Protein AF-A0A2N2KDV3-F1 (afdb_monomer)

Solvent-accessible surface area (backbone atoms only — not comparable to full-atom values): 35088 Å² total; per-residue (Å²): 108,71,67,59,52,52,51,52,51,55,51,49,52,52,39,48,74,70,43,47,48,28,40,72,51,53,37,23,43,84,71,48,58,35,50,59,62,59,51,52,52,46,48,52,50,49,52,52,52,52,50,48,51,46,33,42,61,70,69,76,46,61,75,90,79,57,88,76,72,59,41,28,51,36,35,51,53,54,49,48,51,52,48,49,54,48,28,64,75,64,20,47,52,78,72,37,20,54,44,11,37,76,71,69,35,64,71,25,46,53,48,53,52,49,51,51,51,48,52,53,51,47,60,74,45,35,83,74,45,44,72,50,47,59,28,65,60,64,46,73,66,57,75,30,64,79,66,78,39,54,67,47,57,40,49,37,52,52,48,53,50,44,42,52,48,47,55,48,40,26,50,42,18,25,72,67,68,72,56,29,96,50,55,91,32,70,62,52,52,53,52,45,52,48,53,52,52,52,34,54,48,46,39,51,44,58,72,69,46,79,66,80,74,71,84,58,54,70,66,58,54,50,54,50,50,50,32,57,74,70,46,68,45,48,40,53,47,66,57,54,51,52,41,58,74,71,62,44,86,51,58,46,42,34,34,36,43,55,69,69,58,45,72,75,60,67,68,78,84,50,43,84,44,34,66,91,45,41,71,71,75,45,66,85,51,65,65,59,52,43,35,35,29,27,30,74,38,46,67,66,26,48,54,49,43,55,55,41,38,78,75,64,38,82,34,59,30,25,34,42,54,9,49,54,33,30,42,63,71,40,57,42,56,64,88,77,48,96,61,92,70,54,70,69,56,39,53,51,34,52,52,48,28,66,66,59,71,58,79,79,65,83,82,67,71,76,77,58,87,77,77,76,80,60,58,66,53,86,61,57,68,43,28,60,30,34,56,38,31,52,67,73,46,58,85,38,94,51,55,43,37,37,34,35,51,62,64,72,58,49,62,76,44,30,53,68,61,37,44,79,44,58,59,65,78,52,35,36,73,53,99,87,38,68,58,20,72,54,58,31,58,62,49,20,53,56,41,8,63,63,34,46,53,81,84,31,36,38,40,29,28,9,44,71,51,60,30,51,27,28,39,48,46,49,53,39,51,35,36,66,45,57,44,34,29,37,38,59,20,19,51,50,38,38,54,75,70,69,51,79,64,35,68,70,76,57,88,66,60,68,29,93,40,72,66,38,66,87,56,90,37,67,49,51,74,66,59,52,58,56,42,69,75,39,92,71,50,44,36,38,33,27,42,56,66,52,38,44,54,31,78,43,65,93,53,85,45,54,22,36,59,64,88,44,43,80,54,38,45,72,76,54,45,44,72,58,91,78,26,42,29,74,48,60,66,68,60,50,51,57,58,45,49,76,75,43,90,46,53,68,44,42,32,38,32,20,20,54,44,19,43,57,18,28,34,51,48,46,47,41,42,49,73,65,57,34,70,37,56,31,37,26,37,52,26,43,52,52,51,36,64,39,82,89,54,77,70,37,98

Foldseek 3Di:
DVVVVVVLVVVLVVCVVLVLLDLVLLLCVVVLQHCSVLLVVLVVVLCVLLVVLVCVLVVVDDPVVDDFDWDQPLCCVVVVVVVVVLCNVLSDDLSSLVSNVVVVHPSSVVSNVVVVVVVVVCVVCVVVCVVSNRHRTPTGDDPCVVVVHDSLVVSLVSLVVSLVVLQVSLVSNCVPVVGRPCNVNPVSVVVSVVSNVSSVVSVVSVVPPPDPPLVPDVVNVVVVVVCVVVQVQADELLRVLVCVVVVPPLEAEEEQDPPLVVLQDDFPRHDYDHLVRVCVVCVPVAPGGAYEYAYCAFPSLVVSCVVVVSVRRPRYHYYHRGPPNNCVQQQDQCVPDPDRDDPVSNVSSVVSNVVRVDDDDPPSVPPFDDDPQWDLDDDDWAEEGELNVCLVCPPPPQEEEEEADPPVVVLVKADPRYHYDHLCVQFAQDPNFGRFGDAQVVLQQVVQQQQHELRGAYEYAYFLDPLRSLSVVVSCVQQVRTRYYYYFQGPVSNVVSVGDIDNDHHDHDGDRGDRDDGDPFEDDPVVVLVCVVPPQEEEEEQEPVCQQQQVDDPALGGHFAPRYDYHHLPVQWDDRSSGIGGPDLVVVLVVVCVRHVDLAGQYEYAYQQQRSSSSVQCSSVPVVPRDNHHYHRSHPRVQSVDPPHDGDD

Radius of gyration: 34.82 Å; Cα contacts (8 Å, |Δi|>4): 955; chains: 1; bounding box: 92×70×76 Å

Nearest PDB structures (foldseek):
  1h4m-assembly1_X  TM=8.967E-01  e=1.106E-20  Azotobacter vinelandii
  3aax-assembly1_A  TM=8.917E-01  e=1.456E-19  Mycobacterium tuberculosis
  3hwi-assembly2_B  TM=8.842E-01  e=2.410E-19  Mycobacterium tuberculosis
  8k55-assembly1_B  TM=8.926E-01  e=8.269E-19  Frondihabitans sp.
  1urh-assembly1_A  TM=8.624E-01  e=6.814E-14  Escherichia coli

Secondary structure (DSSP, 8-state):
-HHHHHHHHHHHHHHHHTTTT-HHHHHTTTTTS--HHHHHHHHHHHHHHHHHHHHHHTTSS-GGGPPPPP-BHHHHHHHHHHHHHHHHHH---HHHHHHHHHTT-HHHHHHHHHHHHHHHHHHHHHHHHHHHHTTTB--S--HHHHTT--HHHHHHHHHHHHHHHHHHHHHHHHHHHS--TTTT-HHHHHHHHHHHHHHHHHHHHHHHS--------HHHHHHHHHHHHTTTTEE-HHHHHHHHHTT-TTEEEEE-S-HHHHHH---TT-EE--TTTHHHHHTT-TTSSEEEEE-SSSHHHHHHHHHHHHTT--SEEEETTHHHHHIIIIIS-GGGSSSPPPHHHHHHHHHHHHHHTSPSPTTTTTSS--PPPPP-PPPPSSEEE-HHHHHHHTT-TTEEEEEES-HHHHHHSB-TTEEE--GGGGEEEETTEEEEEPPHHHHHHHHHHTT--TTSEEEEEESS-HHHHHHHHHHHHHTT--SEEEETTHHHHHHHTT---B-----PPP--PPPPPPPSSB--HHHHHHHTT-TT-EEEE-S-HHHHTTSS--SSS-SB-TTPEE--GGGGEEEETTEEEEPPHHHHHHHHHTT-SSTTS-EEEE-SSSHHHHHHHHIIIIIS--SSEEE-TTHHHHHHH-TTS--B-

Mean predicted aligned error: 19.0 Å

Structure (mmCIF, N/CA/C/O backbone):
data_AF-A0A2N2KDV3-F1
#
_entry.id   AF-A0A2N2KDV3-F1
#
loop_
_atom_site.group_PDB
_atom_site.id
_atom_site.type_symbol
_atom_site.label_atom_id
_atom_site.label_alt_id
_atom_site.label_comp_id
_atom_site.label_asym_id
_atom_site.label_entity_id
_atom_site.label_seq_id
_atom_site.pdbx_PDB_ins_code
_atom_site.Cartn_x
_atom_site.Cartn_y
_atom_site.Cartn_z
_atom_site.occupancy
_atom_site.B_iso_or_equiv
_atom_site.auth_seq_id
_atom_site.auth_comp_id
_atom_site.auth_asym_id
_atom_site.auth_atom_id
_atom_site.pdbx_PDB_model_num
ATOM 1 N N . MET A 1 1 ? 14.249 6.773 -27.027 1.00 71.81 1 MET A N 1
ATOM 2 C CA . MET A 1 1 ? 15.087 5.592 -27.346 1.00 71.81 1 MET A CA 1
ATOM 3 C C . MET A 1 1 ? 15.864 5.718 -28.656 1.00 71.81 1 MET A C 1
ATOM 5 O O . MET A 1 1 ? 17.066 5.510 -28.617 1.00 71.81 1 MET A O 1
ATOM 9 N N . LEU A 1 2 ? 15.251 6.111 -29.781 1.00 86.69 2 LEU A N 1
ATOM 10 C CA . LEU A 1 2 ? 15.958 6.253 -31.072 1.00 86.69 2 LEU A CA 1
ATOM 11 C C . LEU A 1 2 ? 17.161 7.214 -31.031 1.00 86.69 2 LEU A C 1
ATOM 13 O O . LEU A 1 2 ? 18.227 6.885 -31.540 1.00 86.69 2 LEU A O 1
ATOM 17 N N . VAL A 1 3 ? 17.019 8.364 -30.364 1.00 85.56 3 VAL A N 1
ATOM 18 C CA . VAL A 1 3 ? 18.116 9.335 -30.190 1.00 85.56 3 VAL A CA 1
ATOM 19 C C . VAL A 1 3 ? 19.280 8.733 -29.396 1.00 85.56 3 VAL A C 1
ATOM 21 O O . VAL A 1 3 ? 20.426 8.833 -29.815 1.00 85.56 3 VAL A O 1
ATOM 24 N N . ALA A 1 4 ? 18.992 8.041 -28.290 1.00 78.94 4 ALA A N 1
ATOM 25 C CA . ALA A 1 4 ? 20.014 7.377 -27.480 1.00 78.94 4 ALA A CA 1
ATOM 26 C C . ALA A 1 4 ? 20.734 6.263 -28.259 1.00 78.94 4 ALA A C 1
ATOM 28 O O . ALA A 1 4 ? 21.950 6.132 -28.161 1.00 78.94 4 ALA A O 1
ATOM 29 N N . PHE A 1 5 ? 20.000 5.504 -29.078 1.00 85.44 5 PHE A N 1
ATOM 30 C CA . PHE A 1 5 ? 20.574 4.484 -29.955 1.00 85.44 5 PHE A CA 1
ATOM 31 C C . PHE A 1 5 ? 21.503 5.093 -31.016 1.00 85.44 5 PHE A C 1
ATOM 33 O O . PHE A 1 5 ? 22.625 4.621 -31.194 1.00 85.44 5 PHE A O 1
ATOM 40 N N . ALA A 1 6 ? 21.081 6.181 -31.669 1.00 91.50 6 ALA A N 1
ATOM 41 C CA . ALA A 1 6 ? 21.900 6.891 -32.650 1.00 91.50 6 ALA A CA 1
ATOM 42 C C . ALA A 1 6 ? 23.175 7.486 -32.023 1.00 91.50 6 ALA A C 1
ATOM 44 O O . ALA A 1 6 ? 24.262 7.336 -32.580 1.00 91.50 6 ALA A O 1
ATOM 45 N N . ILE A 1 7 ? 23.061 8.100 -30.838 1.00 87.69 7 ILE A N 1
ATOM 46 C CA . ILE A 1 7 ? 24.208 8.624 -30.080 1.00 87.69 7 ILE A CA 1
ATOM 47 C C . ILE A 1 7 ? 25.160 7.487 -29.692 1.00 87.69 7 ILE A C 1
ATOM 49 O O . ILE A 1 7 ? 26.366 7.609 -29.892 1.00 87.69 7 ILE A O 1
ATOM 53 N N . GLY A 1 8 ? 24.634 6.365 -29.190 1.00 82.81 8 GLY A N 1
ATOM 54 C CA . GLY A 1 8 ? 25.433 5.192 -28.832 1.00 82.81 8 GLY A CA 1
ATOM 55 C C . GLY A 1 8 ? 26.191 4.604 -30.024 1.00 82.81 8 GLY A C 1
ATOM 56 O O . GLY A 1 8 ? 27.374 4.288 -29.905 1.00 82.81 8 GLY A O 1
ATOM 57 N N . MET A 1 9 ? 25.552 4.531 -31.195 1.00 86.00 9 MET A N 1
ATOM 58 C CA . MET A 1 9 ? 26.194 4.084 -32.433 1.00 86.00 9 MET A CA 1
ATOM 59 C C . MET A 1 9 ? 27.302 5.046 -32.880 1.00 86.00 9 MET A C 1
ATOM 61 O O . MET A 1 9 ? 28.412 4.607 -33.173 1.00 86.00 9 MET A O 1
ATOM 65 N N . ALA A 1 10 ? 27.039 6.356 -32.877 1.00 86.81 10 ALA A N 1
ATOM 66 C CA . ALA A 1 10 ? 28.038 7.368 -33.220 1.00 86.81 10 ALA A CA 1
ATOM 67 C C . ALA A 1 10 ? 29.240 7.342 -32.257 1.00 86.81 10 ALA A C 1
ATOM 69 O O . ALA A 1 10 ? 30.393 7.444 -32.686 1.00 86.81 10 ALA A O 1
ATOM 70 N N . PHE A 1 11 ? 28.982 7.145 -30.963 1.00 84.19 11 PHE A N 1
ATOM 71 C CA . PHE A 1 11 ? 30.014 7.010 -29.942 1.00 84.19 11 PHE A CA 1
ATOM 72 C C . PHE A 1 11 ? 30.874 5.758 -30.161 1.00 84.19 11 PHE A C 1
ATOM 74 O O . PHE A 1 11 ? 32.100 5.861 -30.211 1.00 84.19 11 PHE A O 1
ATOM 81 N N . GLY A 1 12 ? 30.250 4.595 -30.375 1.00 83.38 12 GLY A N 1
ATOM 82 C CA . GLY A 1 12 ? 30.954 3.341 -30.664 1.00 83.38 12 GLY A CA 1
ATOM 83 C C . GLY A 1 12 ? 31.823 3.420 -31.924 1.00 83.38 12 GLY A C 1
ATOM 84 O O . GLY A 1 12 ? 32.988 3.028 -31.889 1.00 83.38 12 GLY A O 1
ATOM 85 N N . LEU A 1 13 ? 31.303 4.015 -33.005 1.00 86.00 13 LEU A N 1
ATOM 86 C CA . LEU A 1 13 ? 32.060 4.259 -34.240 1.00 86.00 13 LEU A CA 1
ATOM 87 C C . LEU A 1 13 ? 33.274 5.166 -34.006 1.00 86.00 13 LEU A C 1
ATOM 89 O O . LEU A 1 13 ? 34.360 4.889 -34.513 1.00 86.00 13 LEU A O 1
ATOM 93 N N . SER A 1 14 ? 33.107 6.226 -33.214 1.00 84.88 14 SER A N 1
ATOM 94 C CA . SER A 1 14 ? 34.190 7.161 -32.891 1.00 84.88 14 SER A CA 1
ATOM 95 C C . SER A 1 14 ? 35.298 6.486 -32.074 1.00 84.88 14 SER A C 1
ATOM 97 O O . SER A 1 14 ? 36.481 6.700 -32.342 1.00 84.88 14 SER A O 1
ATOM 99 N N . LEU A 1 15 ? 34.936 5.627 -31.112 1.00 83.94 15 LEU A N 1
ATOM 100 C CA . LEU A 1 15 ? 35.897 4.853 -30.322 1.00 83.94 15 LEU A CA 1
ATOM 101 C C . LEU A 1 15 ? 36.653 3.825 -31.172 1.00 83.94 15 LEU A C 1
ATOM 103 O O . LEU A 1 15 ? 37.877 3.716 -31.062 1.00 83.94 15 LEU A O 1
ATOM 107 N N . GLU A 1 16 ? 35.960 3.099 -32.049 1.00 84.75 16 GLU A N 1
ATOM 108 C CA . GLU A 1 16 ? 36.602 2.130 -32.943 1.00 84.75 16 GLU A CA 1
ATOM 109 C C . GLU A 1 16 ? 37.574 2.827 -33.911 1.00 84.75 16 GLU A C 1
ATOM 111 O O . GLU A 1 16 ? 38.721 2.400 -34.048 1.00 84.75 16 GLU A O 1
ATOM 116 N N . GLN A 1 17 ? 37.182 3.966 -34.497 1.00 85.50 17 GLN A N 1
ATOM 117 C CA . GLN A 1 17 ? 38.063 4.779 -35.348 1.00 85.50 17 GLN A CA 1
ATOM 118 C C . GLN A 1 17 ? 39.288 5.317 -34.596 1.00 85.50 17 GLN A C 1
ATOM 120 O O . GLN A 1 17 ? 40.387 5.366 -35.155 1.00 85.50 17 GLN A O 1
ATOM 125 N N . ALA A 1 18 ? 39.131 5.671 -33.318 1.00 82.56 18 ALA A N 1
ATOM 126 C CA . ALA A 1 18 ? 40.239 6.055 -32.447 1.00 82.56 18 ALA A CA 1
ATOM 127 C C . ALA A 1 18 ? 41.138 4.863 -32.051 1.00 82.56 18 ALA A C 1
ATOM 129 O O . ALA A 1 18 ? 42.182 5.048 -31.427 1.00 82.56 18 ALA A O 1
ATOM 130 N N . GLY A 1 19 ? 40.778 3.629 -32.419 1.00 83.12 19 GLY A N 1
ATOM 131 C CA . GLY A 1 19 ? 41.525 2.416 -32.091 1.00 83.12 19 GLY A CA 1
ATOM 132 C C . GLY A 1 19 ? 41.339 1.942 -30.651 1.00 83.12 19 GLY A C 1
ATOM 133 O O . GLY A 1 19 ? 42.165 1.166 -30.163 1.00 83.12 19 GLY A O 1
ATOM 134 N N . PHE A 1 20 ? 40.276 2.394 -29.978 1.00 84.81 20 PHE A N 1
ATOM 135 C CA . PHE A 1 20 ? 39.944 2.015 -28.601 1.00 84.81 20 PHE A CA 1
ATOM 136 C C . PHE A 1 20 ? 39.338 0.611 -28.497 1.00 84.81 20 PHE A C 1
ATOM 138 O O . PHE A 1 20 ? 39.287 0.060 -27.403 1.00 84.81 20 PHE A O 1
ATOM 145 N N . GLY A 1 21 ? 38.985 -0.023 -29.617 1.00 82.81 21 GLY A N 1
ATOM 146 C CA . GLY A 1 21 ? 38.687 -1.454 -29.680 1.00 82.81 21 GLY A CA 1
ATOM 147 C C . GLY A 1 21 ? 39.922 -2.348 -29.520 1.00 82.81 21 GLY A C 1
ATOM 148 O O . GLY A 1 21 ? 39.867 -3.517 -29.885 1.00 82.81 21 GLY A O 1
ATOM 149 N N . SER A 1 22 ? 41.063 -1.833 -29.034 1.00 87.12 22 SER A N 1
ATOM 150 C CA . SER A 1 22 ? 42.310 -2.590 -28.904 1.00 87.12 22 SER A CA 1
ATOM 151 C C . SER A 1 22 ? 43.008 -2.423 -27.559 1.00 87.12 22 SER A C 1
ATOM 153 O O . SER A 1 22 ? 43.663 -1.408 -27.324 1.00 87.12 22 SER A O 1
ATOM 155 N N . SER A 1 23 ? 43.010 -3.486 -26.749 1.00 86.81 23 SER A N 1
ATOM 156 C CA . SER A 1 23 ? 43.732 -3.558 -25.468 1.00 86.81 23 SER A CA 1
ATOM 157 C C . SER A 1 23 ? 45.200 -3.151 -25.565 1.00 86.81 23 SER A C 1
ATOM 159 O O . SER A 1 23 ? 45.702 -2.388 -24.745 1.00 86.81 23 SER A O 1
ATOM 161 N N . ARG A 1 24 ? 45.892 -3.579 -26.628 1.00 86.25 24 ARG A N 1
ATOM 162 C CA . ARG A 1 24 ? 47.300 -3.220 -26.869 1.00 86.25 24 ARG A CA 1
ATOM 163 C C . ARG A 1 24 ? 47.514 -1.719 -27.074 1.00 86.25 24 ARG A C 1
ATOM 165 O O . ARG A 1 24 ? 48.535 -1.208 -26.628 1.00 86.25 24 ARG A O 1
ATOM 172 N N . ARG A 1 25 ? 46.576 -1.032 -27.744 1.00 84.00 25 ARG A N 1
ATOM 173 C CA . ARG A 1 25 ? 46.642 0.429 -27.943 1.00 84.00 25 ARG A CA 1
ATOM 174 C C . ARG A 1 25 ? 46.269 1.188 -26.673 1.00 84.00 25 ARG A C 1
ATOM 176 O O . ARG A 1 25 ? 46.857 2.222 -26.371 1.00 84.00 25 ARG A O 1
ATOM 183 N N . LEU A 1 26 ? 45.320 0.656 -25.909 1.00 86.56 26 LEU A N 1
ATOM 184 C CA . LEU A 1 26 ? 44.930 1.237 -24.630 1.00 86.56 26 LEU A CA 1
ATOM 185 C C . LEU A 1 26 ? 46.066 1.144 -23.602 1.00 86.56 26 LEU A C 1
ATOM 187 O O . LEU A 1 26 ? 46.386 2.138 -22.962 1.00 86.56 26 LEU A O 1
ATOM 191 N N . ALA A 1 27 ? 46.741 -0.004 -23.507 1.00 85.81 27 ALA A N 1
ATOM 192 C CA . ALA A 1 27 ? 47.860 -0.206 -22.587 1.00 85.81 27 ALA A CA 1
ATOM 193 C C . ALA A 1 27 ? 49.149 0.529 -23.010 1.00 85.81 27 ALA A C 1
ATOM 195 O O . ALA A 1 27 ? 49.996 0.829 -22.168 1.00 85.81 27 ALA A O 1
ATOM 196 N N . SER A 1 28 ? 49.324 0.861 -24.297 1.00 86.06 28 SER A N 1
ATOM 197 C CA . SER A 1 28 ? 50.545 1.523 -24.786 1.00 86.06 28 SER A CA 1
ATOM 198 C C . SER A 1 28 ? 50.774 2.942 -24.264 1.00 86.06 28 SER A C 1
ATOM 200 O O . SER A 1 28 ? 51.906 3.428 -24.371 1.00 86.06 28 SER A O 1
ATOM 202 N N . ILE A 1 29 ? 49.766 3.567 -23.646 1.00 87.62 29 ILE A N 1
ATOM 203 C CA . ILE A 1 29 ? 49.926 4.838 -22.930 1.00 87.62 29 ILE A CA 1
ATOM 204 C C . ILE A 1 29 ? 50.948 4.719 -21.791 1.00 87.62 29 ILE A C 1
ATOM 206 O O . ILE A 1 29 ? 51.802 5.589 -21.643 1.00 87.62 29 ILE A O 1
ATOM 210 N N . PHE A 1 30 ? 50.948 3.603 -21.052 1.00 86.44 30 PHE A N 1
ATOM 211 C CA . PHE A 1 30 ? 51.865 3.373 -19.927 1.00 86.44 30 PHE A CA 1
ATOM 212 C C . PHE A 1 30 ? 53.314 3.149 -20.359 1.00 86.44 30 PHE A C 1
ATOM 214 O O . PHE A 1 30 ? 54.240 3.339 -19.576 1.00 86.44 30 PHE A O 1
ATOM 221 N N . TYR A 1 31 ? 53.518 2.775 -21.622 1.00 87.25 31 TYR A N 1
ATOM 222 C CA . TYR A 1 31 ? 54.841 2.594 -22.224 1.00 87.25 31 TYR A CA 1
ATOM 223 C C . TYR A 1 31 ? 55.290 3.810 -23.034 1.00 87.25 31 TYR A C 1
ATOM 225 O O . TYR A 1 31 ? 56.296 3.747 -23.741 1.00 87.25 31 TYR A O 1
ATOM 233 N N . PHE A 1 32 ? 54.520 4.895 -22.976 1.00 86.69 32 PHE A N 1
ATOM 234 C CA . PHE A 1 32 ? 54.709 6.114 -23.746 1.00 86.69 32 PHE A CA 1
ATOM 235 C C . PHE A 1 32 ? 54.842 5.910 -25.262 1.00 86.69 32 PHE A C 1
ATOM 237 O O . PHE A 1 32 ? 55.474 6.704 -25.957 1.00 86.69 32 PHE A O 1
ATOM 244 N N . ARG A 1 33 ? 54.253 4.826 -25.779 1.00 85.12 33 ARG A N 1
ATOM 245 C CA . ARG A 1 33 ? 54.310 4.475 -27.200 1.00 85.12 33 ARG A CA 1
ATOM 246 C C . ARG A 1 33 ? 53.173 5.138 -27.966 1.00 85.12 33 ARG A C 1
ATOM 248 O O . ARG A 1 33 ? 53.428 5.727 -29.003 1.00 85.12 33 ARG A O 1
ATOM 255 N N . ASP A 1 34 ? 51.953 5.056 -27.454 1.00 87.62 34 ASP A N 1
ATOM 256 C CA . ASP A 1 34 ? 50.763 5.619 -28.096 1.00 87.62 34 ASP A CA 1
ATOM 257 C C . ASP A 1 34 ? 49.983 6.432 -27.058 1.00 87.62 34 ASP A C 1
ATOM 259 O O . ASP A 1 34 ? 49.538 5.893 -26.043 1.00 87.62 34 ASP A O 1
ATOM 263 N N . MET A 1 35 ? 49.844 7.734 -27.300 1.00 89.75 35 MET A N 1
ATOM 264 C CA . MET A 1 35 ? 49.167 8.684 -26.416 1.00 89.75 35 MET A CA 1
ATOM 265 C C . MET A 1 35 ? 47.734 8.968 -26.849 1.00 89.75 35 MET A C 1
ATOM 267 O O . MET A 1 35 ? 47.126 9.936 -26.383 1.00 89.75 35 MET A O 1
ATOM 271 N N . THR A 1 36 ? 47.162 8.151 -27.734 1.00 87.56 36 THR A N 1
ATOM 272 C CA . THR A 1 36 ? 45.786 8.338 -28.206 1.00 87.56 36 THR A CA 1
ATOM 273 C C . THR A 1 36 ? 44.790 8.328 -27.044 1.00 87.56 36 THR A C 1
ATOM 275 O O . THR A 1 36 ? 43.868 9.141 -27.045 1.00 87.56 36 THR A O 1
ATOM 278 N N . VAL A 1 37 ? 45.015 7.515 -25.999 1.00 87.75 37 VAL A N 1
ATOM 279 C CA . VAL A 1 37 ? 44.157 7.501 -24.799 1.00 87.75 37 VAL A CA 1
ATOM 280 C C . VAL A 1 37 ? 44.106 8.864 -24.114 1.00 87.75 37 VAL A C 1
ATOM 282 O O . VAL A 1 37 ? 43.025 9.398 -23.872 1.00 87.75 37 VAL A O 1
ATOM 285 N N . LEU A 1 38 ? 45.273 9.460 -23.866 1.00 89.44 38 LEU A N 1
ATOM 286 C CA . LEU A 1 38 ? 45.393 10.778 -23.250 1.00 89.44 38 LEU A CA 1
ATOM 287 C C . LEU A 1 38 ? 44.734 11.847 -24.129 1.00 89.44 38 LEU A C 1
ATOM 289 O O . LEU A 1 38 ? 43.931 12.637 -23.637 1.00 89.44 38 LEU A O 1
ATOM 293 N N . LYS A 1 39 ? 45.018 11.832 -25.437 1.00 89.06 39 LYS A N 1
ATOM 294 C CA . LYS A 1 39 ? 44.454 12.792 -26.396 1.00 89.06 39 LYS A CA 1
ATOM 295 C C . LYS A 1 39 ? 42.919 12.746 -26.409 1.00 89.06 39 LYS A C 1
ATOM 297 O O . LYS A 1 39 ? 42.273 13.775 -26.236 1.00 89.06 39 LYS A O 1
ATOM 302 N N . VAL A 1 40 ? 42.329 11.561 -26.537 1.00 87.38 40 VAL A N 1
ATOM 303 C CA . VAL A 1 40 ? 40.866 11.397 -26.578 1.00 87.38 40 VAL A CA 1
ATOM 304 C C . VAL A 1 40 ? 40.212 11.773 -25.246 1.00 87.38 40 VAL A C 1
ATOM 306 O O . VAL A 1 40 ? 39.201 12.471 -25.259 1.00 87.38 40 VAL A O 1
ATOM 309 N N . MET A 1 41 ? 40.789 11.383 -24.102 1.00 88.19 41 MET A N 1
ATOM 310 C CA . MET A 1 41 ? 40.229 11.709 -22.781 1.00 88.19 41 MET A CA 1
ATOM 311 C C . MET A 1 41 ? 40.212 13.216 -22.520 1.00 88.19 41 MET A C 1
ATOM 313 O O . MET A 1 41 ? 39.178 13.756 -22.130 1.00 88.19 41 MET A O 1
ATOM 317 N N . PHE A 1 42 ? 41.318 13.915 -22.796 1.00 90.75 42 PHE A N 1
ATOM 318 C CA . PHE A 1 42 ? 41.361 15.370 -22.659 1.00 90.75 42 PHE A CA 1
ATOM 319 C C . PHE A 1 42 ? 40.446 16.065 -23.669 1.00 90.75 42 PHE A C 1
ATOM 321 O O . PHE A 1 42 ? 39.786 17.030 -23.306 1.00 90.75 42 PHE A O 1
ATOM 328 N N . THR A 1 43 ? 40.335 15.582 -24.913 1.00 89.44 43 THR A N 1
ATOM 329 C CA . THR A 1 43 ? 39.371 16.156 -25.869 1.00 89.44 43 THR A CA 1
ATOM 330 C C . THR A 1 43 ? 37.930 15.994 -25.382 1.00 89.44 43 THR A C 1
ATOM 332 O O . THR A 1 43 ? 37.188 16.972 -25.383 1.00 89.44 43 THR A O 1
ATOM 335 N N . ALA A 1 44 ? 37.538 14.805 -24.913 1.00 87.69 44 ALA A N 1
ATOM 336 C CA . ALA A 1 44 ? 36.203 14.570 -24.365 1.00 87.69 44 ALA A CA 1
ATOM 337 C C . ALA A 1 44 ? 35.921 15.471 -23.154 1.00 87.69 44 ALA A C 1
ATOM 339 O O . ALA A 1 44 ? 34.860 16.089 -23.081 1.00 87.69 44 ALA A O 1
ATOM 340 N N . LEU A 1 45 ? 36.896 15.600 -22.250 1.00 89.50 45 LEU A N 1
ATOM 341 C CA . LEU A 1 45 ? 36.808 16.469 -21.081 1.00 89.50 45 LEU A CA 1
ATOM 342 C C . LEU A 1 45 ? 36.622 17.937 -21.477 1.00 89.50 45 LEU A C 1
ATOM 344 O O . LEU A 1 45 ? 35.727 18.593 -20.952 1.00 89.50 45 LEU A O 1
ATOM 348 N N . LEU A 1 46 ? 37.423 18.453 -22.415 1.00 91.06 46 LEU A N 1
ATOM 349 C CA . LEU A 1 46 ? 37.318 19.845 -22.857 1.00 91.06 46 LEU A CA 1
ATOM 350 C C . LEU A 1 46 ? 35.986 20.128 -23.548 1.00 91.06 46 LEU A C 1
ATOM 352 O O . LEU A 1 46 ? 35.356 21.139 -23.253 1.00 91.06 46 LEU A O 1
ATOM 356 N N . VAL A 1 47 ? 35.548 19.240 -24.444 1.00 90.69 47 VAL A N 1
ATOM 357 C CA . VAL A 1 47 ? 34.282 19.404 -25.169 1.00 90.69 47 VAL A CA 1
ATOM 358 C C . VAL A 1 47 ? 33.101 19.361 -24.204 1.00 90.69 47 VAL A C 1
ATOM 360 O O . VAL A 1 47 ? 32.230 20.221 -24.291 1.00 90.69 47 VAL A O 1
ATOM 363 N N . ALA A 1 48 ? 33.081 18.413 -23.263 1.00 89.31 48 ALA A N 1
ATOM 364 C CA . ALA A 1 48 ? 32.017 18.316 -22.269 1.00 89.31 48 ALA A CA 1
ATOM 365 C C . ALA A 1 48 ? 32.009 19.527 -21.326 1.00 89.31 48 ALA A C 1
ATOM 367 O O . ALA A 1 48 ? 30.960 20.127 -21.113 1.00 89.31 48 ALA A O 1
ATOM 368 N N . MET A 1 49 ? 33.175 19.921 -20.805 1.00 89.88 49 MET A N 1
ATOM 369 C CA . MET A 1 49 ? 33.296 21.051 -19.884 1.00 89.88 49 MET A CA 1
ATOM 370 C C . MET A 1 49 ? 32.903 22.371 -20.553 1.00 89.88 49 MET A C 1
ATOM 372 O O . MET A 1 49 ? 32.053 23.086 -20.030 1.00 89.88 49 MET A O 1
ATOM 376 N N . LEU A 1 50 ? 33.493 22.698 -21.709 1.00 90.31 50 LEU A N 1
ATOM 377 C CA . LEU A 1 50 ? 33.171 23.931 -22.429 1.00 90.31 50 LEU A CA 1
ATOM 378 C C . LEU A 1 50 ? 31.726 23.898 -22.930 1.00 90.31 50 LEU A C 1
ATOM 380 O O . LEU A 1 50 ? 31.004 24.873 -22.755 1.00 90.31 50 LEU A O 1
ATOM 384 N N . GLY A 1 51 ? 31.277 22.775 -23.493 1.00 90.00 51 GLY A N 1
ATOM 385 C CA . GLY A 1 51 ? 29.902 22.607 -23.960 1.00 90.00 51 GLY A CA 1
ATOM 386 C C . GLY A 1 51 ? 28.880 22.850 -22.853 1.00 90.00 51 GLY A C 1
ATOM 387 O O . GLY A 1 51 ? 27.928 23.597 -23.063 1.00 90.00 51 GLY A O 1
ATOM 388 N N . LEU A 1 52 ? 29.113 22.301 -21.657 1.00 87.06 52 LEU A N 1
ATOM 389 C CA . LEU A 1 52 ? 28.253 22.528 -20.499 1.00 87.06 52 LEU A CA 1
ATOM 390 C C . LEU A 1 52 ? 28.297 23.988 -20.030 1.00 87.06 52 LEU A C 1
ATOM 392 O O . LEU A 1 52 ? 27.246 24.565 -19.777 1.00 87.06 52 LEU A O 1
ATOM 396 N N . GLN A 1 53 ? 29.479 24.613 -19.981 1.00 85.25 53 GLN A N 1
ATOM 397 C CA . GLN A 1 53 ? 29.615 26.032 -19.621 1.00 85.25 53 GLN A CA 1
ATOM 398 C C . GLN A 1 53 ? 28.865 26.959 -20.586 1.00 85.25 53 GLN A C 1
ATOM 400 O O . GLN A 1 53 ? 28.219 27.908 -20.147 1.00 85.25 53 GLN A O 1
ATOM 405 N N . TYR A 1 54 ? 28.932 26.696 -21.893 1.00 88.44 54 TYR A N 1
ATOM 406 C CA . TYR A 1 54 ? 28.176 27.453 -22.891 1.00 88.44 54 TYR A CA 1
ATOM 407 C C . TYR A 1 54 ? 26.675 27.170 -22.798 1.00 88.44 54 TYR A C 1
ATOM 409 O O . TYR A 1 54 ? 25.886 28.105 -22.860 1.00 88.44 54 TYR A O 1
ATOM 417 N N . ALA A 1 55 ? 26.265 25.913 -22.609 1.00 87.06 55 ALA A N 1
ATOM 418 C CA . ALA A 1 55 ? 24.855 25.561 -22.452 1.00 87.06 55 ALA A CA 1
ATOM 419 C C . ALA A 1 55 ? 24.229 26.228 -21.216 1.00 87.06 55 ALA A C 1
ATOM 421 O O . ALA A 1 55 ? 23.114 26.736 -21.300 1.00 87.06 55 ALA A O 1
ATOM 422 N N . GLN A 1 56 ? 24.966 26.294 -20.105 1.00 81.25 56 GLN A N 1
ATOM 423 C CA . GLN A 1 56 ? 24.564 27.026 -18.902 1.00 81.25 56 GLN A CA 1
ATOM 424 C C . GLN A 1 56 ? 24.534 28.540 -19.142 1.00 81.25 56 GLN A C 1
ATOM 426 O O . GLN A 1 56 ? 23.546 29.189 -18.818 1.00 81.25 56 GLN A O 1
ATOM 431 N N . GLY A 1 57 ? 25.573 29.107 -19.768 1.00 78.88 57 GLY A N 1
ATOM 432 C CA . GLY A 1 57 ? 25.627 30.540 -20.084 1.00 78.88 57 GLY A CA 1
ATOM 433 C C . GLY A 1 57 ? 24.547 31.005 -21.071 1.00 78.88 57 GLY A C 1
ATOM 434 O O . GLY A 1 57 ? 24.151 32.164 -21.048 1.00 78.88 57 GLY A O 1
ATOM 435 N N . LEU A 1 58 ? 24.045 30.104 -21.920 1.00 83.25 58 LEU A N 1
ATOM 436 C CA . LEU A 1 58 ? 22.935 30.354 -22.846 1.00 83.25 58 LEU A CA 1
ATOM 437 C C . LEU A 1 58 ? 21.556 30.006 -22.254 1.00 83.25 58 LEU A C 1
ATOM 439 O O . LEU A 1 58 ? 20.555 30.132 -22.956 1.00 83.25 58 LEU A O 1
ATOM 443 N N . GLY A 1 59 ? 21.489 29.549 -20.998 1.00 79.81 59 GLY A N 1
ATOM 444 C CA . GLY A 1 59 ? 20.237 29.172 -20.333 1.00 79.81 59 GLY A CA 1
ATOM 445 C C . GLY A 1 59 ? 19.571 27.904 -20.883 1.00 79.81 59 GLY A C 1
ATOM 446 O O . GLY A 1 59 ? 18.385 27.689 -20.657 1.00 79.81 59 GLY A O 1
ATOM 447 N N . LEU A 1 60 ? 20.305 27.062 -21.619 1.00 81.69 60 LEU A N 1
ATOM 448 C CA . LEU A 1 60 ? 19.797 25.799 -22.174 1.00 81.69 60 LEU A CA 1
ATOM 449 C C . LEU A 1 60 ? 19.748 24.673 -21.132 1.00 81.69 60 LEU A C 1
ATOM 451 O O . LEU A 1 60 ? 19.005 23.710 -21.309 1.00 81.69 60 LEU A O 1
ATOM 455 N N . ILE A 1 61 ? 20.574 24.767 -20.085 1.00 79.31 61 ILE A N 1
ATOM 456 C CA . ILE A 1 61 ? 20.672 23.789 -18.997 1.00 79.31 61 ILE A CA 1
ATOM 457 C C . ILE A 1 61 ? 20.748 24.544 -17.673 1.00 79.31 61 ILE A C 1
ATOM 459 O O . ILE A 1 61 ? 21.627 25.388 -17.495 1.00 79.31 61 ILE A O 1
ATOM 463 N N . ASP A 1 62 ? 19.864 24.193 -16.743 1.00 76.00 62 ASP A N 1
ATOM 464 C CA . ASP A 1 62 ? 19.877 24.712 -15.376 1.00 76.00 62 ASP A CA 1
ATOM 465 C C . ASP A 1 62 ? 20.749 23.828 -14.462 1.00 76.00 62 ASP A C 1
ATOM 467 O O . ASP A 1 62 ? 20.813 22.606 -14.621 1.00 76.00 62 ASP A O 1
ATOM 471 N N . GLN A 1 63 ? 21.423 24.434 -13.484 1.00 65.25 63 GLN A N 1
ATOM 472 C CA . GLN A 1 63 ? 22.258 23.719 -12.517 1.00 65.25 63 GLN A CA 1
ATOM 473 C C . GLN A 1 63 ? 21.444 22.731 -11.672 1.00 65.25 63 GLN A C 1
ATOM 475 O O . GLN A 1 63 ? 21.963 21.673 -11.323 1.00 65.25 63 GLN A O 1
ATOM 480 N N . GLY A 1 64 ? 20.163 23.022 -11.411 1.00 64.00 64 GLY A N 1
ATOM 481 C CA . GLY A 1 64 ? 19.262 22.131 -10.670 1.00 64.00 64 GLY A CA 1
ATOM 482 C C . GLY A 1 64 ? 18.900 20.830 -11.399 1.00 64.00 64 GLY A C 1
ATOM 483 O O . GLY A 1 64 ? 18.393 19.899 -10.781 1.00 64.00 64 GLY A O 1
ATOM 484 N N . GLN A 1 65 ? 19.176 20.737 -12.703 1.00 71.25 65 GLN A N 1
ATOM 485 C CA . GLN A 1 65 ? 18.932 19.536 -13.510 1.00 71.25 65 GLN A CA 1
ATOM 486 C C . GLN A 1 65 ? 20.148 18.599 -13.560 1.00 71.25 65 GLN A C 1
ATOM 488 O O . GLN A 1 65 ? 20.082 17.523 -14.158 1.00 71.25 65 GLN A O 1
ATOM 493 N N . LEU A 1 66 ? 21.269 19.003 -12.954 1.00 75.56 66 LEU A N 1
ATOM 494 C CA . LEU A 1 66 ? 22.509 18.241 -12.949 1.00 75.56 66 LEU A CA 1
ATOM 495 C C . LEU A 1 66 ? 22.657 17.483 -11.634 1.00 75.56 66 LEU A C 1
ATOM 497 O O . LEU A 1 66 ? 22.665 18.058 -10.549 1.00 75.56 66 LEU A O 1
ATOM 501 N N . PHE A 1 67 ? 22.825 16.169 -11.744 1.00 79.94 67 PHE A N 1
ATOM 502 C CA . PHE A 1 67 ? 23.182 15.340 -10.604 1.00 79.94 67 PHE A CA 1
ATOM 503 C C . PHE A 1 67 ? 24.700 15.359 -10.409 1.00 79.94 67 PHE A C 1
ATOM 505 O O . PHE A 1 67 ? 25.451 14.897 -11.273 1.00 79.94 67 PHE A O 1
ATOM 512 N N . PHE A 1 68 ? 25.155 15.877 -9.270 1.00 82.44 68 PHE A N 1
ATOM 513 C CA . PHE A 1 68 ? 26.567 15.879 -8.903 1.00 82.44 68 PHE A CA 1
ATOM 514 C C . PHE A 1 68 ? 26.873 14.706 -7.978 1.00 82.44 68 PHE A C 1
ATOM 516 O O . PHE A 1 68 ? 26.194 14.493 -6.975 1.00 82.44 68 PHE A O 1
ATOM 523 N N . MET A 1 69 ? 27.916 13.944 -8.308 1.00 80.81 69 MET A N 1
ATOM 524 C CA . MET A 1 69 ? 28.376 12.874 -7.429 1.00 80.81 69 MET A CA 1
ATOM 525 C C . MET A 1 69 ? 29.137 13.457 -6.229 1.00 80.81 69 MET A C 1
ATOM 527 O O . MET A 1 69 ? 29.941 14.374 -6.419 1.00 80.81 69 MET A O 1
ATOM 531 N N . PRO A 1 70 ? 28.920 12.928 -5.012 1.00 82.38 70 PRO A N 1
ATOM 532 C CA . PRO A 1 70 ? 29.663 13.354 -3.838 1.00 82.38 70 PRO A CA 1
ATOM 533 C C . PRO A 1 70 ? 31.146 12.973 -3.948 1.00 82.38 70 PRO A C 1
ATOM 535 O O . PRO A 1 70 ? 31.527 11.952 -4.531 1.00 82.38 70 PRO A O 1
ATOM 538 N N . SER A 1 71 ? 31.989 13.809 -3.357 1.00 85.44 71 SER A N 1
ATOM 539 C CA . SER A 1 71 ? 33.429 13.630 -3.251 1.00 85.44 71 SER A CA 1
ATOM 540 C C . SER A 1 71 ? 33.753 12.798 -2.018 1.00 85.44 71 SER A C 1
ATOM 542 O O . SER A 1 71 ? 33.902 13.322 -0.916 1.00 85.44 71 SER A O 1
ATOM 544 N N . ILE A 1 72 ? 33.860 11.485 -2.226 1.00 88.62 72 ILE A N 1
ATOM 545 C CA . ILE A 1 72 ? 34.218 10.521 -1.185 1.00 88.62 72 ILE A CA 1
ATOM 546 C C . ILE A 1 72 ? 35.656 10.060 -1.415 1.00 88.62 72 ILE A C 1
ATOM 548 O O . ILE A 1 72 ? 35.921 9.183 -2.244 1.00 88.62 72 ILE A O 1
ATOM 552 N N . TYR A 1 73 ? 36.606 10.669 -0.702 1.00 85.56 73 TYR A N 1
ATOM 553 C CA . TYR A 1 73 ? 38.034 10.480 -0.980 1.00 85.56 73 TYR A CA 1
ATOM 554 C C . TYR A 1 73 ? 38.501 9.030 -0.816 1.00 85.56 73 TYR A C 1
ATOM 556 O O . TYR A 1 73 ? 39.335 8.571 -1.595 1.00 85.56 73 TYR A O 1
ATOM 564 N N . GLY A 1 74 ? 37.951 8.283 0.145 1.00 85.75 74 GLY A N 1
ATOM 565 C CA . GLY A 1 74 ? 38.303 6.882 0.358 1.00 85.75 74 GLY A CA 1
ATOM 566 C C . GLY A 1 74 ? 37.963 5.996 -0.831 1.00 85.75 74 GLY A C 1
ATOM 567 O O . GLY A 1 74 ? 38.841 5.317 -1.369 1.00 85.75 74 GLY A O 1
ATOM 568 N N . ALA A 1 75 ? 36.717 6.067 -1.301 1.00 86.56 75 ALA A N 1
ATOM 569 C CA . ALA A 1 75 ? 36.283 5.353 -2.495 1.00 86.56 75 ALA A CA 1
ATOM 570 C C . ALA A 1 75 ? 37.053 5.805 -3.745 1.00 86.56 75 ALA A C 1
ATOM 572 O O . ALA A 1 75 ? 37.459 4.970 -4.551 1.00 86.56 75 ALA A O 1
ATOM 573 N N . GLN A 1 76 ? 37.302 7.108 -3.899 1.00 88.44 76 GLN A N 1
ATOM 574 C CA . GLN A 1 76 ? 37.984 7.655 -5.074 1.00 88.44 76 GLN A CA 1
ATOM 575 C C . GLN A 1 76 ? 39.465 7.259 -5.147 1.00 88.44 76 GLN A C 1
ATOM 577 O O . GLN A 1 76 ? 39.930 6.857 -6.212 1.00 88.44 76 GLN A O 1
ATOM 582 N N . ILE A 1 77 ? 40.209 7.332 -4.039 1.00 88.50 77 ILE A N 1
ATOM 583 C CA . ILE A 1 77 ? 41.640 6.989 -4.006 1.00 88.50 77 ILE A CA 1
ATOM 584 C C . ILE A 1 77 ? 41.827 5.480 -4.175 1.00 88.50 77 ILE A C 1
ATOM 586 O O . ILE A 1 77 ? 42.575 5.041 -5.049 1.00 88.50 77 ILE A O 1
ATOM 590 N N . VAL A 1 78 ? 41.135 4.679 -3.359 1.00 87.44 78 VAL A N 1
ATOM 591 C CA . VAL A 1 78 ? 41.287 3.216 -3.372 1.00 87.44 78 VAL A CA 1
ATOM 592 C C . VAL A 1 78 ? 40.703 2.630 -4.654 1.00 87.44 78 VAL A C 1
ATOM 594 O O . VAL A 1 78 ? 41.358 1.830 -5.322 1.00 87.44 78 VAL A O 1
ATOM 597 N N . GLY A 1 79 ? 39.502 3.066 -5.038 1.00 87.94 79 GLY A N 1
ATOM 598 C CA . GLY A 1 79 ? 38.855 2.651 -6.278 1.00 87.94 79 GLY A CA 1
ATOM 599 C C . GLY A 1 79 ? 39.637 3.095 -7.512 1.00 87.94 79 GLY A C 1
ATOM 600 O O . GLY A 1 79 ? 39.813 2.301 -8.430 1.00 87.94 79 GLY A O 1
ATOM 601 N N . GLY A 1 80 ? 40.182 4.316 -7.514 1.00 88.62 80 GLY A N 1
ATOM 602 C CA . GLY A 1 80 ? 41.033 4.823 -8.591 1.00 88.62 80 GLY A CA 1
ATOM 603 C C . GLY A 1 80 ? 42.330 4.028 -8.748 1.00 88.62 80 GLY A C 1
ATOM 604 O O . GLY A 1 80 ? 42.705 3.689 -9.871 1.00 88.62 80 GLY A O 1
ATOM 605 N N . LEU A 1 81 ? 42.985 3.662 -7.641 1.00 89.69 81 LEU A N 1
ATOM 606 C CA . LEU A 1 81 ? 44.177 2.810 -7.666 1.00 89.69 81 LEU A CA 1
ATOM 607 C C . LEU A 1 81 ? 43.850 1.406 -8.190 1.00 89.69 81 LEU A C 1
ATOM 609 O O . LEU A 1 81 ? 44.538 0.909 -9.082 1.00 89.69 81 LEU A O 1
ATOM 613 N N . LEU A 1 82 ? 42.786 0.784 -7.672 1.00 88.31 82 LEU A N 1
ATOM 614 C CA . LEU A 1 82 ? 42.342 -0.545 -8.093 1.00 88.31 82 LEU A CA 1
ATOM 615 C C . LEU A 1 82 ? 41.966 -0.559 -9.579 1.00 88.31 82 LEU A C 1
ATOM 617 O O . LEU A 1 82 ? 42.377 -1.454 -10.317 1.00 88.31 82 LEU A O 1
ATOM 621 N N . PHE A 1 83 ? 41.241 0.467 -10.030 1.00 87.19 83 PHE A N 1
ATOM 622 C CA . PHE A 1 83 ? 40.905 0.670 -11.433 1.00 87.19 83 PHE A CA 1
ATOM 623 C C . PHE A 1 83 ? 42.160 0.851 -12.290 1.00 87.19 83 PHE A C 1
ATOM 625 O O . PHE A 1 83 ? 42.268 0.222 -13.336 1.00 87.19 83 PHE A O 1
ATOM 632 N N . GLY A 1 84 ? 43.132 1.654 -11.846 1.00 86.94 84 GLY A N 1
ATOM 633 C CA . GLY A 1 84 ? 44.397 1.861 -12.552 1.00 86.94 84 GLY A CA 1
ATOM 634 C C . GLY A 1 84 ? 45.193 0.566 -12.720 1.00 86.94 84 GLY A C 1
ATOM 635 O O . GLY A 1 84 ? 45.603 0.237 -13.831 1.00 86.94 84 GLY A O 1
ATOM 636 N N . VAL A 1 85 ? 45.349 -0.214 -11.646 1.00 88.75 85 VAL A N 1
ATOM 637 C CA . VAL A 1 85 ? 46.004 -1.534 -11.685 1.00 88.75 85 VAL A CA 1
ATOM 638 C C . VAL A 1 85 ? 45.243 -2.485 -12.613 1.00 88.75 85 VAL A C 1
ATOM 640 O O . VAL A 1 85 ? 45.847 -3.117 -13.481 1.00 88.75 85 VAL A O 1
ATOM 643 N N . GLY A 1 86 ? 43.914 -2.539 -12.496 1.00 86.81 86 GLY A N 1
ATOM 644 C CA . GLY A 1 86 ? 43.054 -3.338 -13.368 1.00 86.81 86 GLY A CA 1
ATOM 645 C C . GLY A 1 86 ? 43.164 -2.947 -14.843 1.00 86.81 86 GLY A C 1
ATOM 646 O O . GLY A 1 86 ? 43.253 -3.818 -15.705 1.00 86.81 86 GLY A O 1
ATOM 647 N N . PHE A 1 87 ? 43.232 -1.651 -15.143 1.00 85.69 87 PHE A N 1
ATOM 648 C CA . PHE A 1 87 ? 43.377 -1.131 -16.499 1.00 85.69 87 PHE A CA 1
ATOM 649 C C . PHE A 1 87 ? 44.761 -1.439 -17.090 1.00 85.69 87 PHE A C 1
ATOM 651 O O . PHE A 1 87 ? 44.850 -1.799 -18.260 1.00 85.69 87 PHE A O 1
ATOM 658 N N . VAL A 1 88 ? 45.835 -1.379 -16.293 1.00 85.69 88 VAL A N 1
ATOM 659 C CA . VAL A 1 88 ? 47.186 -1.787 -16.728 1.00 85.69 88 VAL A CA 1
ATOM 660 C C . VAL A 1 88 ? 47.242 -3.288 -17.033 1.00 85.69 88 VAL A C 1
ATOM 662 O O . VAL A 1 88 ? 47.826 -3.680 -18.041 1.00 85.69 88 VAL A O 1
ATOM 665 N N . MET A 1 89 ? 46.629 -4.128 -16.191 1.00 85.75 89 MET A N 1
ATOM 666 C CA . MET A 1 89 ? 46.634 -5.587 -16.371 1.00 85.75 89 MET A CA 1
ATOM 667 C C . MET A 1 89 ? 45.717 -6.049 -17.508 1.00 85.75 89 MET A C 1
ATOM 669 O O . MET A 1 89 ? 46.099 -6.900 -18.307 1.00 85.75 89 MET A O 1
ATOM 673 N N . GLY A 1 90 ? 44.497 -5.513 -17.563 1.00 84.31 90 GLY A N 1
ATOM 674 C CA . GLY A 1 90 ? 43.462 -5.933 -18.506 1.00 84.31 90 GLY A CA 1
ATOM 675 C C . GLY A 1 90 ? 43.507 -5.199 -19.842 1.00 84.31 90 GLY A C 1
ATOM 676 O O . GLY A 1 90 ? 43.018 -5.723 -20.837 1.00 84.31 90 GLY A O 1
ATOM 677 N N . GLY A 1 91 ? 44.079 -3.993 -19.891 1.00 85.62 91 GLY A N 1
ATOM 678 C CA . GLY A 1 91 ? 44.099 -3.155 -21.090 1.00 85.62 91 GLY A CA 1
ATOM 679 C C . GLY A 1 91 ? 42.715 -2.665 -21.529 1.00 85.62 91 GLY A C 1
ATOM 680 O O . GLY A 1 91 ? 42.568 -2.226 -22.663 1.00 85.62 91 GLY A O 1
ATOM 681 N N . TRP A 1 92 ? 41.702 -2.740 -20.664 1.00 86.31 92 TRP A N 1
ATOM 682 C CA . TRP A 1 92 ? 40.313 -2.405 -20.976 1.00 86.31 92 TRP A CA 1
ATOM 683 C C . TRP A 1 92 ? 39.686 -1.556 -19.872 1.00 86.31 92 TRP A C 1
ATOM 685 O O . TRP A 1 92 ? 39.981 -1.735 -18.692 1.00 86.31 92 TRP A O 1
ATOM 695 N N . CYS A 1 93 ? 38.773 -0.662 -20.250 1.00 84.31 93 CYS A N 1
ATOM 696 C CA . CYS A 1 93 ? 37.778 -0.095 -19.343 1.00 84.31 93 CYS A CA 1
ATOM 697 C C . CYS A 1 93 ? 36.382 -0.583 -19.778 1.00 84.31 93 CYS A C 1
ATOM 699 O O . CYS A 1 93 ? 36.238 -1.041 -20.913 1.00 84.31 93 CYS A O 1
ATOM 701 N N . PRO A 1 94 ? 35.338 -0.505 -18.931 1.00 83.69 94 PRO A N 1
ATOM 702 C CA . PRO A 1 94 ? 34.037 -1.110 -19.241 1.00 83.69 94 PRO A CA 1
ATOM 703 C C . PRO A 1 94 ? 33.454 -0.695 -20.604 1.00 83.69 94 PRO A C 1
ATOM 705 O O . PRO A 1 94 ? 32.991 -1.542 -21.365 1.00 83.69 94 PRO A O 1
ATOM 708 N N . GLY A 1 95 ? 33.551 0.592 -20.956 1.00 83.06 95 GLY A N 1
ATOM 709 C CA . GLY A 1 95 ? 33.066 1.105 -22.241 1.00 83.06 95 GLY A CA 1
ATOM 710 C C . GLY A 1 95 ? 33.878 0.623 -23.447 1.00 83.06 95 GLY A C 1
ATOM 711 O O . GLY A 1 95 ? 33.301 0.240 -24.462 1.00 83.06 95 GLY A O 1
ATOM 712 N N . THR A 1 96 ? 35.212 0.587 -23.351 1.00 86.75 96 THR A N 1
ATOM 713 C CA . THR A 1 96 ? 36.054 0.100 -24.458 1.00 86.75 96 THR A CA 1
ATOM 714 C C . THR A 1 96 ? 36.009 -1.411 -24.603 1.00 86.75 96 THR A C 1
ATOM 716 O O . THR A 1 96 ? 36.120 -1.906 -25.719 1.00 86.75 96 THR A O 1
ATOM 719 N N . ALA A 1 97 ? 35.781 -2.144 -23.513 1.00 88.38 97 ALA A N 1
ATOM 720 C CA . ALA A 1 97 ? 35.559 -3.582 -23.549 1.00 88.38 97 ALA A CA 1
ATOM 721 C C . ALA A 1 97 ? 34.258 -3.933 -24.284 1.00 88.38 97 ALA A C 1
ATOM 723 O O . ALA A 1 97 ? 34.234 -4.886 -25.055 1.00 88.38 97 ALA A O 1
ATOM 724 N N . ALA A 1 98 ? 33.193 -3.141 -24.117 1.00 87.19 98 ALA A N 1
ATOM 725 C CA . ALA A 1 98 ? 31.961 -3.323 -24.884 1.00 87.19 98 ALA A CA 1
ATOM 726 C C . ALA A 1 98 ? 32.190 -3.133 -26.396 1.00 87.19 98 ALA A C 1
ATOM 728 O O . ALA A 1 98 ? 31.727 -3.948 -27.194 1.00 87.19 98 ALA A O 1
ATOM 729 N N . VAL A 1 99 ? 32.966 -2.113 -26.789 1.00 86.25 99 VAL A N 1
ATOM 730 C CA . VAL A 1 99 ? 33.382 -1.914 -28.192 1.00 86.25 99 VAL A CA 1
ATOM 731 C C . VAL A 1 99 ? 34.265 -3.072 -28.667 1.00 86.25 99 VAL A C 1
ATOM 733 O O . VAL A 1 99 ? 34.010 -3.639 -29.720 1.00 86.25 99 VAL A O 1
ATOM 736 N N . GLY A 1 100 ? 35.253 -3.487 -27.870 1.00 87.06 100 GLY A N 1
ATOM 737 C CA . GLY A 1 100 ? 36.136 -4.611 -28.188 1.00 87.06 100 GLY A CA 1
ATOM 738 C C . GLY A 1 100 ? 35.379 -5.927 -28.387 1.00 87.06 100 GLY A C 1
ATOM 739 O O . GLY A 1 100 ? 35.664 -6.655 -29.335 1.00 87.06 100 GLY A O 1
ATOM 740 N N . LEU A 1 101 ? 34.380 -6.204 -27.546 1.00 90.19 101 LEU A N 1
ATOM 741 C CA . LEU A 1 101 ? 33.498 -7.360 -27.682 1.00 90.19 101 LEU A CA 1
ATOM 742 C C . LEU A 1 101 ? 32.687 -7.291 -28.982 1.00 90.19 101 LEU A C 1
ATOM 744 O O . LEU A 1 101 ? 32.629 -8.280 -29.711 1.00 90.19 101 LEU A O 1
ATOM 748 N N . ALA A 1 102 ? 32.107 -6.127 -29.297 1.00 86.25 102 ALA A N 1
ATOM 749 C CA . ALA A 1 102 ? 31.378 -5.907 -30.547 1.00 86.25 102 ALA A CA 1
ATOM 750 C C . ALA A 1 102 ? 32.281 -6.067 -31.786 1.00 86.25 102 ALA A C 1
ATOM 752 O O . ALA A 1 102 ? 31.842 -6.591 -32.806 1.00 86.25 102 ALA A O 1
ATOM 753 N N . SER A 1 103 ? 33.561 -5.704 -31.667 1.00 85.81 103 SER A N 1
ATOM 754 C CA . SER A 1 103 ? 34.607 -5.921 -32.675 1.00 85.81 103 SER A CA 1
ATOM 755 C C . SER A 1 103 ? 35.176 -7.357 -32.673 1.00 85.81 103 SER A C 1
ATOM 757 O O . SER A 1 103 ? 36.175 -7.625 -33.342 1.00 85.81 103 SER A O 1
ATOM 759 N N . GLY A 1 104 ? 34.568 -8.293 -31.930 1.00 87.44 104 GLY A N 1
ATOM 760 C CA . GLY A 1 104 ? 34.902 -9.722 -31.938 1.00 87.44 104 GLY A CA 1
ATOM 761 C C . GLY A 1 104 ? 36.101 -10.124 -31.074 1.00 87.44 104 GLY A C 1
ATOM 762 O O . GLY A 1 104 ? 36.677 -11.194 -31.280 1.00 87.44 104 GLY A O 1
ATOM 763 N N . ARG A 1 105 ? 36.519 -9.288 -30.116 1.00 88.31 105 ARG A N 1
ATOM 764 C CA . ARG A 1 105 ? 37.694 -9.560 -29.279 1.00 88.31 105 ARG A CA 1
ATOM 765 C C . ARG A 1 105 ? 37.362 -10.368 -28.028 1.00 88.31 105 ARG A C 1
ATOM 767 O O . ARG A 1 105 ? 36.623 -9.925 -27.151 1.00 88.31 105 ARG A O 1
ATOM 774 N N . LEU A 1 106 ? 37.975 -11.546 -27.919 1.00 89.25 106 LEU A N 1
ATOM 775 C CA . LEU A 1 106 ? 37.755 -12.471 -26.802 1.00 89.25 106 LEU A CA 1
ATOM 776 C C . LEU A 1 106 ? 38.360 -11.983 -25.478 1.00 89.25 106 LEU A C 1
ATOM 778 O O . LEU A 1 106 ? 37.791 -12.244 -24.423 1.00 89.25 106 LEU A O 1
ATOM 782 N N . ASP A 1 107 ? 39.469 -11.242 -25.504 1.00 89.94 107 ASP A N 1
ATOM 783 C CA . ASP A 1 107 ? 40.053 -10.649 -24.294 1.00 89.94 107 ASP A CA 1
ATOM 784 C C . ASP A 1 107 ? 39.123 -9.595 -23.665 1.00 89.94 107 ASP A C 1
ATOM 786 O O . ASP A 1 107 ? 39.050 -9.492 -22.441 1.00 89.94 107 ASP A O 1
ATOM 790 N N . ALA A 1 108 ? 38.341 -8.882 -24.481 1.00 90.44 108 ALA A N 1
ATOM 791 C CA . ALA A 1 108 ? 37.306 -7.966 -24.005 1.00 90.44 108 ALA A CA 1
ATOM 792 C C . ALA A 1 108 ? 36.121 -8.702 -23.346 1.00 90.44 108 ALA A C 1
ATOM 794 O O . ALA A 1 108 ? 35.603 -8.243 -22.327 1.00 90.44 108 ALA A O 1
ATOM 795 N N . LEU A 1 109 ? 35.727 -9.869 -23.876 1.00 92.31 109 LEU A N 1
ATOM 796 C CA . LEU A 1 109 ? 34.705 -10.727 -23.259 1.00 92.31 109 LEU A CA 1
ATOM 797 C C . LEU A 1 109 ? 35.140 -11.201 -21.869 1.00 92.31 109 LEU A C 1
ATOM 799 O O . LEU A 1 109 ? 34.371 -11.112 -20.915 1.00 92.31 109 LEU A O 1
ATOM 803 N N . VAL A 1 110 ? 36.383 -11.681 -21.755 1.00 92.69 110 VAL A N 1
ATOM 804 C CA . VAL A 1 110 ? 36.956 -12.141 -20.481 1.00 92.69 110 VAL A CA 1
ATOM 805 C C . VAL A 1 110 ? 36.994 -10.999 -19.467 1.00 92.69 110 VAL A C 1
ATOM 807 O O . VAL A 1 110 ? 36.617 -11.196 -18.313 1.00 92.69 110 VAL A O 1
ATOM 810 N N . PHE A 1 111 ? 37.373 -9.792 -19.898 1.00 92.00 111 PHE A N 1
ATOM 811 C CA . PHE A 1 111 ? 37.344 -8.608 -19.044 1.00 92.00 111 PHE A CA 1
ATOM 812 C C . PHE A 1 111 ? 35.928 -8.276 -18.550 1.00 92.00 111 PHE A C 1
ATOM 814 O O . PHE A 1 111 ? 35.744 -8.057 -17.356 1.00 92.00 111 PHE A O 1
ATOM 821 N N . LEU A 1 112 ? 34.919 -8.271 -19.430 1.00 92.25 112 LEU A N 1
ATOM 822 C CA . LEU A 1 112 ? 33.529 -7.976 -19.052 1.00 92.25 112 LEU A CA 1
ATOM 823 C C . LEU A 1 112 ? 32.939 -9.035 -18.115 1.00 92.25 112 LEU A C 1
ATOM 825 O O . LEU A 1 112 ? 32.263 -8.685 -17.150 1.00 92.25 112 LEU A O 1
ATOM 829 N N . ALA A 1 113 ? 33.230 -10.316 -18.355 1.00 93.38 113 ALA A N 1
ATOM 830 C CA . ALA A 1 113 ? 32.839 -11.395 -17.452 1.00 93.38 113 ALA A CA 1
ATOM 831 C C . ALA A 1 113 ? 33.499 -11.230 -16.072 1.00 93.38 113 ALA A C 1
ATOM 833 O O . ALA A 1 113 ? 32.824 -11.319 -15.048 1.00 93.38 113 ALA A O 1
ATOM 834 N N . GLY A 1 114 ? 34.797 -10.911 -16.042 1.00 92.62 114 GLY A N 1
ATOM 835 C CA . GLY A 1 114 ? 35.527 -10.603 -14.812 1.00 92.62 114 GLY A CA 1
ATOM 836 C C . GLY A 1 114 ? 34.970 -9.382 -14.076 1.00 92.62 114 GLY A C 1
ATOM 837 O O . GLY A 1 114 ? 34.817 -9.427 -12.859 1.00 92.62 114 GLY A O 1
ATOM 838 N N . ALA A 1 115 ? 34.594 -8.321 -14.797 1.00 89.94 115 ALA A N 1
ATOM 839 C CA . ALA A 1 115 ? 33.945 -7.143 -14.225 1.00 89.94 115 ALA A CA 1
ATOM 840 C C . ALA A 1 115 ? 32.566 -7.480 -13.628 1.00 89.94 115 ALA A C 1
ATOM 842 O O . ALA A 1 115 ? 32.238 -7.000 -12.545 1.00 89.94 115 ALA A O 1
ATOM 843 N N . GLY A 1 116 ? 31.789 -8.350 -14.285 1.00 93.12 116 GLY A N 1
ATOM 844 C CA . GLY A 1 116 ? 30.517 -8.853 -13.762 1.00 93.12 116 GLY A CA 1
ATOM 845 C C . GLY A 1 116 ? 30.690 -9.648 -12.467 1.00 93.12 116 GLY A C 1
ATOM 846 O O . GLY A 1 116 ? 30.033 -9.353 -11.470 1.00 93.12 116 GLY A O 1
ATOM 847 N N . ILE A 1 117 ? 31.633 -10.596 -12.443 1.00 94.62 117 ILE A N 1
ATOM 848 C CA . ILE A 1 117 ? 31.969 -11.369 -11.235 1.00 94.62 117 ILE A CA 1
ATOM 849 C C . ILE A 1 117 ? 32.462 -10.438 -10.122 1.00 94.62 117 ILE A C 1
ATOM 851 O O . ILE A 1 117 ? 32.024 -10.555 -8.980 1.00 94.62 117 ILE A O 1
ATOM 855 N N . GLY A 1 118 ? 33.331 -9.480 -10.453 1.00 90.94 118 GLY A N 1
ATOM 856 C CA . GLY A 1 118 ? 33.834 -8.481 -9.514 1.00 90.94 118 GLY A CA 1
ATOM 857 C C . GLY A 1 118 ? 32.726 -7.611 -8.920 1.00 90.94 118 GLY A C 1
ATOM 858 O O . GLY A 1 118 ? 32.754 -7.337 -7.726 1.00 90.94 118 GLY A O 1
ATOM 859 N N . SER A 1 119 ? 31.719 -7.235 -9.713 1.00 88.94 119 SER A N 1
ATOM 860 C CA . SER A 1 119 ? 30.551 -6.489 -9.232 1.00 88.94 119 SER A CA 1
ATOM 861 C C . SER A 1 119 ? 29.714 -7.302 -8.244 1.00 88.94 119 SER A C 1
ATOM 863 O O . SER A 1 119 ? 29.273 -6.760 -7.232 1.00 88.94 119 SER A O 1
ATOM 865 N N . VAL A 1 120 ? 29.499 -8.594 -8.514 1.00 93.12 120 VAL A N 1
ATOM 866 C CA . VAL A 1 120 ? 28.773 -9.492 -7.600 1.00 93.12 120 VAL A CA 1
ATOM 867 C C . VAL A 1 120 ? 29.562 -9.684 -6.306 1.00 93.12 120 VAL A C 1
ATOM 869 O O . VAL A 1 120 ? 29.012 -9.528 -5.220 1.00 93.12 120 VAL A O 1
ATOM 872 N N . LEU A 1 121 ? 30.869 -9.940 -6.411 1.00 93.31 121 LEU A N 1
ATOM 873 C CA . LEU A 1 121 ? 31.746 -10.093 -5.252 1.00 93.31 121 LEU A CA 1
ATOM 874 C C . LEU A 1 121 ? 31.793 -8.817 -4.401 1.00 93.31 121 LEU A C 1
ATOM 876 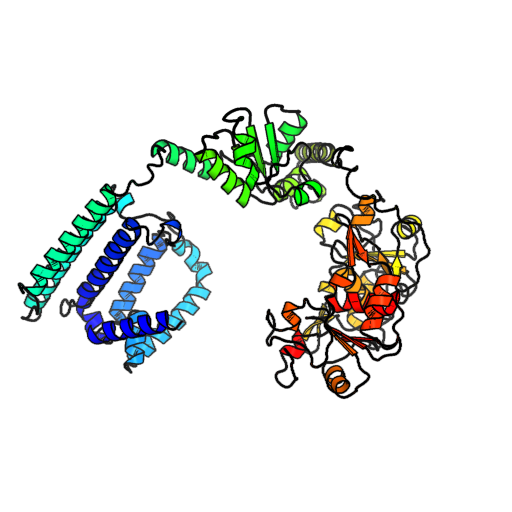O O . LEU A 1 121 ? 31.733 -8.892 -3.178 1.00 93.31 121 LEU A O 1
ATOM 880 N N . PHE A 1 122 ? 31.859 -7.646 -5.038 1.00 89.06 122 PHE A N 1
ATOM 881 C CA . PHE A 1 122 ? 31.804 -6.364 -4.342 1.00 89.06 122 PHE A CA 1
ATOM 882 C C . PHE A 1 122 ? 30.492 -6.197 -3.569 1.00 89.06 122 PHE A C 1
ATOM 884 O O . PHE A 1 122 ? 30.530 -5.736 -2.433 1.00 89.06 122 PHE A O 1
ATOM 891 N N . ASN A 1 123 ? 29.356 -6.600 -4.147 1.00 91.75 123 ASN A N 1
ATOM 892 C CA . ASN A 1 123 ? 28.054 -6.526 -3.484 1.00 91.75 123 ASN A CA 1
ATOM 893 C C . ASN A 1 123 ? 27.995 -7.412 -2.226 1.00 91.75 123 ASN A C 1
ATOM 895 O O . ASN A 1 123 ? 27.597 -6.938 -1.166 1.00 91.75 123 ASN A O 1
ATOM 899 N N . GLU A 1 124 ? 28.469 -8.658 -2.312 1.00 93.44 124 GLU A N 1
ATOM 900 C CA . GLU A 1 124 ? 28.539 -9.575 -1.160 1.00 93.44 124 GLU A CA 1
ATOM 901 C C . GLU A 1 124 ? 29.509 -9.078 -0.077 1.00 93.44 124 GLU A C 1
ATOM 903 O O . GLU A 1 124 ? 29.253 -9.186 1.122 1.00 93.44 124 GLU A O 1
ATOM 908 N N . MET A 1 125 ? 30.628 -8.480 -0.490 1.00 90.62 125 MET A N 1
ATOM 909 C CA . MET A 1 125 ? 31.639 -7.943 0.421 1.00 90.62 125 MET A CA 1
ATOM 910 C C . MET A 1 125 ? 31.343 -6.513 0.892 1.00 90.62 125 MET A C 1
ATOM 912 O O . MET A 1 125 ? 32.092 -5.981 1.718 1.00 90.62 125 MET A O 1
ATOM 916 N N . PHE A 1 126 ? 30.265 -5.879 0.418 1.00 88.81 126 PHE A N 1
ATOM 917 C CA . PHE A 1 126 ? 29.999 -4.465 0.683 1.00 88.81 126 PHE A CA 1
ATOM 918 C C . PHE A 1 126 ? 29.884 -4.176 2.181 1.00 88.81 126 PHE A C 1
ATOM 920 O O . PHE A 1 126 ? 30.407 -3.168 2.647 1.00 88.81 126 PHE A O 1
ATOM 927 N N . GLY A 1 127 ? 29.300 -5.091 2.963 1.00 87.81 127 GLY A N 1
ATOM 928 C CA . GLY A 1 127 ? 29.209 -4.958 4.421 1.00 87.81 127 GLY A CA 1
ATOM 929 C C . GLY A 1 127 ? 30.568 -4.784 5.116 1.00 87.81 127 GLY A C 1
ATOM 930 O O . GLY A 1 127 ? 30.659 -4.055 6.100 1.00 87.81 127 GLY A O 1
ATOM 931 N N . ILE A 1 128 ? 31.630 -5.384 4.569 1.00 87.69 128 ILE A N 1
ATOM 932 C CA . ILE A 1 128 ? 33.006 -5.290 5.083 1.00 87.69 128 ILE A CA 1
ATOM 933 C C . ILE A 1 128 ? 33.700 -4.030 4.543 1.00 87.69 128 ILE A C 1
ATOM 935 O O . ILE A 1 128 ? 34.432 -3.354 5.262 1.00 87.69 128 ILE A O 1
ATOM 939 N N . VAL A 1 129 ? 33.460 -3.692 3.273 1.00 84.62 129 VAL A N 1
ATOM 940 C CA . VAL A 1 129 ? 34.123 -2.572 2.580 1.00 84.62 129 VAL A CA 1
ATOM 941 C C . VAL A 1 129 ? 33.483 -1.216 2.915 1.00 84.62 129 VAL A C 1
ATOM 943 O O . VAL A 1 129 ? 34.132 -0.181 2.758 1.00 84.62 129 VAL A O 1
ATOM 946 N N . LYS A 1 130 ? 32.249 -1.199 3.441 1.00 85.31 130 LYS A N 1
ATOM 947 C CA . LYS A 1 130 ? 31.459 0.011 3.726 1.00 85.31 130 LYS A CA 1
ATOM 948 C C . LYS A 1 130 ? 32.239 1.076 4.499 1.00 85.31 130 LYS A C 1
ATOM 950 O O . LYS A 1 130 ? 32.191 2.239 4.117 1.00 85.31 130 LYS A O 1
ATOM 955 N N . GLY A 1 131 ? 32.994 0.683 5.529 1.00 82.50 131 GLY A N 1
ATOM 956 C CA . GLY A 1 131 ? 33.770 1.619 6.354 1.00 82.50 131 GLY A CA 1
ATOM 957 C C . GLY A 1 131 ? 34.849 2.386 5.578 1.00 82.50 131 GLY A C 1
ATOM 958 O O . GLY A 1 131 ? 35.070 3.563 5.839 1.00 82.50 131 GLY A O 1
ATOM 959 N N . PHE A 1 132 ? 35.476 1.752 4.583 1.00 80.25 132 PHE A N 1
ATOM 960 C CA . PHE A 1 132 ? 36.423 2.414 3.679 1.00 80.25 132 PHE A CA 1
ATOM 961 C C . PHE A 1 132 ? 35.714 3.154 2.545 1.00 80.25 132 PHE A C 1
ATOM 963 O O . PHE A 1 132 ? 36.179 4.202 2.101 1.00 80.25 132 PHE A O 1
ATOM 970 N N . TYR A 1 133 ? 34.584 2.617 2.080 1.00 80.75 133 TYR A N 1
ATOM 971 C CA . TYR A 1 133 ? 33.806 3.197 0.992 1.00 80.75 133 TYR A CA 1
ATOM 972 C C . TYR A 1 133 ? 33.247 4.576 1.350 1.00 80.75 133 TYR A C 1
ATOM 974 O O . TYR A 1 133 ? 33.244 5.449 0.496 1.00 80.75 133 TYR A O 1
ATOM 982 N N . THR A 1 134 ? 32.823 4.797 2.596 1.00 84.50 134 THR A N 1
ATOM 983 C CA . THR A 1 134 ? 32.299 6.093 3.067 1.00 84.50 134 THR A CA 1
ATOM 984 C C . THR A 1 134 ? 33.363 6.980 3.719 1.00 84.50 134 THR A C 1
ATOM 986 O O . THR A 1 134 ? 33.045 8.026 4.280 1.00 84.50 134 THR A O 1
ATOM 989 N N . TRP A 1 135 ? 34.632 6.566 3.710 1.00 87.19 135 TRP A N 1
ATOM 990 C CA . TRP A 1 135 ? 35.693 7.324 4.364 1.00 87.19 135 TRP A CA 1
ATOM 991 C C . TRP A 1 135 ? 35.989 8.627 3.610 1.00 87.19 135 TRP A C 1
ATOM 993 O O . TRP A 1 135 ? 36.225 8.627 2.400 1.00 87.19 135 TRP A O 1
ATOM 1003 N N . GLY A 1 136 ? 36.015 9.742 4.345 1.00 81.81 136 GLY A N 1
ATOM 1004 C CA . GLY A 1 136 ? 36.304 11.058 3.779 1.00 81.81 136 GLY A CA 1
ATOM 1005 C C . GLY A 1 136 ? 35.204 11.579 2.853 1.00 81.81 136 GLY A C 1
ATOM 1006 O O . GLY A 1 136 ? 35.524 12.247 1.873 1.00 81.81 136 GLY A O 1
ATOM 1007 N N . ASP A 1 137 ? 33.941 11.249 3.134 1.00 86.44 137 ASP A N 1
ATOM 1008 C CA . ASP A 1 137 ? 32.789 11.865 2.475 1.00 86.44 137 ASP A CA 1
ATOM 1009 C C . ASP A 1 137 ? 32.729 13.362 2.815 1.00 86.44 137 ASP A C 1
ATOM 1011 O O . ASP A 1 137 ? 32.676 13.742 3.986 1.00 86.44 137 ASP A O 1
ATOM 1015 N N . ARG A 1 138 ? 32.806 14.216 1.790 1.00 78.38 138 ARG A N 1
ATOM 1016 C CA . ARG A 1 138 ? 32.674 15.677 1.911 1.00 78.38 138 ARG A CA 1
ATOM 1017 C C . ARG A 1 138 ? 31.493 16.235 1.120 1.00 78.38 138 ARG A C 1
ATOM 1019 O O . ARG A 1 138 ? 31.453 17.437 0.855 1.00 78.38 138 ARG A O 1
ATOM 1026 N N . GLY A 1 139 ? 30.554 15.377 0.717 1.00 82.94 139 GLY A N 1
ATOM 1027 C CA . GLY A 1 139 ? 29.458 15.771 -0.158 1.00 82.94 139 GLY A CA 1
ATOM 1028 C C . GLY A 1 139 ? 29.966 16.298 -1.502 1.00 82.94 139 GLY A C 1
ATOM 1029 O O . GLY A 1 139 ? 31.072 15.985 -1.942 1.00 82.94 139 GLY A O 1
ATOM 1030 N N . VAL A 1 140 ? 29.156 17.091 -2.198 1.00 81.88 140 VAL A N 1
ATOM 1031 C CA . VAL A 1 140 ? 29.536 17.645 -3.504 1.00 81.88 140 VAL A CA 1
ATOM 1032 C C . VAL A 1 140 ? 30.579 18.746 -3.307 1.00 81.88 140 VAL A C 1
ATOM 1034 O O . VAL A 1 140 ? 30.281 19.806 -2.768 1.00 81.88 140 VAL A O 1
ATOM 1037 N N . GLN A 1 141 ? 31.805 18.494 -3.763 1.00 81.25 141 GLN A N 1
ATOM 1038 C CA . GLN A 1 141 ? 32.906 19.458 -3.717 1.00 81.25 141 GLN A CA 1
ATOM 1039 C C . GLN A 1 141 ? 33.486 19.635 -5.110 1.00 81.25 141 GLN A C 1
ATOM 1041 O O . GLN A 1 141 ? 33.933 18.665 -5.731 1.00 81.25 141 GLN A O 1
ATOM 1046 N N . PHE A 1 142 ? 33.510 20.874 -5.592 1.00 83.56 142 PHE A N 1
ATOM 1047 C CA . PHE A 1 142 ? 34.070 21.184 -6.897 1.00 83.56 142 PHE A CA 1
ATOM 1048 C C . PHE A 1 142 ? 35.561 21.522 -6.812 1.00 83.56 142 PHE A C 1
ATOM 1050 O O . PHE A 1 142 ? 36.014 22.234 -5.917 1.00 83.56 142 PHE A O 1
ATOM 1057 N N . ALA A 1 143 ? 36.338 21.066 -7.797 1.00 83.50 143 ALA A N 1
ATOM 1058 C CA . ALA A 1 143 ? 37.788 21.274 -7.820 1.00 83.50 143 ALA A CA 1
ATOM 1059 C C . ALA A 1 143 ? 38.194 22.760 -7.837 1.00 83.50 143 ALA A C 1
ATOM 1061 O O . ALA A 1 143 ? 39.204 23.123 -7.242 1.00 83.50 143 ALA A O 1
ATOM 1062 N N . TRP A 1 144 ? 37.409 23.631 -8.479 1.00 82.19 144 TRP A N 1
ATOM 1063 C CA . TRP A 1 144 ? 37.687 25.071 -8.492 1.00 82.19 144 TRP A CA 1
ATOM 1064 C C . TRP A 1 144 ? 37.410 25.738 -7.142 1.00 82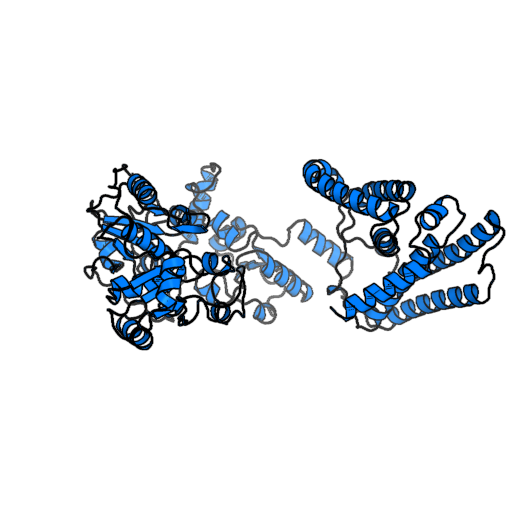.19 144 TRP A C 1
ATOM 1066 O O . TRP A 1 144 ? 38.144 26.645 -6.773 1.00 82.19 144 TRP A O 1
ATOM 1076 N N . GLN A 1 145 ? 36.421 25.258 -6.379 1.00 81.00 145 GLN A N 1
ATOM 1077 C CA . GLN A 1 145 ? 36.150 25.747 -5.022 1.00 81.00 145 GLN A CA 1
ATOM 1078 C C . GLN A 1 145 ? 37.286 25.369 -4.070 1.00 81.00 145 GLN A C 1
ATOM 1080 O O . GLN A 1 145 ? 37.740 26.201 -3.295 1.00 81.00 145 GLN A O 1
ATOM 1085 N N . ALA A 1 146 ? 37.808 24.144 -4.183 1.00 82.25 146 ALA A N 1
ATOM 1086 C CA . ALA A 1 146 ? 38.942 23.690 -3.376 1.00 82.25 146 ALA A CA 1
ATOM 1087 C C . ALA A 1 146 ? 40.247 24.462 -3.658 1.00 82.25 146 ALA A C 1
ATOM 1089 O O . ALA A 1 146 ? 41.137 24.489 -2.812 1.00 82.25 146 ALA A O 1
ATOM 1090 N N . LEU A 1 147 ? 40.371 25.067 -4.844 1.00 84.50 147 LEU A N 1
ATOM 1091 C CA . LEU A 1 147 ? 41.525 25.873 -5.257 1.00 84.50 147 LEU A CA 1
ATOM 1092 C C . LEU A 1 147 ? 41.293 27.385 -5.118 1.00 84.50 147 LEU A C 1
ATOM 1094 O O . LEU A 1 147 ? 42.178 28.152 -5.486 1.00 84.50 147 LEU A O 1
ATOM 1098 N N . ASP A 1 148 ? 40.126 27.799 -4.616 1.00 82.50 148 ASP A N 1
ATOM 1099 C CA . ASP A 1 148 ? 39.703 29.201 -4.518 1.00 82.50 148 ASP A CA 1
ATOM 1100 C C . ASP A 1 148 ? 39.766 29.954 -5.866 1.00 82.50 148 ASP A C 1
ATOM 1102 O O . ASP A 1 148 ? 40.228 31.088 -5.988 1.00 82.50 148 ASP A O 1
ATOM 1106 N N . LEU A 1 149 ? 39.324 29.280 -6.934 1.00 83.81 149 LEU A N 1
ATOM 1107 C CA . LEU A 1 149 ? 39.277 29.809 -8.296 1.00 83.81 149 LEU A CA 1
ATOM 1108 C C . LEU A 1 149 ? 37.830 29.941 -8.775 1.00 83.81 149 LEU A C 1
ATOM 1110 O O . LEU A 1 149 ? 36.963 29.124 -8.457 1.00 83.81 149 LEU A O 1
ATOM 1114 N N . SER A 1 150 ? 37.567 30.925 -9.639 1.00 83.06 150 SER A N 1
ATOM 1115 C CA . SER A 1 150 ? 36.293 30.964 -10.361 1.00 83.06 150 SER A CA 1
ATOM 1116 C C . SER A 1 150 ? 36.190 29.774 -11.323 1.00 83.06 150 SER A C 1
ATOM 1118 O O . SER A 1 150 ? 37.189 29.349 -11.909 1.00 83.06 150 SER A O 1
ATOM 1120 N N . ALA A 1 151 ? 34.980 29.243 -11.530 1.00 80.50 151 ALA A N 1
ATOM 1121 C CA . ALA A 1 151 ? 34.750 28.111 -12.439 1.00 80.50 151 ALA A CA 1
ATOM 1122 C C . ALA A 1 151 ? 35.268 28.391 -13.864 1.00 80.50 151 ALA A C 1
ATOM 1124 O O . ALA A 1 151 ? 35.802 27.506 -14.535 1.00 80.50 151 ALA A O 1
ATOM 1125 N N . ALA A 1 152 ? 35.163 29.646 -14.302 1.00 83.44 152 ALA A N 1
ATOM 1126 C CA . ALA A 1 152 ? 35.647 30.109 -15.592 1.00 83.44 152 ALA A CA 1
ATOM 1127 C C . ALA A 1 152 ? 37.186 30.132 -15.670 1.00 83.44 152 ALA A C 1
ATOM 1129 O O . ALA A 1 152 ? 37.766 29.635 -16.636 1.00 83.44 152 ALA A O 1
ATOM 1130 N N . LEU A 1 153 ? 37.856 30.641 -14.627 1.00 86.12 153 LEU A N 1
ATOM 1131 C CA . LEU A 1 153 ? 39.319 30.659 -14.544 1.00 86.12 153 LEU A CA 1
ATOM 1132 C C . LEU A 1 153 ? 39.887 29.242 -14.438 1.00 86.12 153 LEU A C 1
ATOM 1134 O O . LEU A 1 153 ? 40.852 28.909 -15.123 1.00 86.12 153 LEU A O 1
ATOM 1138 N N . PHE A 1 154 ? 39.264 28.385 -13.632 1.00 89.38 154 PHE A N 1
ATOM 1139 C CA . PHE A 1 154 ? 39.628 26.976 -13.547 1.00 89.38 154 PHE A CA 1
ATOM 1140 C C . PHE A 1 154 ? 39.458 26.269 -14.897 1.00 89.38 154 PHE A C 1
ATOM 1142 O O . PHE A 1 154 ? 40.363 25.560 -15.332 1.00 89.38 154 PHE A O 1
ATOM 1149 N N . GLY A 1 155 ? 38.347 26.515 -15.600 1.00 88.88 155 GLY A N 1
ATOM 1150 C CA . GLY A 1 155 ? 38.125 25.998 -16.951 1.00 88.88 155 GLY A CA 1
ATOM 1151 C C . GLY A 1 155 ? 39.210 26.439 -17.938 1.00 88.88 155 GLY A C 1
ATOM 1152 O O . GLY A 1 155 ? 39.737 25.609 -18.678 1.00 88.88 155 GLY A O 1
ATOM 1153 N N . LEU A 1 156 ? 39.614 27.714 -17.906 1.00 91.00 156 LEU A N 1
ATOM 1154 C CA . LEU A 1 156 ? 40.711 28.234 -18.726 1.00 91.00 156 LEU A CA 1
ATOM 1155 C C . LEU A 1 156 ? 42.050 27.559 -18.396 1.00 91.00 156 LEU A C 1
ATOM 1157 O O . LEU A 1 156 ? 42.757 27.122 -19.304 1.00 91.00 156 LEU A O 1
ATOM 1161 N N . LEU A 1 157 ? 42.396 27.434 -17.113 1.00 93.00 157 LEU A N 1
ATOM 1162 C CA . LEU A 1 157 ? 43.623 26.756 -16.687 1.00 93.00 157 LEU A CA 1
ATOM 1163 C C . LEU A 1 157 ? 43.630 25.286 -17.119 1.00 93.00 157 LEU A C 1
ATOM 1165 O O . LEU A 1 157 ? 44.642 24.799 -17.622 1.00 93.00 157 LEU A O 1
ATOM 1169 N N . LEU A 1 158 ? 42.497 24.593 -16.999 1.00 92.44 158 LEU A N 1
ATOM 1170 C CA . LEU A 1 158 ? 42.373 23.198 -17.413 1.00 92.44 158 LEU A CA 1
ATOM 1171 C C . LEU A 1 158 ? 42.505 23.037 -18.935 1.00 92.44 158 LEU A C 1
ATOM 1173 O O . LEU A 1 158 ? 43.140 22.090 -19.397 1.00 92.44 158 LEU A O 1
ATOM 1177 N N . VAL A 1 159 ? 41.990 23.993 -19.716 1.00 94.75 159 VAL A N 1
ATOM 1178 C CA . VAL A 1 159 ? 42.204 24.068 -21.172 1.00 94.75 159 VAL A CA 1
ATOM 1179 C C . VAL A 1 159 ? 43.683 24.246 -21.505 1.00 94.75 159 VAL A C 1
ATOM 1181 O O . VAL A 1 159 ? 44.198 23.544 -22.375 1.00 94.75 159 VAL A O 1
ATOM 1184 N N . LEU A 1 160 ? 44.394 25.129 -20.802 1.00 95.19 160 LEU A N 1
ATOM 1185 C CA . LEU A 1 160 ? 45.832 25.329 -21.006 1.00 95.19 160 LEU A CA 1
ATOM 1186 C C . LEU A 1 160 ? 46.640 24.070 -20.670 1.00 95.19 160 LEU A C 1
ATOM 1188 O O . LEU A 1 160 ? 47.534 23.697 -21.432 1.00 95.19 160 LEU A O 1
ATOM 1192 N N . VAL A 1 161 ? 46.294 23.384 -19.577 1.00 94.81 161 VAL A N 1
ATOM 1193 C CA . VAL A 1 161 ? 46.901 22.097 -19.203 1.00 94.81 161 VAL A CA 1
ATOM 1194 C C . VAL A 1 161 ? 46.640 21.048 -20.281 1.00 94.81 161 VAL A C 1
ATOM 1196 O O . VAL A 1 161 ? 47.576 20.400 -20.736 1.00 94.81 161 VAL A O 1
ATOM 1199 N N . ALA A 1 162 ? 45.401 20.915 -20.752 1.00 93.94 162 ALA A N 1
ATOM 1200 C CA . ALA A 1 162 ? 45.045 19.963 -21.798 1.00 93.94 162 ALA A CA 1
ATOM 1201 C C . ALA A 1 162 ? 45.785 20.242 -23.118 1.00 93.94 162 ALA A C 1
ATOM 1203 O O . ALA A 1 162 ? 46.302 19.316 -23.744 1.00 93.94 162 ALA A O 1
ATOM 1204 N N . VAL A 1 163 ? 45.911 21.515 -23.512 1.00 94.75 163 VAL A N 1
ATOM 1205 C CA . VAL A 1 163 ? 46.737 21.923 -24.656 1.00 94.75 163 VAL A CA 1
ATOM 1206 C C . VAL A 1 163 ? 48.185 21.494 -24.431 1.00 94.75 163 VAL A C 1
ATOM 1208 O O . VAL A 1 163 ? 48.740 20.791 -25.274 1.00 94.75 163 VAL A O 1
ATOM 1211 N N . ALA A 1 164 ? 48.790 21.821 -23.288 1.00 94.56 164 ALA A N 1
ATOM 1212 C CA . ALA A 1 164 ? 50.150 21.386 -22.970 1.00 94.56 164 ALA A CA 1
ATOM 1213 C C . ALA A 1 164 ? 50.297 19.853 -23.037 1.00 94.5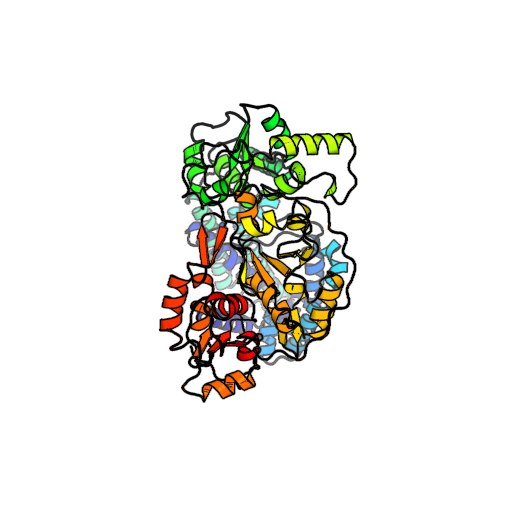6 164 ALA A C 1
ATOM 1215 O O . ALA A 1 164 ? 51.275 19.355 -23.595 1.00 94.56 164 ALA A O 1
ATOM 1216 N N . CYS A 1 165 ? 49.299 19.105 -22.563 1.00 93.69 165 CYS A N 1
ATOM 1217 C CA . CYS A 1 165 ? 49.235 17.650 -22.653 1.00 93.69 165 CYS A CA 1
ATOM 1218 C C . CYS A 1 165 ? 49.166 17.140 -24.102 1.00 93.69 165 CYS A C 1
ATOM 1220 O O . CYS A 1 165 ? 49.858 16.175 -24.416 1.00 93.69 165 CYS A O 1
ATOM 1222 N N . PHE A 1 166 ? 48.419 17.779 -25.012 1.00 94.31 166 PHE A N 1
ATOM 1223 C CA . PHE A 1 166 ? 48.401 17.394 -26.433 1.00 94.31 166 PHE A CA 1
ATOM 1224 C C . PHE A 1 166 ? 49.761 17.598 -27.105 1.00 94.31 166 PHE A C 1
ATOM 1226 O O . PHE A 1 166 ? 50.247 16.722 -27.821 1.00 94.31 166 PHE A O 1
ATOM 1233 N N . TRP A 1 167 ? 50.407 18.737 -26.847 1.00 93.94 167 TRP A N 1
ATOM 1234 C CA . TRP A 1 167 ? 51.746 19.013 -27.370 1.00 93.94 167 TRP A CA 1
ATOM 1235 C C . TRP A 1 167 ? 52.796 18.080 -26.758 1.00 93.94 167 TRP A C 1
ATOM 1237 O O . TRP A 1 167 ? 53.660 17.573 -27.474 1.00 93.94 167 TRP A O 1
ATOM 1247 N N . GLY A 1 168 ? 52.697 17.809 -25.455 1.00 93.00 168 GLY A N 1
ATOM 1248 C CA . GLY A 1 168 ? 53.543 16.854 -24.744 1.00 93.00 168 GLY A CA 1
ATOM 1249 C C . GLY A 1 168 ? 53.384 15.431 -25.277 1.00 93.00 168 GLY A C 1
ATOM 1250 O O . GLY A 1 168 ? 54.381 14.770 -25.547 1.00 93.00 168 GLY A O 1
ATOM 1251 N N . ALA A 1 169 ? 52.151 14.986 -25.520 1.00 91.50 169 ALA A N 1
ATOM 1252 C CA . ALA A 1 169 ? 51.854 13.680 -26.097 1.00 91.50 169 ALA A CA 1
ATOM 1253 C C . ALA A 1 169 ? 52.530 13.487 -27.464 1.00 91.50 169 ALA A C 1
ATOM 1255 O O . ALA A 1 169 ? 53.254 12.513 -27.660 1.00 91.50 169 ALA A O 1
ATOM 1256 N N . GLU A 1 170 ? 52.376 14.448 -28.378 1.00 91.62 170 GLU A N 1
ATOM 1257 C CA . GLU A 1 170 ? 53.005 14.401 -29.708 1.00 91.62 170 GLU A CA 1
ATOM 1258 C C . GLU A 1 170 ? 54.539 14.478 -29.640 1.00 91.62 170 GLU A C 1
ATOM 1260 O O . GLU A 1 170 ? 55.240 13.860 -30.445 1.00 91.62 170 GLU A O 1
ATOM 1265 N N . TYR A 1 171 ? 55.084 15.219 -28.669 1.00 90.56 171 TYR A N 1
ATOM 1266 C CA . TYR A 1 171 ? 56.524 15.250 -28.411 1.00 90.56 171 TYR A CA 1
ATOM 1267 C C . TYR A 1 171 ? 57.048 13.885 -27.951 1.00 90.56 171 TYR A C 1
ATOM 1269 O O . TYR A 1 171 ? 58.079 13.420 -28.442 1.00 90.56 171 TYR A O 1
ATOM 1277 N N . MET A 1 172 ? 56.342 13.238 -27.022 1.00 88.19 172 MET A N 1
ATOM 1278 C CA . MET A 1 172 ? 56.721 11.928 -26.496 1.00 88.19 172 MET A CA 1
ATOM 1279 C C . MET A 1 172 ? 56.625 10.841 -27.565 1.00 88.19 172 MET A C 1
ATOM 1281 O O . MET A 1 172 ? 57.584 10.092 -27.736 1.00 88.19 172 MET A O 1
ATOM 1285 N N . GLU A 1 173 ? 55.543 10.807 -28.344 1.00 89.44 173 GLU A N 1
ATOM 1286 C CA . GLU A 1 173 ? 55.391 9.878 -29.473 1.00 89.44 173 GLU A CA 1
ATOM 1287 C C . GLU A 1 173 ? 56.518 10.058 -30.497 1.00 89.44 173 GLU A C 1
ATOM 1289 O O . GLU A 1 173 ? 57.161 9.087 -30.897 1.00 89.44 173 GLU A O 1
ATOM 1294 N N . LYS A 1 174 ? 56.863 11.308 -30.837 1.00 88.19 174 LYS A N 1
ATOM 1295 C CA . LYS A 1 174 ? 58.011 11.595 -31.703 1.00 88.19 174 LYS A CA 1
ATOM 1296 C C . LYS A 1 174 ? 59.328 11.088 -31.113 1.00 88.19 174 LYS A C 1
ATOM 1298 O O . LYS A 1 174 ? 60.165 10.578 -31.853 1.00 88.19 174 LYS A O 1
ATOM 1303 N N . ARG A 1 175 ? 59.541 11.245 -29.806 1.00 88.12 175 ARG A N 1
ATOM 1304 C CA . ARG A 1 175 ? 60.785 10.836 -29.141 1.00 88.12 175 ARG A CA 1
ATOM 1305 C C . ARG A 1 175 ? 60.918 9.314 -29.030 1.00 88.12 175 ARG A C 1
ATOM 1307 O O . ARG A 1 175 ? 62.030 8.811 -29.132 1.00 88.12 175 ARG A O 1
ATOM 1314 N N . VAL A 1 176 ? 59.814 8.603 -28.810 1.00 85.88 176 VAL A N 1
ATOM 1315 C CA . VAL A 1 176 ? 59.802 7.151 -28.564 1.00 85.88 176 VAL A CA 1
ATOM 1316 C C . VAL A 1 176 ? 59.647 6.346 -29.857 1.00 85.88 176 VAL A C 1
ATOM 1318 O O . VAL A 1 176 ? 60.303 5.321 -30.011 1.00 85.88 176 VAL A O 1
ATOM 1321 N N . GLN A 1 177 ? 58.808 6.798 -30.793 1.00 80.06 177 GLN A N 1
ATOM 1322 C CA . GLN A 1 177 ? 58.510 6.091 -32.047 1.00 80.06 177 GLN A CA 1
ATOM 1323 C C . GLN A 1 177 ? 59.122 6.747 -33.294 1.00 80.06 177 GLN A C 1
ATOM 1325 O O . GLN A 1 177 ? 58.996 6.217 -34.393 1.00 80.06 177 GLN A O 1
ATOM 1330 N N . GLY A 1 178 ? 59.763 7.912 -33.160 1.00 74.56 178 GLY A N 1
ATOM 1331 C CA . GLY A 1 178 ? 60.332 8.662 -34.286 1.00 74.56 178 GLY A CA 1
ATOM 1332 C C . GLY A 1 178 ? 59.310 9.491 -35.075 1.00 74.56 178 GLY A C 1
ATOM 1333 O O . GLY A 1 178 ? 59.700 10.358 -35.857 1.00 74.56 178 GLY A O 1
ATOM 1334 N N . THR A 1 179 ? 58.009 9.296 -34.844 1.00 68.81 179 THR A N 1
ATOM 1335 C CA . THR A 1 179 ? 56.923 10.007 -35.533 1.00 68.81 179 THR A CA 1
ATOM 1336 C C . THR A 1 179 ? 55.904 10.558 -34.538 1.00 68.81 179 THR A C 1
ATOM 1338 O O . THR A 1 179 ? 55.330 9.799 -33.768 1.00 68.81 179 THR A O 1
ATOM 1341 N N . GLY A 1 180 ? 55.650 11.868 -34.582 1.00 76.38 180 GLY A N 1
ATOM 1342 C CA . GLY A 1 180 ? 54.485 12.501 -33.953 1.00 76.38 180 GLY A CA 1
ATOM 1343 C C . GLY A 1 180 ? 53.606 13.056 -35.064 1.00 76.38 180 GLY A C 1
ATOM 1344 O O . GLY A 1 180 ? 54.009 14.010 -35.735 1.00 76.38 180 GLY A O 1
ATOM 1345 N N . ARG A 1 181 ? 52.464 12.413 -35.326 1.00 79.81 181 ARG A N 1
ATOM 1346 C CA . ARG A 1 181 ? 51.627 12.660 -36.516 1.00 79.81 181 ARG A CA 1
ATOM 1347 C C . ARG A 1 181 ? 51.213 14.126 -36.650 1.00 79.81 181 ARG A C 1
ATOM 1349 O O . ARG A 1 181 ? 51.094 14.630 -37.765 1.00 79.81 181 ARG A O 1
ATOM 1356 N N . TYR A 1 182 ? 51.016 14.802 -35.523 1.00 84.12 182 TYR A N 1
ATOM 1357 C CA . TYR A 1 182 ? 50.576 16.188 -35.454 1.00 84.12 182 TYR A CA 1
ATOM 1358 C C . TYR A 1 182 ? 51.627 17.121 -34.843 1.00 84.12 182 TYR A C 1
ATOM 1360 O O . TYR A 1 182 ? 51.351 18.317 -34.693 1.00 84.12 182 TYR A O 1
ATOM 1368 N N . TRP A 1 183 ? 52.835 16.630 -34.538 1.00 87.06 183 TRP A N 1
ATOM 1369 C CA . TRP A 1 183 ? 53.912 17.441 -33.969 1.00 87.06 183 TRP A CA 1
ATOM 1370 C C . TRP A 1 183 ? 54.223 18.654 -34.855 1.00 87.06 183 TRP A C 1
ATOM 1372 O O . TRP A 1 183 ? 54.686 18.521 -35.987 1.00 87.06 183 TRP A O 1
ATOM 1382 N N . ARG A 1 184 ? 53.984 19.860 -34.319 1.00 84.25 184 ARG A N 1
ATOM 1383 C CA . ARG A 1 184 ? 54.110 21.151 -35.029 1.00 84.25 184 ARG A CA 1
ATOM 1384 C C . ARG A 1 184 ? 53.263 21.275 -36.308 1.00 84.25 184 ARG A C 1
ATOM 1386 O O . ARG A 1 184 ? 53.516 22.177 -37.104 1.00 84.25 184 ARG A O 1
ATOM 1393 N N . SER A 1 185 ? 52.252 20.429 -36.485 1.00 91.06 185 SER A N 1
ATOM 1394 C CA . SER A 1 185 ? 51.314 20.518 -37.607 1.00 91.06 185 SER A CA 1
ATOM 1395 C C . SER A 1 185 ? 50.441 21.783 -37.525 1.00 91.06 185 SER A C 1
ATOM 1397 O O . SER A 1 185 ? 50.196 22.293 -36.424 1.00 91.06 185 SER A O 1
ATOM 1399 N N . PRO A 1 186 ? 49.932 22.292 -38.665 1.00 89.62 186 PRO A N 1
ATOM 1400 C CA . PRO A 1 186 ? 48.973 23.398 -38.666 1.00 89.62 186 PRO A CA 1
ATOM 1401 C C . PRO A 1 186 ? 47.687 23.035 -37.912 1.00 89.62 186 PRO A C 1
ATOM 1403 O O . PRO A 1 186 ? 47.164 23.865 -37.178 1.00 89.62 186 PRO A O 1
ATOM 1406 N N . PHE A 1 187 ? 47.242 21.777 -38.002 1.00 92.31 187 PHE A N 1
ATOM 1407 C CA . PHE A 1 187 ? 46.065 21.285 -37.288 1.00 92.31 187 PHE A CA 1
ATOM 1408 C C . PHE A 1 187 ? 46.180 21.466 -35.770 1.00 92.31 187 PHE A C 1
ATOM 1410 O O . PHE A 1 187 ? 45.308 22.085 -35.166 1.00 92.31 187 PHE A O 1
ATOM 1417 N N . LEU A 1 188 ? 47.269 20.986 -35.152 1.00 91.00 188 LEU A N 1
ATOM 1418 C CA . LEU A 1 188 ? 47.433 21.068 -33.696 1.00 91.00 188 LEU A CA 1
ATOM 1419 C C . LEU A 1 188 ? 47.497 22.521 -33.210 1.00 91.00 188 LEU A C 1
ATOM 1421 O O . LEU A 1 188 ? 46.962 22.836 -32.148 1.00 91.00 188 LEU A O 1
ATOM 1425 N N . ARG A 1 189 ? 48.110 23.415 -33.997 1.00 92.00 189 ARG A N 1
ATOM 1426 C CA . ARG A 1 189 ? 48.139 24.856 -33.709 1.00 92.00 189 ARG A CA 1
ATOM 1427 C C . ARG A 1 189 ? 46.735 25.448 -33.743 1.00 92.00 189 ARG A C 1
ATOM 1429 O O . ARG A 1 189 ? 46.310 26.008 -32.741 1.00 92.00 189 ARG A O 1
ATOM 1436 N N . SER A 1 190 ? 46.006 25.265 -34.844 1.00 91.69 190 SER A N 1
ATOM 1437 C CA . SER A 1 190 ? 44.643 25.783 -34.999 1.00 91.69 190 SER A CA 1
ATOM 1438 C C . SER A 1 190 ? 43.693 25.232 -33.939 1.00 91.69 190 SER A C 1
ATOM 1440 O O . SER A 1 190 ? 42.938 25.998 -33.349 1.00 91.69 190 SER A O 1
ATOM 1442 N N . PHE A 1 191 ? 43.769 23.933 -33.641 1.00 91.75 191 PHE A N 1
ATOM 1443 C CA . PHE A 1 191 ? 42.968 23.297 -32.597 1.00 91.75 191 PHE A CA 1
ATOM 1444 C C . PHE A 1 191 ? 43.278 23.867 -31.206 1.00 91.75 191 PHE A C 1
ATOM 1446 O O . PHE A 1 191 ? 42.364 24.239 -30.475 1.00 91.75 191 PHE A O 1
ATOM 1453 N N . SER A 1 192 ? 44.564 24.006 -30.861 1.00 93.38 192 SER A N 1
ATOM 1454 C CA . SER A 1 192 ? 44.984 24.581 -29.574 1.00 93.38 192 SER A CA 1
ATOM 1455 C C . SER A 1 192 ? 44.505 26.024 -29.422 1.00 93.38 192 SER A C 1
ATOM 1457 O O . SER A 1 192 ? 43.958 26.390 -28.385 1.00 93.38 192 SER A O 1
ATOM 1459 N N . THR A 1 193 ? 44.662 26.837 -30.471 1.00 93.50 193 THR A N 1
ATOM 1460 C CA . THR A 1 193 ? 44.181 28.221 -30.482 1.00 93.50 193 THR A CA 1
ATOM 1461 C C . THR A 1 193 ? 42.660 28.281 -30.359 1.00 93.50 193 THR A C 1
ATOM 1463 O O . THR A 1 193 ? 42.157 29.061 -29.559 1.00 93.50 193 THR A O 1
ATOM 1466 N N . ALA A 1 194 ? 41.923 27.434 -31.083 1.00 93.75 194 ALA A N 1
ATOM 1467 C CA . ALA A 1 194 ? 40.466 27.383 -31.006 1.00 93.75 194 ALA A CA 1
ATOM 1468 C C . ALA A 1 194 ? 39.968 27.023 -29.597 1.00 93.75 194 ALA A C 1
ATOM 1470 O O . ALA A 1 194 ? 39.061 27.678 -29.097 1.00 93.75 194 ALA A O 1
ATOM 1471 N N . MET A 1 195 ? 40.582 26.038 -28.929 1.00 93.56 195 MET A N 1
ATOM 1472 C CA . MET A 1 195 ? 40.207 25.663 -27.558 1.00 93.56 195 MET A CA 1
ATOM 1473 C C . MET A 1 195 ? 40.441 26.803 -26.564 1.00 93.56 195 MET A C 1
ATOM 1475 O O . MET A 1 195 ? 39.574 27.085 -25.740 1.00 93.56 195 MET A O 1
ATOM 1479 N N . VAL A 1 196 ? 41.577 27.499 -26.667 1.00 94.19 196 VAL A N 1
ATOM 1480 C CA . VAL A 1 196 ? 41.873 28.655 -25.807 1.00 94.19 196 VAL A CA 1
ATOM 1481 C C . VAL A 1 196 ? 40.895 29.803 -26.070 1.00 94.19 196 VAL A C 1
ATOM 1483 O O . VAL A 1 196 ? 40.389 30.394 -25.121 1.00 94.19 196 VAL A O 1
ATOM 1486 N N . LEU A 1 197 ? 40.571 30.092 -27.334 1.00 94.06 197 LEU A N 1
ATOM 1487 C CA . LEU A 1 197 ? 39.583 31.117 -27.684 1.00 94.06 197 LEU A CA 1
ATOM 1488 C C . LEU A 1 197 ? 38.182 30.767 -27.173 1.00 94.06 197 LEU A C 1
ATOM 1490 O O . LEU A 1 197 ? 37.497 31.641 -26.651 1.00 94.06 197 LEU A O 1
ATOM 1494 N N . LEU A 1 198 ? 37.767 29.502 -27.269 1.00 92.38 198 LEU A N 1
ATOM 1495 C CA . LEU A 1 198 ? 36.487 29.045 -26.725 1.00 92.38 198 LEU A CA 1
ATOM 1496 C C . LEU A 1 198 ? 36.439 29.157 -25.199 1.00 92.38 198 LEU A C 1
ATOM 1498 O O . LEU A 1 198 ? 35.404 29.549 -24.669 1.00 92.38 198 LEU A O 1
ATOM 1502 N N . ALA A 1 199 ? 37.538 28.868 -24.501 1.00 92.19 199 ALA A N 1
ATOM 1503 C CA . ALA A 1 199 ? 37.629 29.032 -23.051 1.00 92.19 199 ALA A CA 1
ATOM 1504 C C . ALA A 1 199 ? 37.592 30.509 -22.624 1.00 92.19 199 ALA A C 1
ATOM 1506 O O . ALA A 1 199 ? 36.904 30.872 -21.676 1.00 92.19 199 ALA A O 1
ATOM 1507 N N . LEU A 1 200 ? 38.282 31.389 -23.355 1.00 91.81 200 LEU A N 1
ATOM 1508 C CA . LEU A 1 200 ? 38.196 32.836 -23.134 1.00 91.81 200 LEU A CA 1
ATOM 1509 C C . LEU A 1 200 ? 36.785 33.367 -23.432 1.00 91.81 200 LEU A C 1
ATOM 1511 O O . LEU A 1 200 ? 36.277 34.217 -22.702 1.00 91.81 200 LEU A O 1
ATOM 1515 N N . GLY A 1 201 ? 36.133 32.836 -24.469 1.00 89.00 201 GLY A N 1
ATOM 1516 C CA . GLY A 1 201 ? 34.753 33.161 -24.819 1.00 89.00 201 GLY A CA 1
ATOM 1517 C C . GLY A 1 201 ? 33.744 32.730 -23.752 1.00 89.00 201 GLY A C 1
ATOM 1518 O O . GLY A 1 201 ? 32.845 33.507 -23.437 1.00 89.00 201 GLY A O 1
ATOM 1519 N N . SER A 1 202 ? 33.911 31.554 -23.132 1.00 85.19 202 SER A N 1
ATOM 1520 C CA . SER A 1 202 ? 33.026 31.117 -22.042 1.00 85.19 202 SER A CA 1
ATOM 1521 C C . SER A 1 202 ? 33.219 31.979 -20.794 1.00 85.19 202 SER A C 1
ATOM 1523 O O . SER A 1 202 ? 32.244 32.329 -20.130 1.00 85.19 202 SER A O 1
ATOM 1525 N N . MET A 1 203 ? 34.458 32.404 -20.526 1.00 85.06 203 MET A N 1
ATOM 1526 C CA . MET A 1 203 ? 34.791 33.347 -19.457 1.00 85.06 203 MET A CA 1
ATOM 1527 C C . MET A 1 203 ? 34.105 34.707 -19.657 1.00 85.06 203 MET A C 1
ATOM 1529 O O . MET A 1 203 ? 33.543 35.264 -18.716 1.00 85.06 203 MET A O 1
ATOM 1533 N N . ALA A 1 204 ? 34.092 35.216 -20.893 1.00 83.00 204 ALA A N 1
ATOM 1534 C CA . ALA A 1 204 ? 33.390 36.449 -21.241 1.00 83.00 204 ALA A CA 1
ATOM 1535 C C . ALA A 1 204 ? 31.860 36.295 -21.151 1.00 83.00 204 ALA A C 1
ATOM 1537 O O . ALA A 1 204 ? 31.191 37.163 -20.595 1.00 83.00 204 ALA A O 1
ATOM 1538 N N . LEU A 1 205 ? 31.299 35.178 -21.625 1.00 79.81 205 LEU A N 1
ATOM 1539 C CA . LEU A 1 205 ? 29.858 34.906 -21.572 1.00 79.81 205 LEU A CA 1
ATOM 1540 C C . LEU A 1 205 ? 29.321 34.908 -20.128 1.00 79.81 205 LEU A C 1
ATOM 1542 O O . LEU A 1 205 ? 28.294 35.523 -19.838 1.00 79.81 205 LEU A O 1
ATOM 1546 N N . GLN A 1 206 ? 30.064 34.305 -19.197 1.00 67.62 206 GLN A N 1
ATOM 1547 C CA . GLN A 1 206 ? 29.707 34.275 -17.773 1.00 67.62 206 GLN A CA 1
ATOM 1548 C C . GLN A 1 206 ? 29.793 35.652 -17.092 1.00 67.62 206 GLN A C 1
ATOM 1550 O O . GLN A 1 206 ? 29.148 35.863 -16.072 1.00 67.62 206 GLN A O 1
ATOM 1555 N N . SER A 1 207 ? 30.547 36.602 -17.659 1.00 63.22 207 SER A N 1
ATOM 1556 C CA . SER A 1 207 ? 30.615 37.985 -17.161 1.00 63.22 207 SER A CA 1
ATOM 1557 C C . SER A 1 207 ? 29.465 38.883 -17.647 1.00 63.22 207 SER A C 1
ATOM 1559 O O . SER A 1 207 ? 29.201 39.915 -17.034 1.00 63.22 207 SER A O 1
ATOM 1561 N N . ILE A 1 208 ? 28.782 38.493 -18.733 1.00 57.31 208 ILE A N 1
ATOM 1562 C CA . ILE A 1 208 ? 27.697 39.257 -19.384 1.00 57.31 208 ILE A CA 1
ATOM 1563 C C . ILE A 1 208 ? 26.318 38.774 -18.927 1.00 57.31 208 ILE A C 1
ATOM 1565 O O . ILE A 1 208 ? 25.364 39.549 -18.895 1.00 57.31 208 ILE A O 1
ATOM 1569 N N . THR A 1 209 ? 26.207 37.502 -18.554 1.00 46.62 209 THR A N 1
ATOM 1570 C CA . THR A 1 209 ? 24.980 36.973 -17.962 1.00 46.62 209 THR A CA 1
ATOM 1571 C C . THR A 1 209 ? 24.859 37.597 -16.572 1.00 46.62 209 THR A C 1
ATOM 1573 O O . THR A 1 209 ? 25.781 37.409 -15.773 1.00 46.62 209 THR A O 1
ATOM 1576 N N . PRO A 1 210 ? 23.797 38.361 -16.248 1.00 41.53 210 PRO A N 1
ATOM 1577 C CA . PRO A 1 210 ? 23.560 38.751 -14.874 1.00 41.53 210 PRO A CA 1
ATOM 1578 C C . PRO A 1 210 ? 23.236 37.458 -14.139 1.00 41.53 210 PRO A C 1
ATOM 1580 O O . PRO A 1 210 ? 22.094 37.010 -14.112 1.00 41.53 210 PRO A O 1
ATOM 1583 N N . GLY A 1 211 ? 24.273 36.819 -13.594 1.00 42.25 211 GLY A N 1
ATOM 1584 C CA . GLY A 1 211 ? 24.090 35.855 -12.534 1.00 42.25 211 GLY A CA 1
ATOM 1585 C C . GLY A 1 211 ? 23.204 36.557 -11.529 1.00 42.25 211 GLY A C 1
ATOM 1586 O O . GLY A 1 211 ? 23.491 37.699 -11.151 1.00 42.25 211 GLY A O 1
ATOM 1587 N N . GLU A 1 212 ? 22.088 35.921 -11.200 1.00 35.03 212 GLU A N 1
ATOM 1588 C CA . GLU A 1 212 ? 21.283 36.292 -10.060 1.00 35.03 212 GLU A CA 1
ATOM 1589 C C . GLU A 1 212 ? 22.282 36.477 -8.918 1.00 35.03 212 GLU A C 1
ATOM 1591 O O . GLU A 1 212 ? 22.875 35.521 -8.413 1.00 35.03 212 GLU A O 1
ATOM 1596 N N . LYS A 1 213 ? 22.608 37.738 -8.613 1.00 35.91 213 LYS A N 1
ATOM 1597 C CA . LYS A 1 213 ? 23.361 38.068 -7.420 1.00 35.91 213 LYS A CA 1
ATOM 1598 C C . LYS A 1 213 ? 22.370 37.764 -6.322 1.00 35.91 213 LYS A C 1
ATOM 1600 O O . LYS A 1 213 ? 21.644 38.650 -5.884 1.00 35.91 213 LYS A O 1
ATOM 1605 N N . VAL A 1 214 ? 22.332 36.502 -5.908 1.00 40.81 214 VAL A N 1
ATOM 1606 C CA . VAL A 1 214 ? 21.928 36.160 -4.561 1.00 40.81 214 VAL A CA 1
ATOM 1607 C C . VAL A 1 214 ? 22.906 36.943 -3.706 1.00 40.81 214 VAL A C 1
ATOM 1609 O O . VAL A 1 214 ? 24.079 36.604 -3.565 1.00 40.81 214 VAL A O 1
ATOM 1612 N N . SER A 1 215 ? 22.444 38.101 -3.255 1.00 38.31 215 SER A N 1
ATOM 1613 C CA . SER A 1 215 ? 23.130 38.972 -2.324 1.00 38.31 215 SER A CA 1
ATOM 1614 C C . SER A 1 215 ? 23.085 38.349 -0.932 1.00 38.31 215 SER A C 1
ATOM 1616 O O . SER A 1 215 ? 22.732 39.025 0.030 1.00 38.31 215 SER A O 1
ATOM 1618 N N . ASP A 1 216 ? 23.410 37.066 -0.825 1.00 43.12 216 ASP A N 1
ATOM 1619 C CA . ASP A 1 216 ? 23.859 36.510 0.430 1.00 43.12 216 ASP A CA 1
ATOM 1620 C C . ASP A 1 216 ? 25.372 36.562 0.399 1.00 43.12 216 ASP A C 1
ATOM 1622 O O . ASP A 1 216 ? 26.055 35.890 -0.373 1.00 43.12 216 ASP A O 1
ATOM 1626 N N . THR A 1 217 ? 25.910 37.449 1.226 1.00 47.66 217 THR A N 1
ATOM 1627 C CA . THR A 1 217 ? 27.320 37.447 1.581 1.00 47.66 217 THR A CA 1
ATOM 1628 C C . THR A 1 217 ? 27.721 35.998 1.899 1.00 47.66 217 THR A C 1
ATOM 1630 O O . THR A 1 217 ? 27.028 35.382 2.707 1.00 47.66 217 THR A O 1
ATOM 1633 N N . PRO A 1 218 ? 28.824 35.448 1.354 1.00 52.56 218 PRO A N 1
ATOM 1634 C CA . PRO A 1 218 ? 29.257 34.068 1.618 1.00 52.56 218 PRO A CA 1
ATOM 1635 C C . PRO A 1 218 ? 29.297 33.712 3.112 1.00 52.56 218 PRO A C 1
ATOM 1637 O O . PRO A 1 218 ? 29.022 32.581 3.495 1.00 52.56 218 PRO A O 1
ATOM 1640 N N . ALA A 1 219 ? 29.558 34.710 3.964 1.00 47.38 219 ALA A N 1
ATOM 1641 C CA . ALA A 1 219 ? 29.487 34.606 5.416 1.00 47.38 219 ALA A CA 1
ATOM 1642 C C . ALA A 1 219 ? 28.072 34.306 5.957 1.00 47.38 219 ALA A C 1
ATOM 1644 O O . ALA A 1 219 ? 27.943 33.475 6.842 1.00 47.38 219 ALA A O 1
ATOM 1645 N N . ARG A 1 220 ? 27.008 34.928 5.421 1.00 53.81 220 ARG A N 1
ATOM 1646 C CA . ARG A 1 220 ? 25.617 34.651 5.831 1.00 53.81 220 ARG A CA 1
ATOM 1647 C C . ARG A 1 220 ? 25.178 33.251 5.420 1.00 53.81 220 ARG A C 1
ATOM 1649 O O . ARG A 1 220 ? 24.575 32.567 6.233 1.00 53.81 220 ARG A O 1
ATOM 1656 N N . SER A 1 221 ? 25.514 32.812 4.205 1.00 60.62 221 SER A N 1
ATOM 1657 C CA . SER A 1 221 ? 25.204 31.449 3.757 1.00 60.62 221 SER A CA 1
ATOM 1658 C C . SER A 1 221 ? 25.989 30.393 4.536 1.00 60.62 221 SER A C 1
ATOM 1660 O O . SER A 1 221 ? 25.430 29.349 4.838 1.00 60.62 221 SER A O 1
ATOM 1662 N N . ALA A 1 222 ? 27.250 30.657 4.898 1.00 65.06 222 ALA A N 1
ATOM 1663 C CA . ALA A 1 222 ? 28.038 29.749 5.732 1.00 65.06 222 ALA A CA 1
ATOM 1664 C C . ALA A 1 222 ? 27.463 29.634 7.151 1.00 65.06 222 ALA A C 1
ATOM 1666 O O . ALA A 1 222 ? 27.222 28.523 7.599 1.00 65.06 222 ALA A O 1
ATOM 1667 N N . THR A 1 223 ? 27.160 30.758 7.814 1.00 67.50 223 THR A N 1
ATOM 1668 C CA . THR A 1 223 ? 26.524 30.748 9.144 1.00 67.50 223 THR A CA 1
ATOM 1669 C C . THR A 1 223 ? 25.152 30.078 9.111 1.00 67.50 223 THR A C 1
ATOM 1671 O O . THR A 1 223 ? 24.798 29.349 10.023 1.00 67.50 223 THR A O 1
ATOM 1674 N N . PHE A 1 224 ? 24.383 30.279 8.045 1.00 70.25 224 PHE A N 1
ATOM 1675 C CA . PHE A 1 224 ? 23.081 29.642 7.875 1.00 70.25 224 PHE A CA 1
ATOM 1676 C C . PHE A 1 224 ? 23.171 28.130 7.634 1.00 70.25 224 PHE A C 1
ATOM 1678 O O . PHE A 1 224 ? 22.371 27.372 8.167 1.00 70.25 224 PHE A O 1
ATOM 1685 N N . LEU A 1 225 ? 24.148 27.674 6.848 1.00 77.12 225 LEU A N 1
ATOM 1686 C CA . LEU A 1 225 ? 24.394 26.244 6.656 1.00 77.12 225 LEU A CA 1
ATOM 1687 C C . LEU A 1 225 ? 24.967 25.594 7.922 1.00 77.12 225 LEU A C 1
ATOM 1689 O O . LEU A 1 225 ? 24.606 24.462 8.214 1.00 77.12 225 LEU A O 1
ATOM 1693 N N . GLU A 1 226 ? 25.792 26.313 8.689 1.00 77.38 226 GLU A N 1
ATOM 1694 C CA . GLU A 1 226 ? 26.273 25.887 10.009 1.00 77.38 226 GLU A CA 1
ATOM 1695 C C . GLU A 1 226 ? 25.108 25.741 10.996 1.00 77.38 226 GLU A C 1
ATOM 1697 O O . GLU A 1 226 ? 25.035 24.733 11.688 1.00 77.38 226 GLU A O 1
ATOM 1702 N N . GLN A 1 227 ? 24.144 26.670 10.982 1.00 77.00 227 GLN A N 1
ATOM 1703 C CA . GLN A 1 227 ? 22.902 26.571 11.759 1.00 77.00 227 GLN A CA 1
ATOM 1704 C C . GLN A 1 227 ? 22.060 25.348 11.381 1.00 77.00 227 GLN A C 1
ATOM 1706 O O . GLN A 1 227 ? 21.477 24.711 12.252 1.00 77.00 227 GLN A O 1
ATOM 1711 N N . ILE A 1 228 ? 22.000 24.997 10.094 1.00 78.38 228 ILE A N 1
ATOM 1712 C CA . ILE A 1 228 ? 21.303 23.787 9.636 1.00 78.38 228 ILE A CA 1
ATOM 1713 C C . ILE A 1 228 ? 22.077 22.528 10.060 1.00 78.38 228 ILE A C 1
ATOM 1715 O O . ILE A 1 228 ? 21.478 21.550 10.500 1.00 78.38 228 ILE A O 1
ATOM 1719 N N . GLU A 1 229 ? 23.409 22.535 9.956 1.00 77.88 229 GLU A N 1
ATOM 1720 C CA . GLU A 1 229 ? 24.263 21.416 10.376 1.00 77.88 229 GLU A CA 1
ATOM 1721 C C . GLU A 1 229 ? 24.192 21.174 11.892 1.00 77.88 229 GLU A C 1
ATOM 1723 O O . GLU A 1 229 ? 24.158 20.023 12.332 1.00 77.88 229 GLU A O 1
ATOM 1728 N N . SER A 1 230 ? 24.114 22.242 12.692 1.00 79.50 230 SER A N 1
ATOM 1729 C CA . SER A 1 230 ? 23.932 22.177 14.144 1.00 79.50 230 SER A CA 1
ATOM 1730 C C . SER A 1 230 ? 22.473 21.981 14.580 1.00 79.50 230 SER A C 1
ATOM 1732 O O . SER A 1 230 ? 22.224 21.842 15.779 1.00 79.50 230 SER A O 1
ATOM 1734 N N . ALA A 1 231 ? 21.527 21.926 13.631 1.00 81.38 231 ALA A N 1
ATOM 1735 C CA . ALA A 1 231 ? 20.082 21.858 13.862 1.00 81.38 231 ALA A CA 1
ATOM 1736 C C . ALA A 1 231 ? 19.536 23.007 14.741 1.00 81.38 231 ALA A C 1
ATOM 1738 O O . ALA A 1 231 ? 18.557 22.843 15.467 1.00 81.38 231 ALA A O 1
ATOM 1739 N N . GLU A 1 232 ? 20.148 24.192 14.674 1.00 83.19 232 GLU A N 1
ATOM 1740 C CA . GLU A 1 232 ? 19.679 25.411 15.351 1.00 83.19 232 GLU A CA 1
ATOM 1741 C C . GLU A 1 232 ? 18.352 25.941 14.788 1.00 83.19 232 GLU A C 1
ATOM 1743 O O . GLU A 1 232 ? 17.677 26.740 15.437 1.00 83.19 232 GLU A O 1
ATOM 1748 N N . ASP A 1 233 ? 17.960 25.501 13.592 1.00 86.12 233 ASP A N 1
ATOM 1749 C CA . ASP A 1 233 ? 16.666 25.798 12.980 1.00 86.12 233 ASP A CA 1
ATOM 1750 C C . ASP A 1 233 ? 15.567 24.792 13.361 1.00 86.12 233 ASP A C 1
ATOM 1752 O O . ASP A 1 233 ? 14.420 24.924 12.922 1.00 86.12 233 ASP A O 1
ATOM 1756 N N . HIS A 1 234 ? 15.883 23.810 14.204 1.00 90.62 234 HIS A N 1
ATOM 1757 C CA . HIS A 1 234 ? 14.926 22.852 14.735 1.00 90.62 234 HIS A CA 1
ATOM 1758 C C . HIS A 1 234 ? 14.396 23.289 16.104 1.00 90.62 234 HIS A C 1
ATOM 1760 O O . HIS A 1 234 ? 15.066 23.960 16.886 1.00 90.62 234 HIS A O 1
ATOM 1766 N N . MET A 1 235 ? 13.174 22.866 16.413 1.00 94.38 235 MET A N 1
ATOM 1767 C CA . MET A 1 235 ? 12.619 22.940 17.755 1.00 94.38 235 MET A CA 1
ATOM 1768 C C . MET A 1 235 ? 12.092 21.574 18.167 1.00 94.38 235 MET A C 1
ATOM 1770 O O . MET A 1 235 ? 11.255 20.971 17.487 1.00 94.38 235 MET A O 1
ATOM 1774 N N . GLU A 1 236 ? 12.574 21.099 19.312 1.00 95.50 236 GLU A N 1
ATOM 1775 C CA . GLU A 1 236 ? 12.203 19.790 19.828 1.00 95.50 236 GLU A CA 1
ATOM 1776 C C . GLU A 1 236 ? 10.724 19.767 20.259 1.00 95.50 236 GLU A C 1
ATOM 1778 O O . GLU A 1 236 ? 10.241 20.731 20.868 1.00 95.50 236 GLU A O 1
ATOM 1783 N N . PRO A 1 237 ? 9.990 18.662 20.018 1.00 94.88 237 PRO A N 1
ATOM 1784 C CA . PRO A 1 237 ? 8.591 18.526 20.412 1.00 94.88 237 PRO A CA 1
ATOM 1785 C C . PRO A 1 237 ? 8.316 18.861 21.878 1.00 94.88 237 PRO A C 1
ATOM 1787 O O . PRO A 1 237 ? 7.267 19.416 22.196 1.00 94.88 237 PRO A O 1
ATOM 1790 N N . GLU A 1 238 ? 9.250 18.540 22.775 1.00 94.31 238 GLU A N 1
ATOM 1791 C CA . GLU A 1 238 ? 9.138 18.816 24.205 1.00 94.31 238 GLU A CA 1
ATOM 1792 C C . GLU A 1 238 ? 9.148 20.311 24.507 1.00 94.31 238 GLU A C 1
ATOM 1794 O O . GLU A 1 238 ? 8.385 20.759 25.362 1.00 94.31 238 GLU A O 1
ATOM 1799 N N . GLU A 1 239 ? 9.987 21.073 23.806 1.00 94.38 239 GLU A N 1
ATOM 1800 C CA . GLU A 1 239 ? 10.067 22.523 23.966 1.00 94.38 239 GLU A CA 1
ATOM 1801 C C . GLU A 1 239 ? 8.789 23.184 23.450 1.00 94.38 239 GLU A C 1
ATOM 1803 O O . GLU A 1 239 ? 8.182 23.987 24.161 1.00 94.38 239 GLU A O 1
ATOM 1808 N N . VAL A 1 240 ? 8.332 22.794 22.254 1.00 94.50 240 VAL A N 1
ATOM 1809 C CA . VAL A 1 240 ? 7.074 23.295 21.680 1.00 94.50 240 VAL A CA 1
ATOM 1810 C C . VAL A 1 240 ? 5.904 22.999 22.617 1.00 94.50 240 VAL A C 1
ATOM 1812 O O . VAL A 1 240 ? 5.109 23.890 22.915 1.00 94.50 240 VAL A O 1
ATOM 1815 N N . ALA A 1 241 ? 5.816 21.769 23.129 1.00 92.94 241 ALA A N 1
ATOM 1816 C CA . ALA A 1 241 ? 4.764 21.355 24.050 1.00 92.94 241 ALA A CA 1
ATOM 1817 C C . ALA A 1 241 ? 4.781 22.166 25.358 1.00 92.94 241 ALA A C 1
ATOM 1819 O O . ALA A 1 241 ? 3.732 22.638 25.801 1.00 92.94 241 ALA A O 1
ATOM 1820 N N . ASP A 1 242 ? 5.958 22.363 25.960 1.00 93.44 242 ASP A N 1
ATOM 1821 C CA . ASP A 1 242 ? 6.112 23.149 27.187 1.00 93.44 242 ASP A CA 1
ATOM 1822 C C . ASP A 1 242 ? 5.730 24.623 26.978 1.00 93.44 242 ASP A C 1
ATOM 1824 O O . ASP A 1 242 ? 5.003 25.189 27.797 1.00 93.44 242 ASP A O 1
ATOM 1828 N N . ARG A 1 243 ? 6.175 25.244 25.877 1.00 94.00 243 ARG A N 1
ATOM 1829 C CA . ARG A 1 243 ? 5.886 26.655 25.564 1.00 94.00 243 ARG A CA 1
ATOM 1830 C C . ARG A 1 243 ? 4.405 26.893 25.277 1.00 94.00 243 ARG A C 1
ATOM 1832 O O . ARG A 1 243 ? 3.832 27.862 25.777 1.00 94.00 243 ARG A O 1
ATOM 1839 N N . LEU A 1 244 ? 3.758 25.983 24.548 1.00 91.25 244 LEU A N 1
ATOM 1840 C CA . LEU A 1 244 ? 2.312 26.028 24.317 1.00 91.25 244 LEU A CA 1
ATOM 1841 C C . LEU A 1 244 ? 1.522 25.872 25.625 1.00 91.25 244 LEU A C 1
ATOM 1843 O O . LEU A 1 244 ? 0.606 26.652 25.880 1.00 91.25 244 LEU A O 1
ATOM 1847 N N . MET A 1 245 ? 1.917 24.940 26.503 1.00 90.44 245 MET A N 1
ATOM 1848 C CA . MET A 1 245 ? 1.284 24.767 27.819 1.00 90.44 245 MET A CA 1
ATOM 1849 C C . MET A 1 245 ? 1.427 25.990 2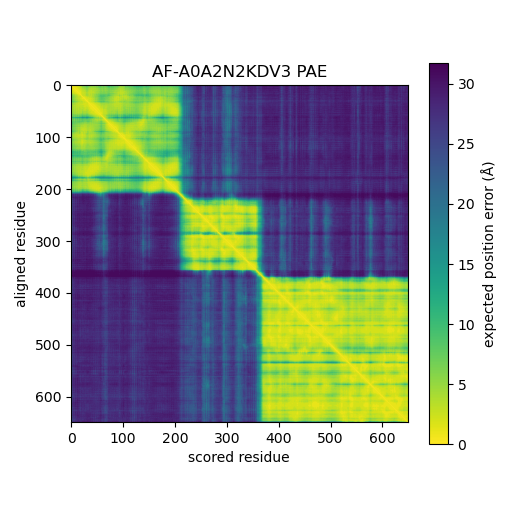8.732 1.00 90.44 245 MET A C 1
ATOM 1851 O O . MET A 1 245 ? 0.555 26.241 29.564 1.00 90.44 245 MET A O 1
ATOM 1855 N N . GLN A 1 246 ? 2.513 26.751 28.586 1.00 91.12 246 GLN A N 1
ATOM 1856 C CA . GLN A 1 246 ? 2.748 28.002 29.312 1.00 91.12 246 GLN A CA 1
ATOM 1857 C C . GLN A 1 246 ? 1.985 29.196 28.716 1.00 91.12 246 GLN A C 1
ATOM 1859 O O . GLN A 1 246 ? 1.986 30.276 29.308 1.00 91.12 246 GLN A O 1
ATOM 1864 N N . GLY A 1 247 ? 1.313 29.017 27.572 1.00 85.56 247 GLY A N 1
ATOM 1865 C CA . GLY A 1 247 ? 0.590 30.082 26.884 1.00 85.56 247 GLY A CA 1
ATOM 1866 C C . GLY A 1 247 ? 1.516 31.150 26.302 1.00 85.56 247 GLY A C 1
ATOM 1867 O O . GLY A 1 247 ? 1.168 32.334 26.325 1.00 85.56 247 GLY A O 1
ATOM 1868 N N . ASP A 1 248 ? 2.698 30.752 25.821 1.00 88.62 248 ASP A N 1
ATOM 1869 C CA . ASP A 1 248 ? 3.676 31.659 25.221 1.00 88.62 248 ASP A CA 1
ATOM 1870 C C . ASP A 1 248 ? 3.099 32.354 23.977 1.00 88.62 248 ASP A C 1
ATOM 1872 O O . ASP A 1 248 ? 3.044 31.794 22.885 1.00 88.62 248 ASP A O 1
ATOM 1876 N N . LYS A 1 249 ? 2.693 33.618 24.142 1.00 82.19 249 LYS A N 1
ATOM 1877 C CA . LYS A 1 249 ? 2.170 34.463 23.056 1.00 82.19 249 LYS A CA 1
ATOM 1878 C C . LYS A 1 249 ? 3.225 34.817 22.007 1.00 82.19 249 LYS A C 1
ATOM 1880 O O . LYS A 1 249 ? 2.874 35.352 20.959 1.00 82.19 249 LYS A O 1
ATOM 1885 N N . GLY A 1 250 ? 4.500 34.575 22.306 1.00 86.12 250 GLY A N 1
ATOM 1886 C CA . GLY A 1 250 ? 5.603 34.724 21.375 1.00 86.12 250 GLY A CA 1
ATOM 1887 C C . GLY A 1 250 ? 5.780 33.524 20.450 1.00 86.12 250 GLY A C 1
ATOM 1888 O O . GLY A 1 250 ? 6.555 33.650 19.514 1.00 86.12 250 GLY A O 1
ATOM 1889 N N . LEU A 1 251 ? 5.096 32.394 20.670 1.00 92.06 251 LEU A N 1
ATOM 1890 C CA . LEU A 1 251 ? 5.184 31.196 19.834 1.00 92.06 251 LEU A CA 1
ATOM 1891 C C . LEU A 1 251 ? 3.956 31.066 18.921 1.00 92.06 251 LEU A C 1
ATOM 1893 O O . LEU A 1 251 ? 2.823 30.998 19.390 1.00 92.06 251 LEU A O 1
ATOM 1897 N N . MET A 1 252 ? 4.187 30.959 17.615 1.00 93.00 252 MET A N 1
ATOM 1898 C CA . MET A 1 252 ? 3.172 30.626 16.619 1.00 93.00 252 MET A CA 1
ATOM 1899 C C . MET A 1 252 ? 3.500 29.265 16.004 1.00 93.00 252 MET A C 1
ATOM 1901 O O . MET A 1 252 ? 4.440 29.138 15.221 1.00 93.00 252 MET A O 1
ATOM 1905 N N . LEU A 1 253 ? 2.723 28.241 16.349 1.00 94.88 253 LEU A N 1
ATOM 1906 C CA . LEU A 1 253 ? 2.833 26.926 15.725 1.00 94.88 253 LEU A CA 1
ATOM 1907 C C . LEU A 1 253 ? 1.970 26.897 14.455 1.00 94.88 253 LEU A C 1
ATOM 1909 O O . LEU A 1 253 ? 0.778 27.189 14.515 1.00 94.88 253 LEU A O 1
ATOM 1913 N N . VAL A 1 254 ? 2.558 26.554 13.311 1.00 95.25 254 VAL A N 1
ATOM 1914 C CA . VAL A 1 254 ? 1.901 26.618 11.999 1.00 95.25 254 VAL A CA 1
ATOM 1915 C C . VAL A 1 254 ? 1.882 25.244 11.344 1.00 95.25 254 VAL A C 1
ATOM 1917 O O . VAL A 1 254 ? 2.930 24.656 11.071 1.00 95.25 254 VAL A O 1
ATOM 1920 N N . ASP A 1 255 ? 0.678 24.755 11.062 1.00 95.44 255 ASP A N 1
ATOM 1921 C CA . ASP A 1 255 ? 0.461 23.555 10.263 1.00 95.44 255 ASP A CA 1
ATOM 1922 C C . ASP A 1 255 ? 0.388 23.926 8.784 1.00 95.44 255 ASP A C 1
ATOM 1924 O O . ASP A 1 255 ? -0.523 24.647 8.364 1.00 95.44 255 ASP A O 1
ATOM 1928 N N . ILE A 1 256 ? 1.342 23.423 8.003 1.00 95.69 256 ILE A N 1
ATOM 1929 C CA . ILE A 1 256 ? 1.473 23.759 6.580 1.00 95.69 256 ILE A CA 1
ATOM 1930 C C . ILE A 1 256 ? 0.752 22.779 5.648 1.00 95.69 256 ILE A C 1
ATOM 1932 O O . ILE A 1 256 ? 0.854 22.895 4.422 1.00 95.69 256 ILE A O 1
ATOM 1936 N N . ARG A 1 257 ? 0.065 21.778 6.210 1.00 92.81 257 ARG A N 1
ATOM 1937 C CA . ARG A 1 257 ? -0.712 20.797 5.446 1.00 92.81 257 ARG A CA 1
ATOM 1938 C C . ARG A 1 257 ? -1.978 21.435 4.860 1.00 92.81 257 ARG A C 1
ATOM 1940 O O . ARG A 1 257 ? -2.402 22.500 5.319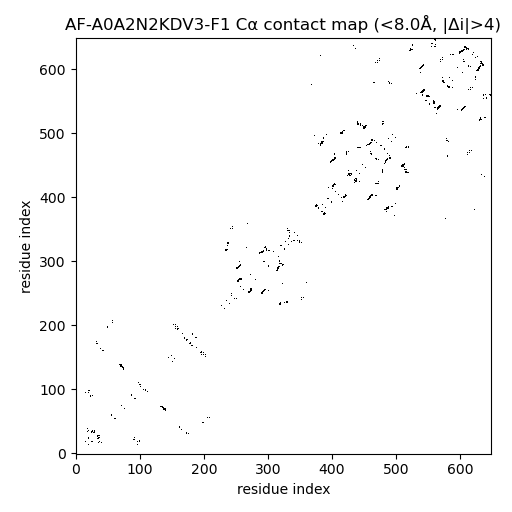 1.00 92.81 257 ARG A O 1
ATOM 1947 N N . PRO A 1 258 ? -2.601 20.799 3.850 1.00 88.81 258 PRO A N 1
ATOM 1948 C CA . PRO A 1 258 ? -3.910 21.218 3.359 1.00 88.81 258 PRO A CA 1
ATOM 1949 C C . PRO A 1 258 ? -4.926 21.347 4.501 1.00 88.81 258 PRO A C 1
ATOM 1951 O O . PRO A 1 258 ? -4.892 20.564 5.452 1.00 88.81 258 PRO A O 1
ATOM 1954 N N . ALA A 1 259 ? -5.856 22.299 4.380 1.00 82.25 259 ALA A N 1
ATOM 1955 C CA . ALA A 1 259 ? -6.888 22.548 5.391 1.00 82.25 259 ALA A CA 1
ATOM 1956 C C . ALA A 1 259 ? -7.709 21.292 5.726 1.00 82.25 259 ALA A C 1
ATOM 1958 O O . ALA A 1 259 ? -8.103 21.095 6.872 1.00 82.25 259 ALA A O 1
ATOM 1959 N N . GLU A 1 260 ? -7.894 20.411 4.739 1.00 71.31 260 GLU A N 1
ATOM 1960 C CA . GLU A 1 260 ? -8.523 19.104 4.916 1.00 71.31 260 GLU A CA 1
ATOM 1961 C C . GLU A 1 260 ? -7.761 18.247 5.937 1.00 71.31 260 GLU A C 1
ATOM 1963 O O . GLU A 1 260 ? -8.354 17.792 6.907 1.00 71.31 260 GLU A O 1
ATOM 1968 N N . GLU A 1 261 ? -6.441 18.079 5.787 1.00 76.62 261 GLU A N 1
ATOM 1969 C CA . GLU A 1 261 ? -5.609 17.297 6.718 1.00 76.62 261 GLU A CA 1
ATOM 1970 C C . GLU A 1 261 ? -5.528 17.929 8.113 1.00 76.62 261 GLU A C 1
ATOM 1972 O O . GLU A 1 261 ? -5.530 17.212 9.117 1.00 76.62 261 GLU A O 1
ATOM 1977 N N . TYR A 1 262 ? -5.478 19.262 8.182 1.00 79.69 262 TYR A N 1
ATOM 1978 C CA . TYR A 1 262 ? -5.510 19.999 9.445 1.00 79.69 262 TYR A CA 1
ATOM 1979 C C . TYR A 1 262 ? -6.819 19.762 10.207 1.00 79.69 262 TYR A C 1
ATOM 1981 O O . TYR A 1 262 ? -6.793 19.499 11.411 1.00 79.69 262 TYR A O 1
ATOM 1989 N N . ALA A 1 263 ? -7.958 19.799 9.507 1.00 69.12 263 ALA A N 1
ATOM 1990 C CA . ALA A 1 263 ? -9.271 19.551 10.096 1.00 69.12 263 ALA A CA 1
ATOM 1991 C C . ALA A 1 263 ? -9.396 18.125 10.662 1.00 69.12 263 ALA A C 1
ATOM 1993 O O . ALA A 1 263 ? -10.063 17.925 11.677 1.00 69.12 263 ALA A O 1
ATOM 1994 N N . LEU A 1 264 ? -8.714 17.139 10.060 1.00 63.50 264 LEU A N 1
ATOM 1995 C CA . LEU A 1 264 ? -8.725 15.760 10.560 1.00 63.50 264 LEU A CA 1
ATOM 1996 C C . LEU A 1 264 ? -8.012 15.611 11.908 1.00 63.50 264 LEU A C 1
ATOM 1998 O O . LEU A 1 264 ? -8.484 14.885 12.783 1.00 63.50 264 LEU A O 1
ATOM 2002 N N . SER A 1 265 ? -6.836 16.220 12.057 1.00 73.94 265 SER A N 1
ATOM 2003 C CA . SER A 1 265 ? -6.033 16.151 13.279 1.00 73.94 265 SER A CA 1
ATOM 2004 C C . SER A 1 265 ? -4.883 17.136 13.189 1.00 73.94 265 SER A C 1
ATOM 2006 O O . SER A 1 265 ? -4.123 17.074 12.232 1.00 73.94 265 SER A O 1
ATOM 2008 N N . HIS A 1 266 ? -4.702 17.982 14.197 1.00 85.69 266 HIS A N 1
ATOM 2009 C CA . HIS A 1 266 ? -3.591 18.926 14.303 1.00 85.69 266 HIS A CA 1
ATOM 2010 C C . HIS A 1 266 ? -3.154 19.067 15.769 1.00 85.69 266 HIS A C 1
ATOM 2012 O O . HIS A 1 266 ? -3.859 18.642 16.687 1.00 85.69 266 HIS A O 1
ATOM 2018 N N . ILE A 1 267 ? -1.979 19.653 16.006 1.00 88.81 267 ILE A N 1
ATOM 2019 C CA . ILE A 1 267 ? -1.504 19.958 17.363 1.00 88.81 267 ILE A CA 1
ATOM 2020 C C . ILE A 1 267 ? -2.356 21.099 17.928 1.00 88.81 267 ILE A C 1
ATOM 2022 O O . ILE A 1 267 ? -2.450 22.159 17.312 1.00 88.81 267 ILE A O 1
ATOM 2026 N N . ALA A 1 268 ? -2.963 20.905 19.102 1.00 83.94 268 ALA A N 1
ATOM 2027 C CA . ALA A 1 268 ? -3.806 21.928 19.716 1.00 83.94 268 ALA A CA 1
ATOM 2028 C C . ALA A 1 268 ? -3.030 23.245 19.922 1.00 83.94 268 ALA A C 1
ATOM 2030 O O . ALA A 1 268 ? -1.932 23.248 20.480 1.00 83.94 268 ALA A O 1
ATOM 2031 N N . GLY A 1 269 ? -3.608 24.358 19.461 1.00 84.06 269 GLY A N 1
ATOM 2032 C CA . GLY A 1 269 ? -2.963 25.677 19.458 1.00 84.06 269 GLY A CA 1
ATOM 2033 C C . GLY A 1 269 ? -2.189 26.010 18.177 1.00 84.06 269 GLY A C 1
ATOM 2034 O O . GLY A 1 269 ? -1.700 27.131 18.055 1.00 84.06 269 GLY A O 1
ATOM 2035 N N . ALA A 1 270 ? -2.095 25.082 17.218 1.00 90.25 270 ALA A N 1
ATOM 2036 C CA . ALA A 1 270 ? -1.576 25.376 15.887 1.00 90.25 270 ALA A CA 1
ATOM 2037 C C . ALA A 1 270 ? -2.555 26.225 15.059 1.00 90.25 270 ALA A C 1
ATOM 2039 O O . ALA A 1 270 ? -3.762 26.190 15.276 1.00 90.25 270 ALA A O 1
ATOM 2040 N N . VAL A 1 271 ? -2.025 26.956 14.080 1.00 91.88 271 VAL A N 1
ATOM 2041 C CA . VAL A 1 271 ? -2.787 27.677 13.051 1.00 91.88 271 VAL A CA 1
ATOM 2042 C C . VAL A 1 271 ? -2.533 27.009 11.704 1.00 91.88 271 VAL A C 1
ATOM 2044 O O . VAL A 1 271 ? -1.382 26.729 11.373 1.00 91.88 271 VAL A O 1
ATOM 2047 N N . ASN A 1 272 ? -3.574 26.766 10.907 1.00 93.75 272 ASN A N 1
ATOM 2048 C CA . ASN A 1 272 ? -3.391 26.252 9.552 1.00 93.75 272 ASN A CA 1
ATOM 2049 C C . ASN A 1 272 ? -3.033 27.372 8.575 1.00 93.75 272 ASN A C 1
ATOM 2051 O O . ASN A 1 272 ? -3.786 28.332 8.420 1.00 93.75 272 ASN A O 1
ATOM 2055 N N . ILE A 1 273 ? -1.896 27.228 7.898 1.00 93.75 273 ILE A N 1
ATOM 2056 C CA . ILE A 1 273 ? -1.503 28.069 6.766 1.00 93.75 273 ILE A CA 1
ATOM 2057 C C . ILE A 1 273 ? -0.933 27.125 5.708 1.00 93.75 273 ILE A C 1
ATOM 2059 O O . ILE A 1 273 ? 0.237 26.753 5.821 1.00 93.75 273 ILE A O 1
ATOM 2063 N N . PRO A 1 274 ? -1.723 26.715 4.699 1.00 91.50 274 PRO A N 1
ATOM 2064 C CA . PRO A 1 274 ? -1.253 25.815 3.655 1.00 91.50 274 PRO A CA 1
ATOM 2065 C C . PRO A 1 274 ? 0.045 26.307 3.012 1.00 91.50 274 PRO A C 1
ATOM 2067 O O . PRO A 1 274 ? 0.269 27.510 2.864 1.00 91.50 274 PRO A O 1
ATOM 2070 N N . LEU A 1 275 ? 0.898 25.369 2.596 1.00 89.19 275 LEU A N 1
ATOM 2071 C CA . LEU A 1 275 ? 2.234 25.660 2.064 1.00 89.19 275 LEU A CA 1
ATOM 2072 C C . LEU A 1 275 ? 2.256 26.746 0.968 1.00 89.19 275 LEU A C 1
ATOM 2074 O O . LEU A 1 275 ? 3.182 27.555 0.933 1.00 89.19 275 LEU A O 1
ATOM 2078 N N . SER A 1 276 ? 1.240 26.794 0.099 1.00 87.94 276 SER A N 1
ATOM 2079 C CA . SER A 1 276 ? 1.112 27.800 -0.969 1.00 87.94 276 SER A CA 1
ATOM 2080 C C . SER A 1 276 ? 0.911 29.227 -0.457 1.00 87.94 276 SER A C 1
ATOM 2082 O O . SER A 1 276 ? 1.307 30.181 -1.125 1.00 87.94 276 SER A O 1
ATOM 2084 N N . ASP A 1 277 ? 0.322 29.374 0.727 1.00 89.38 277 ASP A N 1
ATOM 2085 C CA . ASP A 1 277 ? -0.179 30.646 1.247 1.00 89.38 277 ASP A CA 1
ATOM 2086 C C . ASP A 1 277 ? 0.790 31.271 2.263 1.00 89.38 277 ASP A C 1
ATOM 2088 O O . ASP A 1 277 ? 0.689 32.459 2.579 1.00 89.38 277 ASP A O 1
ATOM 2092 N N . LEU A 1 278 ? 1.778 30.495 2.730 1.00 87.56 278 LEU A N 1
ATOM 2093 C CA . LEU A 1 278 ? 2.813 30.909 3.685 1.00 87.56 278 LEU A CA 1
ATOM 2094 C C . LEU A 1 278 ? 3.490 32.246 3.339 1.00 87.56 278 LEU A C 1
ATOM 2096 O O . LEU A 1 278 ? 3.561 33.100 4.229 1.00 87.56 278 LEU A O 1
ATOM 2100 N N . PRO A 1 279 ? 3.967 32.494 2.098 1.00 85.50 279 PRO A N 1
ATOM 2101 C CA . PRO A 1 279 ? 4.663 33.742 1.782 1.00 85.50 279 PRO A CA 1
ATOM 2102 C C . PRO A 1 279 ? 3.775 34.981 1.947 1.00 85.50 279 PRO A C 1
ATOM 2104 O O . PRO A 1 279 ? 4.236 36.026 2.410 1.00 85.50 279 PRO A O 1
ATOM 2107 N N . ALA A 1 280 ? 2.493 34.865 1.587 1.00 85.19 280 ALA A N 1
ATOM 2108 C CA . ALA A 1 280 ? 1.527 35.949 1.714 1.00 85.19 280 ALA A CA 1
ATOM 2109 C C . ALA A 1 280 ? 1.121 36.152 3.180 1.00 85.19 280 ALA A C 1
ATOM 2111 O O . ALA A 1 280 ? 1.174 37.278 3.683 1.00 85.19 280 ALA A O 1
ATOM 2112 N N . ALA A 1 281 ? 0.790 35.061 3.877 1.00 84.38 281 ALA A N 1
ATOM 2113 C CA . ALA A 1 281 ? 0.320 35.076 5.259 1.00 84.38 281 ALA A CA 1
ATOM 2114 C C . ALA A 1 281 ? 1.376 35.589 6.250 1.00 84.38 281 ALA A C 1
ATOM 2116 O O . ALA A 1 281 ? 1.039 36.274 7.214 1.00 84.38 281 ALA A O 1
ATOM 2117 N N . LEU A 1 282 ? 2.659 35.300 6.008 1.00 84.06 282 LEU A N 1
ATOM 2118 C CA . LEU A 1 282 ? 3.747 35.694 6.906 1.00 84.06 282 LEU A CA 1
ATOM 2119 C C . LEU A 1 282 ? 4.409 37.024 6.534 1.00 84.06 282 LEU A C 1
ATOM 2121 O O . LEU A 1 282 ? 5.218 37.521 7.313 1.00 84.06 282 LEU A O 1
ATOM 2125 N N . SER A 1 283 ? 4.048 37.650 5.410 1.00 75.94 283 SER A N 1
ATOM 2126 C CA . SER A 1 283 ? 4.696 38.867 4.887 1.00 75.94 283 SER A CA 1
ATOM 2127 C C . SER A 1 283 ? 4.861 40.021 5.898 1.00 75.94 283 SER A C 1
ATOM 2129 O O . SER A 1 283 ? 5.856 40.747 5.826 1.00 75.94 283 SER A O 1
ATOM 2131 N N . GLY A 1 284 ? 3.938 40.161 6.861 1.00 69.25 284 GLY A N 1
ATOM 2132 C CA . GLY A 1 284 ? 3.963 41.169 7.933 1.00 69.25 284 GLY A CA 1
ATOM 2133 C C . GLY A 1 284 ? 4.705 40.773 9.222 1.00 69.25 284 GLY A C 1
ATOM 2134 O O . GLY A 1 284 ? 4.980 41.643 10.042 1.00 69.25 284 GLY A O 1
ATOM 2135 N N . ASN A 1 285 ? 5.080 39.500 9.392 1.00 65.94 285 ASN A N 1
ATOM 2136 C CA . ASN A 1 285 ? 5.635 38.935 10.635 1.00 65.94 285 ASN A CA 1
ATOM 2137 C C . ASN A 1 285 ? 7.158 38.708 10.577 1.00 65.94 285 ASN A C 1
ATOM 2139 O O . ASN A 1 285 ? 7.693 37.785 11.198 1.00 65.94 285 ASN A O 1
ATOM 2143 N N . LYS A 1 286 ? 7.889 39.525 9.812 1.00 68.88 286 LYS A N 1
ATOM 2144 C CA . LYS A 1 286 ? 9.348 39.384 9.675 1.00 68.88 286 LYS A CA 1
ATOM 2145 C C . LYS A 1 286 ? 10.047 39.680 11.007 1.00 68.88 286 LYS A C 1
ATOM 2147 O O . LYS A 1 286 ? 10.093 40.830 11.436 1.00 68.88 286 LYS A O 1
ATOM 2152 N N . GLY A 1 287 ? 10.587 38.643 11.652 1.00 62.34 287 GLY A N 1
ATOM 2153 C CA . GLY A 1 287 ? 11.351 38.767 12.898 1.00 62.34 287 GLY A CA 1
ATOM 2154 C C . GLY A 1 287 ? 10.517 39.015 14.162 1.00 62.34 287 GLY A C 1
ATOM 2155 O O . GLY A 1 287 ? 11.088 39.371 15.190 1.00 62.34 287 GLY A O 1
ATOM 2156 N N . GLN A 1 288 ? 9.190 38.847 14.111 1.00 73.25 288 GLN A N 1
ATOM 2157 C CA . GLN A 1 288 ? 8.313 38.975 15.281 1.00 73.25 288 GLN A CA 1
ATOM 2158 C C . GLN A 1 288 ? 7.887 37.599 15.802 1.00 73.25 288 GLN A C 1
ATOM 2160 O O . GLN A 1 288 ? 7.256 36.831 15.080 1.00 73.25 288 GLN A O 1
ATOM 2165 N N . GLY A 1 289 ? 8.216 37.305 17.063 1.00 83.25 289 GLY A N 1
ATOM 2166 C CA . GLY A 1 289 ? 7.924 36.012 17.695 1.00 83.25 289 GLY A CA 1
ATOM 2167 C C . GLY A 1 289 ? 8.728 34.848 17.104 1.00 83.25 289 GLY A C 1
ATOM 2168 O O . GLY A 1 289 ? 9.538 35.025 16.200 1.00 83.25 289 GLY A O 1
ATOM 2169 N N . THR A 1 290 ? 8.514 33.651 17.628 1.00 91.62 290 THR A N 1
ATOM 2170 C CA . THR A 1 290 ? 9.027 32.372 17.137 1.00 91.62 290 THR A CA 1
ATOM 2171 C C . THR A 1 290 ? 7.925 31.700 16.323 1.00 91.62 290 THR A C 1
ATOM 2173 O O . THR A 1 290 ? 6.852 31.438 16.859 1.00 91.62 290 THR A O 1
ATOM 2176 N N . ILE A 1 291 ? 8.176 31.386 15.054 1.00 93.75 291 ILE A N 1
ATOM 2177 C CA . ILE A 1 291 ? 7.235 30.631 14.219 1.00 93.75 291 ILE A CA 1
ATOM 2178 C C . ILE A 1 291 ? 7.792 29.223 14.038 1.00 93.75 291 ILE A C 1
ATOM 2180 O O . ILE A 1 291 ? 8.906 29.075 13.551 1.00 93.75 291 ILE A O 1
ATOM 2184 N N . VAL A 1 292 ? 7.033 28.194 14.404 1.00 96.31 292 VAL A N 1
ATOM 2185 C CA . VAL A 1 292 ? 7.428 26.791 14.216 1.00 96.31 292 VAL A CA 1
ATOM 2186 C C . VAL A 1 292 ? 6.541 26.175 13.145 1.00 96.31 292 VAL A C 1
ATOM 2188 O O . VAL A 1 292 ? 5.325 26.121 13.309 1.00 96.31 292 VAL A O 1
ATOM 2191 N N . LEU A 1 293 ? 7.135 25.713 12.049 1.00 96.94 293 LEU A N 1
ATOM 2192 C CA . LEU A 1 293 ? 6.433 25.041 10.960 1.00 96.94 293 LEU A CA 1
ATOM 2193 C C . LEU A 1 293 ? 6.422 23.532 11.190 1.00 96.94 293 LEU A C 1
ATOM 2195 O O . LEU A 1 293 ? 7.447 22.939 11.538 1.00 96.94 293 LEU A O 1
ATOM 2199 N N . TYR A 1 294 ? 5.292 22.887 10.914 1.00 96.88 294 TYR A N 1
ATOM 2200 C CA . TYR A 1 294 ? 5.225 21.431 10.884 1.00 96.88 294 TYR A CA 1
ATOM 2201 C C . TYR A 1 294 ? 4.286 20.899 9.799 1.00 96.88 294 TYR A C 1
ATOM 2203 O O . TYR A 1 294 ? 3.368 21.571 9.335 1.00 96.88 294 TYR A O 1
ATOM 2211 N N . SER A 1 295 ? 4.552 19.658 9.399 1.00 94.38 295 SER A N 1
ATOM 2212 C CA . SER A 1 295 ? 3.719 18.818 8.537 1.00 94.38 295 SER A CA 1
ATOM 2213 C C . SER A 1 295 ? 3.735 17.392 9.110 1.00 94.38 295 SER A C 1
ATOM 2215 O O . SER A 1 295 ? 4.168 17.192 10.246 1.00 94.38 295 SER A O 1
ATOM 2217 N N . ASN A 1 296 ? 3.315 16.377 8.348 1.00 88.12 296 ASN A N 1
ATOM 2218 C CA . ASN A 1 296 ? 3.383 14.977 8.792 1.00 88.12 296 ASN A CA 1
ATOM 2219 C C . ASN A 1 296 ? 4.836 14.548 9.107 1.00 88.12 296 ASN A C 1
ATOM 2221 O O . ASN A 1 296 ? 5.061 13.773 10.030 1.00 88.12 296 ASN A O 1
ATOM 2225 N N . GLY A 1 297 ? 5.819 15.113 8.399 1.00 86.25 297 GLY A N 1
ATOM 2226 C CA . GLY A 1 297 ? 7.254 14.990 8.679 1.00 86.25 297 GLY A CA 1
ATOM 2227 C C . GLY A 1 297 ? 7.996 16.304 8.405 1.00 86.25 297 GLY A C 1
ATOM 2228 O O . GLY A 1 297 ? 7.365 17.344 8.211 1.00 86.25 297 GLY A O 1
ATOM 2229 N N . MET A 1 298 ? 9.330 16.266 8.358 1.00 89.62 298 MET A N 1
ATOM 2230 C CA . MET A 1 298 ? 10.168 17.480 8.311 1.00 89.62 298 MET A CA 1
ATOM 2231 C C . MET A 1 298 ? 10.442 18.044 6.909 1.00 89.62 298 MET A C 1
ATOM 2233 O O . MET A 1 298 ? 10.855 19.192 6.789 1.00 89.62 298 MET A O 1
ATOM 2237 N N . THR A 1 299 ? 10.201 17.283 5.837 1.00 87.38 299 THR A N 1
ATOM 2238 C CA . THR A 1 299 ? 10.625 17.670 4.478 1.00 87.38 299 THR A CA 1
ATOM 2239 C C . THR A 1 299 ? 9.993 18.976 3.988 1.00 87.38 299 THR A C 1
ATOM 2241 O O . THR A 1 299 ? 10.713 19.894 3.605 1.00 87.38 299 THR A O 1
ATOM 2244 N N . HIS A 1 300 ? 8.661 19.088 4.016 1.00 89.88 300 HIS A N 1
ATOM 2245 C CA . HIS A 1 300 ? 7.981 20.309 3.569 1.00 89.88 300 HIS A CA 1
ATOM 2246 C C . HIS A 1 300 ? 8.245 21.513 4.493 1.00 89.88 300 HIS A C 1
ATOM 2248 O O . HIS A 1 300 ? 8.501 22.595 3.967 1.00 89.88 300 HIS A O 1
ATOM 2254 N N . PRO A 1 301 ? 8.250 21.368 5.837 1.00 92.94 301 PRO A N 1
ATOM 2255 C CA . PRO A 1 301 ? 8.664 22.445 6.735 1.00 92.94 301 PRO A CA 1
ATOM 2256 C C . PRO A 1 301 ? 10.080 22.961 6.466 1.00 92.94 301 PRO A C 1
ATOM 2258 O O . PRO A 1 301 ? 10.271 24.173 6.436 1.00 92.94 301 PRO A O 1
ATOM 2261 N N . ALA A 1 302 ? 11.045 22.074 6.202 1.00 88.25 302 ALA A N 1
ATOM 2262 C CA . ALA A 1 302 ? 12.417 22.465 5.876 1.00 88.25 302 ALA A CA 1
ATOM 2263 C C . ALA A 1 302 ? 12.490 23.282 4.580 1.00 88.25 302 ALA A C 1
ATOM 2265 O O . ALA A 1 302 ? 13.038 24.383 4.562 1.00 88.25 302 ALA A O 1
ATOM 2266 N N . GLN A 1 303 ? 11.831 22.805 3.521 1.00 88.31 303 GLN A N 1
ATOM 2267 C CA . GLN A 1 303 ? 11.746 23.525 2.246 1.00 88.31 303 GLN A CA 1
ATOM 2268 C C . GLN A 1 303 ? 11.053 24.889 2.392 1.00 88.31 303 GLN A C 1
ATOM 2270 O O . GLN A 1 303 ? 11.488 25.881 1.803 1.00 88.31 303 GLN A O 1
ATOM 2275 N N . ALA A 1 304 ? 9.990 24.961 3.198 1.00 89.56 304 ALA A N 1
ATOM 2276 C CA . ALA A 1 304 ? 9.289 26.207 3.486 1.00 89.56 304 ALA A CA 1
ATOM 2277 C C . ALA A 1 304 ? 10.173 27.193 4.265 1.00 89.56 304 ALA A C 1
ATOM 2279 O O . ALA A 1 304 ? 10.220 28.377 3.930 1.00 89.56 304 ALA A O 1
ATOM 2280 N N . ARG A 1 305 ? 10.915 26.711 5.269 1.00 91.06 305 ARG A N 1
ATOM 2281 C CA . ARG A 1 305 ? 11.853 27.505 6.075 1.00 91.06 305 ARG A CA 1
ATOM 2282 C C . ARG A 1 305 ? 13.011 28.037 5.226 1.00 91.06 305 ARG A C 1
ATOM 2284 O O . ARG A 1 305 ? 13.387 29.199 5.376 1.00 91.06 305 ARG A O 1
ATOM 2291 N N . ASP A 1 306 ? 13.543 27.239 4.298 1.00 86.06 306 ASP A N 1
ATOM 2292 C CA . ASP A 1 306 ? 14.520 27.654 3.273 1.00 86.06 306 ASP A CA 1
ATOM 2293 C C . ASP A 1 306 ? 13.993 28.784 2.389 1.00 86.06 306 ASP A C 1
ATOM 2295 O O . ASP A 1 306 ? 14.658 29.813 2.230 1.00 86.06 306 ASP A O 1
ATOM 2299 N N . ALA A 1 307 ? 12.786 28.625 1.847 1.00 84.19 307 ALA A N 1
ATOM 2300 C CA . ALA A 1 307 ? 12.171 29.635 0.997 1.00 84.19 307 ALA A CA 1
ATOM 2301 C C . ALA A 1 307 ? 11.911 30.947 1.760 1.00 84.19 307 ALA A C 1
ATOM 2303 O O . ALA A 1 307 ? 12.268 32.024 1.282 1.00 84.19 307 ALA A O 1
ATOM 2304 N N . LEU A 1 308 ? 11.353 30.865 2.971 1.00 86.38 308 LEU A N 1
ATOM 2305 C CA . LEU A 1 308 ? 11.057 32.030 3.809 1.00 86.38 308 LEU A CA 1
ATOM 2306 C C . LEU A 1 308 ? 12.333 32.740 4.288 1.00 86.38 308 LEU A C 1
ATOM 2308 O O . LEU A 1 308 ? 12.366 33.972 4.329 1.00 86.38 308 LEU A O 1
ATOM 2312 N N . ALA A 1 309 ? 13.407 32.005 4.583 1.00 84.44 309 ALA A N 1
ATOM 2313 C CA . ALA A 1 309 ? 14.692 32.597 4.951 1.00 84.44 309 ALA A CA 1
ATOM 2314 C C . ALA A 1 309 ? 15.263 33.483 3.833 1.00 84.44 309 ALA A C 1
ATOM 2316 O O . ALA A 1 309 ? 15.660 34.620 4.092 1.00 84.44 309 ALA A O 1
ATOM 2317 N N . ARG A 1 310 ? 15.188 33.035 2.570 1.00 80.94 310 ARG A N 1
ATOM 2318 C CA . ARG A 1 310 ? 15.583 33.846 1.397 1.00 80.94 310 ARG A CA 1
ATOM 2319 C C . ARG A 1 310 ? 14.715 35.094 1.212 1.00 80.94 310 ARG A C 1
ATOM 2321 O O . ARG A 1 310 ? 15.162 36.083 0.640 1.00 80.94 310 ARG A O 1
ATOM 2328 N N . MET A 1 311 ? 13.487 35.077 1.730 1.00 79.88 311 MET A N 1
ATOM 2329 C CA . MET A 1 311 ? 12.576 36.229 1.758 1.00 79.88 311 MET A CA 1
ATOM 2330 C C . MET A 1 311 ? 12.803 37.163 2.967 1.00 79.88 311 MET A C 1
ATOM 2332 O O . MET A 1 311 ? 12.088 38.165 3.131 1.00 79.88 311 MET A O 1
ATOM 2336 N N . GLY A 1 312 ? 13.804 36.862 3.801 1.00 81.94 312 GLY A N 1
ATOM 2337 C CA . GLY A 1 312 ? 14.227 37.659 4.951 1.00 81.94 312 GLY A CA 1
ATOM 2338 C C . GLY A 1 312 ? 13.571 37.278 6.281 1.00 81.94 312 GLY A C 1
ATOM 2339 O O . GLY A 1 312 ? 13.606 38.084 7.208 1.00 81.94 312 GLY A O 1
ATOM 2340 N N . HIS A 1 313 ? 12.952 36.099 6.393 1.00 83.50 313 HIS A N 1
ATOM 2341 C CA . HIS A 1 313 ? 12.441 35.599 7.672 1.00 83.50 313 HIS A CA 1
ATOM 2342 C C . HIS A 1 313 ? 13.551 34.907 8.472 1.00 83.50 313 HIS A C 1
ATOM 2344 O O . HIS A 1 313 ? 14.090 33.897 8.036 1.00 83.50 313 HIS A O 1
ATOM 2350 N N . THR A 1 314 ? 13.871 35.420 9.660 1.00 83.62 314 THR A N 1
ATOM 2351 C CA . THR A 1 314 ? 14.950 34.889 10.520 1.00 83.62 314 THR A CA 1
ATOM 2352 C C . THR A 1 314 ? 14.439 34.150 11.759 1.00 83.62 314 THR A C 1
ATOM 2354 O O . THR A 1 314 ? 15.229 33.743 12.598 1.00 83.62 314 THR A O 1
ATOM 2357 N N . ASN A 1 315 ? 13.120 34.032 11.914 1.00 88.81 315 ASN A N 1
ATOM 2358 C CA . ASN A 1 315 ? 12.448 33.543 13.119 1.00 88.81 315 ASN A CA 1
ATOM 2359 C C . ASN A 1 315 ? 11.574 32.301 12.863 1.00 88.81 315 ASN A C 1
ATOM 2361 O O . ASN A 1 315 ? 10.600 32.073 13.584 1.00 88.81 315 ASN A O 1
ATOM 2365 N N . ILE A 1 316 ? 11.894 31.545 11.810 1.00 91.81 316 ILE A N 1
ATOM 2366 C CA . ILE A 1 316 ? 11.172 30.340 11.398 1.00 91.81 316 ILE A CA 1
ATOM 2367 C C . ILE A 1 316 ? 11.982 29.111 11.808 1.00 91.81 316 ILE A C 1
ATOM 2369 O O . ILE A 1 316 ? 13.130 28.971 11.399 1.00 91.81 316 ILE A O 1
ATOM 2373 N N . TYR A 1 317 ? 11.348 28.220 12.555 1.00 94.19 317 TYR A N 1
ATOM 2374 C CA . TYR A 1 317 ? 11.894 26.960 13.040 1.00 94.19 317 TYR A CA 1
ATOM 2375 C C . TYR A 1 317 ? 11.068 25.794 12.501 1.00 94.19 317 TYR A C 1
ATOM 2377 O O . TYR A 1 317 ? 9.921 25.969 12.080 1.00 94.19 317 TYR A O 1
ATOM 2385 N N . ILE A 1 318 ? 11.634 24.596 12.529 1.00 95.56 318 ILE A N 1
ATOM 2386 C CA . ILE A 1 318 ? 10.987 23.360 12.092 1.00 95.56 318 ILE A CA 1
ATOM 2387 C C . ILE A 1 318 ? 10.722 22.491 13.316 1.00 95.56 318 ILE A C 1
ATOM 2389 O O . ILE A 1 318 ? 11.599 22.311 14.154 1.00 95.56 318 ILE A O 1
ATOM 2393 N N . LEU A 1 319 ? 9.524 21.920 13.422 1.00 96.50 319 LEU A N 1
ATOM 2394 C CA . LEU A 1 319 ? 9.250 20.926 14.456 1.00 96.50 319 LEU A CA 1
ATOM 2395 C C . LEU A 1 319 ? 10.024 19.631 14.160 1.00 96.50 319 LEU A C 1
ATOM 2397 O O . LEU A 1 319 ? 9.742 18.977 13.148 1.00 96.50 319 LEU A O 1
ATOM 2401 N N . THR A 1 320 ? 10.949 19.241 15.044 1.00 94.56 320 THR A N 1
ATOM 2402 C CA . THR A 1 320 ? 11.731 18.003 14.881 1.00 94.56 320 THR A CA 1
ATOM 2403 C C . THR A 1 320 ? 10.792 16.802 14.758 1.00 94.56 320 THR A C 1
ATOM 2405 O O . THR A 1 320 ? 9.838 16.660 15.524 1.00 94.56 320 THR A O 1
ATOM 2408 N N . ASP A 1 321 ? 11.050 15.948 13.764 1.00 89.75 321 ASP A N 1
ATOM 2409 C CA . ASP A 1 321 ? 10.263 14.762 13.398 1.00 89.75 321 ASP A CA 1
ATOM 2410 C C . ASP A 1 321 ? 8.793 15.046 12.988 1.00 89.75 321 ASP A C 1
ATOM 2412 O O . ASP A 1 321 ? 8.014 14.121 12.735 1.00 89.75 321 ASP A O 1
ATOM 2416 N N . GLY A 1 322 ? 8.408 16.321 12.857 1.00 92.25 322 GLY A N 1
ATOM 2417 C CA . GLY A 1 322 ? 7.071 16.761 12.455 1.00 92.25 322 GLY A CA 1
ATOM 2418 C C . GLY A 1 322 ? 5.952 16.281 13.387 1.00 92.25 322 GLY A C 1
ATOM 2419 O O . GLY A 1 322 ? 6.154 16.004 14.571 1.00 92.25 322 GLY A O 1
ATOM 2420 N N . LEU A 1 323 ? 4.735 16.171 12.844 1.00 88.94 323 LEU A N 1
ATOM 2421 C CA . LEU A 1 323 ? 3.566 15.700 13.591 1.00 88.94 323 LEU A CA 1
ATOM 2422 C C . LEU A 1 323 ? 3.752 14.265 14.097 1.00 88.94 323 LEU A C 1
ATOM 2424 O O . LEU A 1 323 ? 3.364 13.960 15.223 1.00 88.94 323 LEU A O 1
ATOM 2428 N N . VAL A 1 324 ? 4.375 13.391 13.297 1.00 84.75 324 VAL A N 1
ATOM 2429 C CA . VAL A 1 324 ? 4.661 12.002 13.695 1.00 84.75 324 VAL A CA 1
ATOM 2430 C C . VAL A 1 324 ? 5.567 11.967 14.927 1.00 84.75 324 VAL A C 1
ATOM 2432 O O . VAL A 1 324 ? 5.270 11.257 15.889 1.00 84.75 324 VAL A O 1
ATOM 2435 N N . GLY A 1 325 ? 6.621 12.781 14.937 1.00 87.88 325 GLY A N 1
ATOM 2436 C CA . GLY A 1 325 ? 7.515 12.946 16.077 1.00 87.88 325 GLY A CA 1
ATOM 2437 C C . GLY A 1 325 ? 6.835 13.484 17.320 1.00 87.88 325 GLY A C 1
ATOM 2438 O O . GLY A 1 325 ? 7.008 12.944 18.412 1.00 87.88 325 GLY A O 1
ATOM 2439 N N . PHE A 1 326 ? 6.010 14.517 17.158 1.00 92.19 326 PHE A N 1
ATOM 2440 C CA . PHE A 1 326 ? 5.232 15.080 18.256 1.00 92.19 326 PHE A CA 1
ATOM 2441 C C . PHE A 1 326 ? 4.298 14.033 18.873 1.00 92.19 326 PHE A C 1
ATOM 2443 O 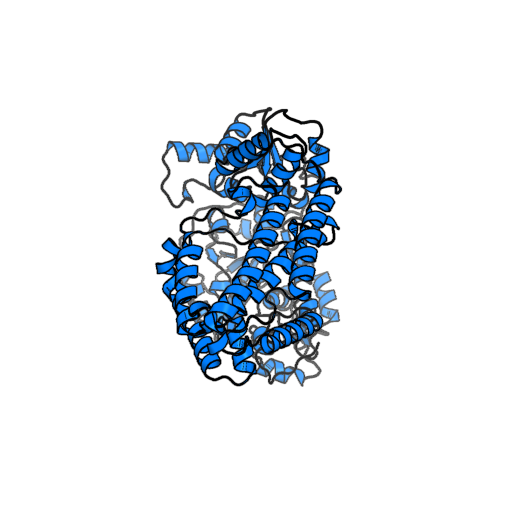O . PHE A 1 326 ? 4.232 13.885 20.096 1.00 92.19 326 PHE A O 1
ATOM 2450 N N . VAL A 1 327 ? 3.631 13.232 18.041 1.00 86.00 327 VAL A N 1
ATOM 2451 C CA . VAL A 1 327 ? 2.788 12.128 18.508 1.00 86.00 327 VAL A CA 1
ATOM 2452 C C . VAL A 1 327 ? 3.617 11.091 19.273 1.00 86.00 327 VAL A C 1
ATOM 2454 O O . VAL A 1 327 ? 3.233 10.708 20.379 1.00 86.00 327 VAL A O 1
ATOM 2457 N N . ASP A 1 328 ? 4.767 10.665 18.746 1.00 86.00 328 ASP A N 1
ATOM 2458 C CA . ASP A 1 328 ? 5.595 9.631 19.383 1.00 86.00 328 ASP A CA 1
ATOM 2459 C C . ASP A 1 328 ? 6.280 10.110 20.678 1.00 86.00 328 ASP A C 1
ATOM 2461 O O . ASP A 1 328 ? 6.385 9.365 21.656 1.00 86.00 328 ASP A O 1
ATOM 2465 N N . ARG A 1 329 ? 6.707 11.373 20.738 1.00 89.56 329 ARG A N 1
ATOM 2466 C CA . ARG A 1 329 ? 7.503 11.902 21.857 1.00 89.56 329 ARG A CA 1
ATOM 2467 C C . ARG A 1 329 ? 6.665 12.575 22.932 1.00 89.56 329 ARG A C 1
ATOM 2469 O O . ARG A 1 329 ? 7.009 12.442 24.108 1.00 89.56 329 ARG A O 1
ATOM 2476 N N . ILE A 1 330 ? 5.550 13.204 22.566 1.00 91.75 330 ILE A N 1
ATOM 2477 C CA . ILE A 1 330 ? 4.693 13.975 23.479 1.00 91.75 330 ILE A CA 1
ATOM 2478 C C . ILE A 1 330 ? 3.407 13.222 23.801 1.00 91.75 330 ILE A C 1
ATOM 2480 O O . ILE A 1 330 ? 3.066 13.060 24.974 1.00 91.75 330 ILE A O 1
ATOM 2484 N N . LEU A 1 331 ? 2.714 12.705 22.783 1.00 85.19 331 LEU A N 1
ATOM 2485 C CA . LEU A 1 331 ? 1.386 12.109 22.972 1.00 85.19 331 LEU A CA 1
ATOM 2486 C C . LEU A 1 331 ? 1.424 10.619 23.337 1.00 85.19 331 LEU A C 1
ATOM 2488 O O . LEU A 1 331 ? 0.484 10.117 23.965 1.00 85.19 331 LEU A O 1
ATOM 2492 N N . LYS A 1 332 ? 2.513 9.912 23.014 1.00 83.19 332 LYS A N 1
ATOM 2493 C CA . LYS A 1 332 ? 2.706 8.506 23.380 1.00 83.19 332 LYS A CA 1
ATOM 2494 C C . LYS A 1 332 ? 2.770 8.355 24.907 1.00 83.19 332 LYS A C 1
ATOM 2496 O O . LYS A 1 332 ? 3.588 9.011 25.561 1.00 83.19 332 LYS A O 1
ATOM 2501 N N . PRO A 1 333 ? 1.944 7.488 25.514 1.00 80.69 333 PRO A N 1
ATOM 2502 C CA . PRO A 1 333 ? 2.030 7.142 26.929 1.00 80.69 333 PRO A CA 1
ATOM 2503 C C . PRO A 1 333 ? 3.428 6.679 27.344 1.00 80.69 333 PRO A C 1
ATOM 2505 O O . PRO A 1 333 ? 4.122 6.017 26.571 1.00 80.69 333 PRO A O 1
ATOM 2508 N N . ALA A 1 334 ? 3.823 6.961 28.590 1.00 78.12 334 ALA A N 1
ATOM 2509 C CA . ALA A 1 334 ? 5.059 6.418 29.160 1.00 78.12 334 ALA A CA 1
ATOM 2510 C C . ALA A 1 334 ? 5.109 4.881 29.077 1.00 78.12 334 ALA A C 1
ATOM 2512 O O . ALA A 1 334 ? 6.152 4.321 28.765 1.00 78.12 334 ALA A O 1
ATOM 2513 N N . SER A 1 335 ? 3.959 4.221 29.242 1.00 69.88 335 SER A N 1
ATOM 2514 C CA . SER A 1 335 ? 3.806 2.764 29.172 1.00 69.88 335 SER A CA 1
ATOM 2515 C C . SER A 1 335 ? 3.990 2.149 27.779 1.00 69.88 335 SER A C 1
ATOM 2517 O O . SER A 1 335 ? 4.175 0.942 27.692 1.00 69.88 335 SER A O 1
ATOM 2519 N N . LEU A 1 336 ? 3.932 2.934 26.694 1.00 63.88 336 LEU A N 1
ATOM 2520 C CA . LEU A 1 336 ? 4.089 2.432 25.318 1.00 63.88 336 LEU A CA 1
ATOM 2521 C C . LEU A 1 336 ? 5.506 2.628 24.760 1.00 63.88 336 LEU A C 1
ATOM 2523 O O . LEU A 1 336 ? 5.746 2.358 23.582 1.00 63.88 336 LEU A O 1
ATOM 2527 N N . ARG A 1 337 ? 6.444 3.140 25.563 1.00 79.75 337 ARG A N 1
ATOM 2528 C CA . ARG A 1 337 ? 7.841 3.312 25.147 1.00 79.75 337 ARG A CA 1
ATOM 2529 C C . ARG A 1 337 ? 8.652 2.060 25.475 1.00 79.75 337 ARG A C 1
ATOM 2531 O O . ARG A 1 337 ? 8.421 1.416 26.491 1.00 79.75 337 ARG A O 1
ATOM 2538 N N . ALA A 1 338 ? 9.583 1.722 24.584 1.00 72.94 338 ALA A N 1
ATOM 2539 C CA . ALA A 1 338 ? 10.409 0.520 24.697 1.00 72.94 338 ALA A CA 1
ATOM 2540 C C . ALA A 1 338 ? 11.366 0.569 25.900 1.00 72.94 338 ALA A C 1
ATOM 2542 O O . ALA A 1 338 ? 11.711 -0.471 26.455 1.00 72.94 338 ALA A O 1
ATOM 2543 N N . GLU A 1 339 ? 11.768 1.773 26.313 1.00 79.06 339 GLU A N 1
ATOM 2544 C CA . GLU A 1 339 ? 12.664 1.987 27.445 1.00 79.06 339 GLU A CA 1
ATOM 2545 C C . GLU A 1 339 ? 11.892 2.473 28.683 1.00 79.06 339 GLU A C 1
ATOM 2547 O O . GLU A 1 339 ? 11.043 3.367 28.566 1.00 79.06 339 GLU A O 1
ATOM 2552 N N . PRO A 1 340 ? 12.187 1.931 29.881 1.00 77.19 340 PRO A N 1
ATOM 2553 C CA . PRO A 1 340 ? 11.616 2.417 31.130 1.00 77.19 340 PRO A CA 1
ATOM 2554 C C . PRO A 1 340 ? 11.977 3.887 31.364 1.00 77.19 340 PRO A C 1
ATOM 2556 O O . PRO A 1 340 ? 13.148 4.262 31.372 1.00 77.19 340 PRO A O 1
ATOM 2559 N N . LEU A 1 341 ? 10.968 4.723 31.599 1.00 84.62 341 LEU A N 1
ATOM 2560 C CA . LEU A 1 341 ? 11.167 6.139 31.893 1.00 84.62 341 LEU A CA 1
ATOM 2561 C C . LEU A 1 341 ? 11.302 6.395 33.394 1.00 84.62 341 LEU A C 1
ATOM 2563 O O . LEU A 1 341 ? 10.695 5.717 34.222 1.00 84.62 341 LEU A O 1
ATOM 2567 N N . SER A 1 342 ? 12.035 7.451 33.749 1.00 90.75 342 SER A N 1
ATOM 2568 C CA . SER A 1 342 ? 12.044 7.960 35.120 1.00 90.75 342 SER A CA 1
ATOM 2569 C C . SER A 1 342 ? 10.655 8.467 35.538 1.00 90.75 342 SER A C 1
ATOM 2571 O O . SER A 1 342 ? 9.835 8.869 34.703 1.00 90.75 342 SER A O 1
ATOM 2573 N N . ALA A 1 343 ? 10.391 8.491 36.848 1.00 85.88 343 ALA A N 1
ATOM 2574 C CA . ALA A 1 343 ? 9.127 8.991 37.397 1.00 85.88 343 ALA A CA 1
ATOM 2575 C C . ALA A 1 343 ? 8.844 10.443 36.962 1.00 85.88 343 ALA A C 1
ATOM 2577 O O . ALA A 1 343 ? 7.750 10.741 36.488 1.00 85.88 343 ALA A O 1
ATOM 2578 N N . ALA A 1 344 ? 9.862 11.310 37.007 1.00 86.75 344 ALA A N 1
ATOM 2579 C CA . ALA A 1 344 ? 9.755 12.706 36.580 1.00 86.75 344 ALA A CA 1
ATOM 2580 C C . ALA A 1 344 ? 9.403 12.844 35.087 1.00 86.75 344 ALA A C 1
ATOM 2582 O O . ALA A 1 344 ? 8.571 13.668 34.706 1.00 86.75 344 ALA A O 1
ATOM 2583 N N . ARG A 1 345 ? 9.997 12.013 34.218 1.00 86.31 345 ARG A N 1
ATOM 2584 C CA . ARG A 1 345 ? 9.694 12.039 32.780 1.00 86.31 345 ARG A CA 1
ATOM 2585 C C . ARG A 1 345 ? 8.283 11.521 32.496 1.00 86.31 345 ARG A C 1
ATOM 2587 O O . ARG A 1 345 ? 7.591 12.079 31.649 1.00 86.31 345 ARG A O 1
ATOM 2594 N N . THR A 1 346 ? 7.848 10.500 33.230 1.00 86.00 346 THR A N 1
ATOM 2595 C CA . THR A 1 346 ? 6.490 9.940 33.149 1.00 86.00 346 THR A CA 1
ATOM 2596 C C . THR A 1 346 ? 5.428 10.971 33.525 1.00 86.00 346 THR A C 1
ATOM 2598 O O . THR A 1 346 ? 4.443 11.129 32.805 1.00 86.00 346 THR A O 1
ATOM 2601 N N . GLU A 1 347 ? 5.643 11.710 34.613 1.00 88.25 347 GLU A N 1
ATOM 2602 C CA . GLU A 1 347 ? 4.749 12.786 35.044 1.00 88.25 347 GLU A CA 1
ATOM 2603 C C . GLU A 1 347 ? 4.647 13.892 33.987 1.00 88.25 347 GLU A C 1
ATOM 2605 O O . GLU A 1 347 ? 3.541 14.288 33.615 1.00 88.25 347 GLU A O 1
ATOM 2610 N N . LYS A 1 348 ? 5.787 14.307 33.416 1.00 89.75 348 LYS A N 1
ATOM 2611 C CA . LYS A 1 348 ? 5.833 15.321 32.354 1.00 89.75 348 LYS A CA 1
ATOM 2612 C C . LYS A 1 348 ? 5.049 14.899 31.107 1.00 89.75 348 LYS A C 1
ATOM 2614 O O . LYS A 1 348 ? 4.230 15.661 30.602 1.00 89.75 348 LYS A O 1
ATOM 2619 N N . ILE A 1 349 ? 5.224 13.655 30.659 1.00 85.81 349 ILE A N 1
ATOM 2620 C CA . ILE A 1 349 ? 4.468 13.100 29.526 1.00 85.81 349 ILE A CA 1
ATOM 2621 C C . ILE A 1 349 ? 2.970 13.056 29.822 1.00 85.81 349 ILE A C 1
ATOM 2623 O O . ILE A 1 349 ? 2.162 13.404 28.965 1.00 85.81 349 ILE A O 1
ATOM 2627 N N . ASN A 1 350 ? 2.572 12.658 31.029 1.00 85.12 350 ASN A N 1
ATOM 2628 C CA . ASN A 1 350 ? 1.159 12.641 31.403 1.00 85.12 350 ASN A CA 1
ATOM 2629 C C . ASN A 1 350 ? 0.552 14.053 31.418 1.00 85.12 350 ASN A C 1
ATOM 2631 O O . ASN A 1 350 ? -0.596 14.219 31.003 1.00 85.12 350 ASN A O 1
ATOM 2635 N N . ALA A 1 351 ? 1.318 15.064 31.839 1.00 87.56 351 ALA A N 1
ATOM 2636 C CA . ALA A 1 351 ? 0.899 16.462 31.800 1.00 87.56 351 ALA A CA 1
ATOM 2637 C C . ALA A 1 351 ? 0.706 16.968 30.360 1.00 87.56 351 ALA A C 1
ATOM 2639 O O . ALA A 1 351 ? -0.362 17.503 30.054 1.00 87.56 351 ALA A O 1
ATOM 2640 N N . TRP A 1 352 ? 1.673 16.722 29.465 1.00 91.12 352 TRP A N 1
ATOM 2641 C CA . TRP A 1 352 ? 1.535 17.052 28.043 1.00 91.12 352 TRP A CA 1
ATOM 2642 C C . TRP A 1 352 ? 0.310 16.384 27.429 1.00 91.12 352 TRP A C 1
ATOM 2644 O O . TRP A 1 352 ? -0.532 17.046 26.828 1.00 91.12 352 TRP A O 1
ATOM 2654 N N . ARG A 1 353 ? 0.157 15.073 27.640 1.00 86.94 353 ARG A N 1
ATOM 2655 C CA . ARG A 1 353 ? -0.991 14.318 27.131 1.00 86.94 353 ARG A CA 1
ATOM 2656 C C . ARG A 1 353 ? -2.304 14.903 27.621 1.00 86.94 353 ARG A C 1
ATOM 2658 O O . ARG A 1 353 ? -3.199 15.099 26.819 1.00 86.94 353 ARG A O 1
ATOM 2665 N N . LYS A 1 354 ? -2.426 15.231 28.906 1.00 84.00 354 LYS A N 1
ATOM 2666 C CA . LYS A 1 354 ? -3.650 15.837 29.444 1.00 84.00 354 LYS A CA 1
ATOM 2667 C C . LYS A 1 354 ? -3.997 17.163 28.758 1.00 84.00 354 LYS A C 1
ATOM 2669 O O . LYS A 1 354 ? -5.176 17.441 28.568 1.00 84.00 354 LYS A O 1
ATOM 2674 N N . HIS A 1 355 ? -2.995 17.967 28.411 1.00 81.31 355 HIS A N 1
ATOM 2675 C CA . HIS A 1 355 ? -3.196 19.262 27.765 1.00 81.31 355 HIS A CA 1
ATOM 2676 C C . HIS A 1 355 ? -3.556 19.130 26.278 1.00 81.31 355 HIS A C 1
ATOM 2678 O O . HIS A 1 355 ? -4.503 19.760 25.820 1.00 81.31 355 HIS A O 1
ATOM 2684 N N . PHE A 1 356 ? -2.842 18.277 25.539 1.00 81.81 356 PHE A N 1
ATOM 2685 C CA . PHE A 1 356 ? -3.005 18.131 24.088 1.00 81.81 356 PHE A CA 1
ATOM 2686 C C . PHE A 1 356 ? -4.010 17.042 23.666 1.00 81.81 356 PHE A C 1
ATOM 2688 O O . PHE A 1 356 ? -4.313 16.936 22.484 1.00 81.81 356 PHE A O 1
ATOM 2695 N N . ALA A 1 357 ? -4.548 16.236 24.591 1.00 65.25 357 ALA A N 1
ATOM 2696 C CA . ALA A 1 357 ? -5.535 15.183 24.295 1.00 65.25 357 ALA A CA 1
ATOM 2697 C C . ALA A 1 357 ? -7.005 15.651 24.330 1.00 65.25 357 ALA A C 1
ATOM 2699 O O . ALA A 1 357 ? -7.909 14.815 24.379 1.00 65.25 357 ALA A O 1
ATOM 2700 N N . ALA A 1 358 ? -7.273 16.959 24.309 1.00 48.03 358 ALA A N 1
ATOM 2701 C CA . ALA A 1 358 ? -8.625 17.477 24.107 1.00 48.03 358 ALA A CA 1
ATOM 2702 C C . ALA A 1 358 ? -8.915 17.630 22.599 1.00 48.03 358 ALA A C 1
ATOM 2704 O O . ALA A 1 358 ? -8.038 18.089 21.868 1.00 48.03 358 ALA A O 1
ATOM 2705 N N . PRO A 1 359 ? -10.117 17.266 22.108 1.00 45.97 359 PRO A N 1
ATOM 2706 C CA . PRO A 1 359 ? -10.478 17.501 20.714 1.00 45.97 359 PRO A CA 1
ATOM 2707 C C . PRO A 1 359 ? -10.513 19.006 20.408 1.00 45.97 359 PRO A C 1
ATOM 2709 O O . PRO A 1 359 ? -10.767 19.819 21.302 1.00 45.97 359 PRO A O 1
ATOM 2712 N N . ALA A 1 360 ? -10.263 19.349 19.141 1.00 38.62 360 ALA A N 1
ATOM 2713 C CA . ALA A 1 360 ? -10.324 20.706 18.606 1.00 38.62 360 ALA A CA 1
ATOM 2714 C C . ALA A 1 360 ? -11.605 21.455 19.032 1.00 38.62 360 ALA A C 1
ATOM 2716 O O . ALA A 1 360 ? -12.650 20.861 19.309 1.00 38.62 360 ALA A O 1
ATOM 2717 N N . SER A 1 361 ? -11.483 22.780 19.126 1.00 35.09 361 SER A N 1
ATOM 2718 C CA . SER A 1 361 ? -12.472 23.709 19.684 1.00 35.09 361 SER A CA 1
ATOM 2719 C C . SER A 1 361 ? -13.908 23.496 19.149 1.00 35.09 361 SER A C 1
ATOM 2721 O O . SER A 1 361 ? -14.085 23.217 17.963 1.00 35.09 361 SER A O 1
ATOM 2723 N N . PRO A 1 362 ? -14.965 23.717 19.965 1.00 39.25 362 PRO A N 1
ATOM 2724 C CA . PRO A 1 362 ? -16.372 23.535 19.570 1.00 39.25 362 PRO A CA 1
ATOM 2725 C C . PRO A 1 362 ? -16.847 24.362 18.363 1.00 39.25 362 PRO A C 1
ATOM 2727 O O . PRO A 1 362 ? -17.939 24.117 17.858 1.00 39.25 362 PRO A O 1
ATOM 2730 N N . ALA A 1 363 ? -16.067 25.354 17.922 1.00 36.41 363 ALA A N 1
ATOM 2731 C CA . ALA A 1 363 ? -16.430 26.260 16.834 1.00 36.41 363 ALA A CA 1
ATOM 2732 C C . ALA A 1 363 ? -16.290 25.639 15.427 1.00 36.41 363 ALA A C 1
ATOM 2734 O O . ALA A 1 363 ? -16.932 26.122 14.500 1.00 36.41 363 ALA A O 1
ATOM 2735 N N . GLU A 1 364 ? -15.520 24.558 15.265 1.00 35.84 364 GLU A N 1
ATOM 2736 C CA . GLU A 1 364 ? -15.294 23.912 13.956 1.00 35.84 364 GLU A CA 1
ATOM 2737 C C . GLU A 1 364 ? -16.173 22.668 13.732 1.00 35.84 364 GLU A C 1
ATOM 2739 O O . GLU A 1 364 ? -16.421 22.276 12.596 1.00 35.84 364 GLU A O 1
ATOM 2744 N N . ALA A 1 365 ? -16.779 22.115 14.791 1.00 38.41 365 ALA A N 1
ATOM 2745 C CA . ALA A 1 365 ? -17.747 21.014 14.697 1.00 38.41 365 ALA A CA 1
ATOM 2746 C C . ALA A 1 365 ? -19.104 21.419 14.077 1.00 38.41 365 ALA A C 1
ATOM 2748 O O . ALA A 1 365 ? -19.990 20.581 13.920 1.00 38.41 365 ALA A O 1
ATOM 2749 N N . ALA A 1 366 ? -19.295 22.700 13.748 1.00 34.38 366 ALA A N 1
ATOM 2750 C CA . ALA A 1 366 ? -20.550 23.228 13.218 1.00 34.38 366 ALA A CA 1
ATOM 2751 C C . ALA A 1 366 ? -20.655 23.188 11.679 1.00 34.38 366 ALA A C 1
ATOM 2753 O O . ALA A 1 366 ? -21.718 23.515 11.153 1.00 34.38 366 ALA A O 1
ATOM 2754 N N . ALA A 1 367 ? -19.594 22.803 10.954 1.00 35.22 367 ALA A N 1
ATOM 2755 C CA . ALA A 1 367 ? -19.554 22.904 9.488 1.00 35.22 367 ALA A CA 1
ATOM 2756 C C . ALA A 1 367 ? -19.681 21.574 8.716 1.00 35.22 367 ALA A C 1
ATOM 2758 O O . ALA A 1 367 ? -19.856 21.607 7.500 1.00 35.22 367 ALA A O 1
ATOM 2759 N N . GLU A 1 368 ? -19.668 20.413 9.373 1.00 38.28 368 GLU A N 1
ATOM 2760 C CA . GLU A 1 368 ? -19.841 19.120 8.699 1.00 38.28 368 GLU A CA 1
ATOM 2761 C C . GLU A 1 368 ? -21.173 18.485 9.091 1.00 38.28 368 GLU A C 1
ATOM 2763 O O . GLU A 1 368 ? -21.510 18.399 10.272 1.00 38.28 368 GLU A O 1
ATOM 2768 N N . GLY A 1 369 ? -21.953 18.059 8.092 1.00 44.62 369 GLY A N 1
ATOM 2769 C CA . GLY A 1 369 ? -23.256 17.432 8.294 1.00 44.62 369 GLY A CA 1
ATOM 2770 C C . GLY A 1 369 ? -23.165 16.327 9.342 1.00 44.62 369 GLY A C 1
ATOM 2771 O O . GLY A 1 369 ? -22.493 15.318 9.138 1.00 44.62 369 GLY A O 1
ATOM 2772 N N . SER A 1 370 ? -23.818 16.538 10.481 1.00 53.06 370 SER A N 1
ATOM 2773 C CA . SER A 1 370 ? -23.749 15.647 11.632 1.00 53.06 370 SER A CA 1
ATOM 2774 C C . SER A 1 370 ? -24.152 14.230 11.226 1.00 53.06 370 SER A C 1
ATOM 2776 O O . SER A 1 370 ? -25.319 13.993 10.901 1.00 53.06 370 SER A O 1
ATOM 2778 N N . LEU A 1 371 ? -23.198 13.292 11.256 1.00 68.31 371 LEU A N 1
ATOM 2779 C CA . LEU A 1 371 ? -23.490 11.863 11.175 1.00 68.31 371 LEU A CA 1
ATOM 2780 C C . LEU A 1 371 ? -24.531 11.540 12.254 1.00 68.31 371 LEU A C 1
ATOM 2782 O O . LEU A 1 371 ? -24.273 11.791 13.436 1.00 68.31 371 LEU A O 1
ATOM 2786 N N . PRO A 1 372 ? -25.714 11.019 11.889 1.00 72.31 372 PRO A N 1
ATOM 2787 C CA . PRO A 1 372 ? -26.719 10.693 12.880 1.00 72.31 372 PRO A CA 1
ATOM 2788 C C . PRO A 1 372 ? -26.176 9.609 13.814 1.00 72.31 372 PRO A C 1
ATOM 2790 O O . PRO A 1 372 ? -25.609 8.601 13.372 1.00 72.31 372 PRO A O 1
ATOM 2793 N N . ILE A 1 373 ? -26.364 9.828 15.117 1.00 78.94 373 ILE A N 1
ATOM 2794 C CA . ILE A 1 373 ? -25.986 8.873 16.161 1.00 78.94 373 ILE A CA 1
ATOM 2795 C C . ILE A 1 373 ? -26.647 7.529 15.846 1.00 78.94 373 ILE A C 1
ATOM 2797 O O . ILE A 1 373 ? -27.867 7.462 15.649 1.00 78.94 373 ILE A O 1
ATOM 2801 N N . SER A 1 374 ? -25.837 6.469 15.786 1.00 87.94 374 SER A N 1
ATOM 2802 C CA . SER A 1 374 ? -26.334 5.122 15.512 1.00 87.94 374 SER A CA 1
ATOM 2803 C C . SER A 1 374 ? -27.424 4.700 16.505 1.00 87.94 374 SER A C 1
ATOM 2805 O O . SER A 1 374 ? -27.391 5.039 17.690 1.00 87.94 374 SER A O 1
ATOM 2807 N N . GLN A 1 375 ? -28.412 3.953 16.011 1.00 87.19 375 GLN A N 1
ATOM 2808 C CA . GLN A 1 375 ? -29.495 3.391 16.822 1.00 87.19 375 GLN A CA 1
ATOM 2809 C C . GLN A 1 375 ? -29.188 1.922 17.152 1.00 87.19 375 GLN A C 1
ATOM 2811 O O . GLN A 1 375 ? -28.580 1.240 16.322 1.00 87.19 375 GLN A O 1
ATOM 2816 N N . PRO A 1 376 ? -29.583 1.407 18.332 1.00 89.81 376 PRO A N 1
ATOM 2817 C CA . PRO A 1 376 ? -29.270 0.047 18.779 1.00 89.81 376 PRO A CA 1
ATOM 2818 C C . PRO A 1 376 ? -30.155 -1.003 18.087 1.00 89.81 376 PRO A C 1
ATOM 2820 O O . PRO A 1 376 ? -30.912 -1.735 18.720 1.00 89.81 376 PRO A O 1
ATOM 2823 N N . THR A 1 377 ? -30.085 -1.059 16.761 1.00 90.06 377 THR A N 1
ATOM 2824 C CA . THR A 1 377 ? -30.873 -1.985 15.947 1.00 90.06 377 THR A CA 1
ATOM 2825 C C . THR A 1 377 ? -30.289 -3.394 16.063 1.00 90.06 377 THR A C 1
ATOM 2827 O O . THR A 1 377 ? -29.082 -3.549 15.860 1.00 90.06 377 THR A O 1
ATOM 2830 N N . PRO A 1 378 ? -31.102 -4.425 16.364 1.00 90.50 378 PRO A N 1
ATOM 2831 C CA . PRO A 1 378 ? -30.646 -5.807 16.331 1.00 90.50 378 PRO A CA 1
ATOM 2832 C C . PRO A 1 378 ? -30.080 -6.173 14.946 1.00 90.50 378 PRO A C 1
ATOM 2834 O O . PRO A 1 378 ? -30.783 -6.006 13.946 1.00 90.50 378 PRO A O 1
ATOM 2837 N N . PRO A 1 379 ? -28.829 -6.651 14.863 1.00 92.00 379 PRO A N 1
ATOM 2838 C CA . PRO A 1 379 ? -28.199 -7.012 13.599 1.00 92.00 379 PRO A CA 1
ATOM 2839 C C . PRO A 1 379 ? -28.770 -8.315 13.026 1.00 92.00 379 PRO A C 1
ATOM 2841 O O . PRO A 1 379 ? -29.192 -9.215 13.755 1.00 92.00 379 PRO A O 1
ATOM 2844 N N . VAL A 1 380 ? -28.727 -8.421 11.698 1.00 94.12 380 VAL A N 1
ATOM 2845 C CA . VAL A 1 380 ? -28.943 -9.673 10.961 1.00 94.12 380 VAL A CA 1
ATOM 2846 C C . VAL A 1 380 ? -27.581 -10.302 10.696 1.00 94.12 380 VAL A C 1
ATOM 2848 O O . VAL A 1 380 ? -26.649 -9.600 10.303 1.00 94.12 380 VAL A O 1
ATOM 2851 N N . TRP A 1 381 ? -27.467 -11.612 10.908 1.00 95.25 381 TRP A N 1
ATOM 2852 C CA . TRP A 1 381 ? -26.207 -12.335 10.768 1.00 95.25 381 TRP A CA 1
ATOM 2853 C C . TRP A 1 381 ? -26.204 -13.271 9.547 1.00 95.25 381 TRP A C 1
ATOM 2855 O O . TRP A 1 381 ? -27.184 -13.991 9.342 1.00 95.25 381 TRP A O 1
ATOM 2865 N N . PRO A 1 382 ? -25.099 -13.332 8.786 1.00 96.94 382 PRO A N 1
ATOM 2866 C CA . PRO A 1 382 ? -24.016 -12.355 8.776 1.00 96.94 382 PRO A CA 1
ATOM 2867 C C . PRO A 1 382 ? -24.464 -10.989 8.238 1.00 96.94 382 PRO A C 1
ATOM 2869 O O . PRO A 1 382 ? -25.350 -10.933 7.388 1.00 96.94 382 PRO A O 1
ATOM 2872 N N . GLY A 1 383 ? -23.861 -9.886 8.692 1.00 96.62 383 GLY A N 1
ATOM 2873 C CA . GLY A 1 383 ? -24.305 -8.560 8.240 1.00 96.62 383 GLY A CA 1
ATOM 2874 C C . GLY A 1 383 ? -23.634 -7.364 8.909 1.00 96.62 383 GLY A C 1
ATOM 2875 O O . GLY A 1 383 ? -22.504 -7.447 9.386 1.00 96.62 383 GLY A O 1
ATOM 2876 N N . LEU A 1 384 ? -24.315 -6.218 8.894 1.00 95.88 384 LEU A N 1
ATOM 2877 C CA . LEU A 1 384 ? -23.839 -4.980 9.516 1.00 95.88 384 LEU A CA 1
ATOM 2878 C C . LEU A 1 384 ? -24.271 -4.880 10.979 1.00 95.88 384 LEU A C 1
ATOM 2880 O O . LEU A 1 384 ? -25.380 -5.267 11.345 1.00 95.88 384 LEU A O 1
ATOM 2884 N N . VAL A 1 385 ? -23.394 -4.303 11.794 1.00 97.00 385 VAL A N 1
ATOM 2885 C CA . VAL A 1 385 ? -23.608 -4.051 13.219 1.00 97.00 385 VAL A CA 1
ATOM 2886 C C . VAL A 1 385 ? -23.494 -2.555 13.474 1.00 97.00 385 VAL A C 1
ATOM 2888 O O . VAL A 1 385 ? -22.496 -1.935 13.114 1.00 97.00 385 VAL A O 1
ATOM 2891 N N . GLU A 1 386 ? -24.497 -1.959 14.113 1.00 96.06 386 GLU A N 1
ATOM 2892 C CA . GLU A 1 386 ? -24.445 -0.543 14.482 1.00 96.06 386 GLU A CA 1
ATOM 2893 C C . GLU A 1 386 ? -23.636 -0.328 15.779 1.00 96.06 386 GLU A C 1
ATOM 2895 O O . GLU A 1 386 ? -23.777 -1.117 16.723 1.00 96.06 386 GLU A O 1
ATOM 2900 N N . PRO A 1 387 ? -22.838 0.758 15.888 1.00 96.00 387 PRO A N 1
ATOM 2901 C CA . PRO A 1 387 ? -22.071 1.069 17.099 1.00 96.00 387 PRO A CA 1
ATOM 2902 C C . PRO A 1 387 ? -22.904 1.103 18.385 1.00 96.00 387 PRO A C 1
ATOM 2904 O O . PRO A 1 387 ? -22.451 0.635 19.430 1.00 96.00 387 PRO A O 1
ATOM 2907 N N . ALA A 1 388 ? -24.144 1.592 18.321 1.00 95.88 388 ALA A N 1
ATOM 2908 C CA . ALA A 1 388 ? -25.067 1.590 19.452 1.00 95.88 388 ALA A CA 1
ATOM 2909 C C . ALA A 1 388 ? -25.428 0.191 19.945 1.00 95.88 388 ALA A C 1
ATOM 2911 O O . ALA A 1 388 ? -25.463 -0.022 21.157 1.00 95.88 388 ALA A O 1
ATOM 2912 N N . TRP A 1 389 ? -25.659 -0.758 19.035 1.00 96.81 389 TRP A N 1
ATOM 2913 C CA . TRP A 1 389 ? -25.944 -2.136 19.421 1.00 96.81 389 TRP A CA 1
ATOM 2914 C C . TRP A 1 389 ? -24.718 -2.766 20.077 1.00 96.81 389 TRP A C 1
ATOM 2916 O O . TRP A 1 389 ? -24.831 -3.317 21.171 1.00 96.81 389 TRP A O 1
ATOM 2926 N N . LEU A 1 390 ? -23.534 -2.619 19.467 1.00 97.44 390 LEU A N 1
ATOM 2927 C CA . LEU A 1 390 ? -22.304 -3.173 20.035 1.00 97.44 390 LEU A CA 1
ATOM 2928 C C . LEU A 1 390 ? -22.053 -2.600 21.435 1.00 97.44 390 LEU A C 1
ATOM 2930 O O . LEU A 1 390 ? -21.826 -3.358 22.369 1.00 97.44 390 LEU A O 1
ATOM 2934 N N . SER A 1 391 ? -22.191 -1.284 21.604 1.00 96.19 391 SER A N 1
ATOM 2935 C CA . SER A 1 391 ? -22.013 -0.604 22.890 1.00 96.19 391 SER A CA 1
ATOM 2936 C C . SER A 1 391 ? -22.940 -1.100 23.998 1.00 96.19 391 SER A C 1
ATOM 2938 O O . SER A 1 391 ? -22.522 -1.094 25.151 1.00 96.19 391 SER A O 1
ATOM 2940 N N . GLN A 1 392 ? -24.173 -1.503 23.680 1.00 95.38 392 GLN A N 1
ATOM 2941 C CA . GLN A 1 392 ? -25.113 -2.061 24.662 1.00 95.38 392 GLN A CA 1
ATOM 2942 C C . GLN A 1 392 ? -24.816 -3.520 25.013 1.00 95.38 392 GLN A C 1
ATOM 2944 O O . GLN A 1 392 ? -25.208 -3.980 26.081 1.00 95.38 392 GLN A O 1
ATOM 2949 N N . ASN A 1 393 ? -24.132 -4.240 24.123 1.00 95.62 393 ASN A N 1
ATOM 2950 C CA . ASN A 1 393 ? -23.842 -5.663 24.276 1.00 95.62 393 ASN A CA 1
ATOM 2951 C C . ASN A 1 393 ? -22.380 -5.939 24.676 1.00 95.62 393 ASN A C 1
ATOM 2953 O O . ASN A 1 393 ? -22.011 -7.104 24.850 1.00 95.62 393 ASN A O 1
ATOM 2957 N N . LEU A 1 394 ? -21.554 -4.897 24.855 1.00 93.06 394 LEU A N 1
ATOM 2958 C CA . LEU A 1 394 ? -20.183 -5.027 25.352 1.00 93.06 394 LEU A CA 1
ATOM 2959 C C . LEU A 1 394 ? -20.152 -5.748 26.705 1.00 93.06 394 LEU A C 1
ATOM 2961 O O . LEU A 1 394 ? -20.966 -5.487 27.587 1.00 93.06 394 LEU A O 1
ATOM 2965 N N . GLY A 1 395 ? -19.186 -6.652 26.867 1.00 86.12 395 GLY A N 1
ATOM 2966 C CA . GLY A 1 395 ? -19.026 -7.460 28.080 1.00 86.12 395 GLY A CA 1
ATOM 2967 C C . GLY A 1 395 ? -19.925 -8.698 28.151 1.00 86.12 395 GLY A C 1
ATOM 2968 O O . GLY A 1 395 ? -19.749 -9.512 29.056 1.00 86.12 395 GLY A O 1
ATOM 2969 N N . SER A 1 396 ? -20.841 -8.894 27.197 1.00 92.31 396 SER A N 1
ATOM 2970 C CA . SER A 1 396 ? -21.596 -10.147 27.099 1.00 92.31 396 SER A CA 1
ATOM 2971 C C . SER A 1 396 ? -20.646 -11.311 26.788 1.00 92.31 396 SER A C 1
ATOM 2973 O O . SER A 1 396 ? -19.835 -11.191 25.869 1.00 92.31 396 SER A O 1
ATOM 2975 N N . PRO A 1 397 ? -20.753 -12.463 27.478 1.00 86.50 397 PRO A N 1
ATOM 2976 C CA . PRO A 1 397 ? -19.814 -13.577 27.308 1.00 86.50 397 PRO A CA 1
ATOM 2977 C C . PRO A 1 397 ? -19.862 -14.210 25.909 1.00 86.50 397 PRO A C 1
ATOM 2979 O O . PRO A 1 397 ? -18.904 -14.869 25.510 1.00 86.50 397 PRO A O 1
ATOM 2982 N N . GLU A 1 398 ? -20.961 -14.005 25.179 1.00 89.81 398 GLU A N 1
ATOM 2983 C CA . GLU A 1 398 ? -21.162 -14.488 23.811 1.00 89.81 398 GLU A CA 1
ATOM 2984 C C . GLU A 1 398 ? -20.680 -13.502 22.739 1.00 89.81 398 GLU A C 1
ATOM 2986 O O . GLU A 1 398 ? -20.647 -13.873 21.574 1.00 89.81 398 GLU A O 1
ATOM 2991 N N . VAL A 1 399 ? -20.331 -12.253 23.075 1.00 96.12 399 VAL A N 1
ATOM 2992 C CA . VAL A 1 399 ? -19.905 -11.252 22.082 1.00 96.12 399 VAL A CA 1
ATOM 2993 C C . VAL A 1 399 ? -18.386 -11.151 22.073 1.00 96.12 399 VAL A C 1
ATOM 2995 O O . VAL A 1 399 ? -17.752 -10.834 23.077 1.00 96.12 399 VAL A O 1
ATOM 2998 N N . ARG A 1 400 ? -17.795 -11.400 20.907 1.00 97.25 400 ARG A N 1
ATOM 2999 C CA . ARG A 1 400 ? -16.362 -11.288 20.640 1.00 97.25 400 ARG A CA 1
ATOM 3000 C C . ARG A 1 400 ? -16.138 -10.135 19.684 1.00 97.25 400 ARG A C 1
ATOM 3002 O O . ARG A 1 400 ? -16.742 -10.087 18.618 1.00 97.25 400 ARG A O 1
ATOM 3009 N N . VAL A 1 401 ? -15.268 -9.207 20.056 1.00 98.06 401 VAL A N 1
ATOM 3010 C CA . VAL A 1 401 ? -14.914 -8.071 19.201 1.00 98.06 401 VAL A CA 1
ATOM 3011 C C . VAL A 1 401 ? -13.529 -8.324 18.625 1.00 98.06 401 VAL A C 1
ATOM 3013 O O . VAL A 1 401 ? -12.610 -8.688 19.355 1.00 98.06 401 VAL A O 1
ATOM 3016 N N . ILE A 1 402 ? -13.381 -8.155 17.317 1.00 98.25 402 ILE A N 1
ATOM 3017 C CA . ILE A 1 402 ? -12.096 -8.245 16.628 1.00 98.25 402 ILE A CA 1
ATOM 3018 C C . ILE A 1 402 ? -11.863 -6.915 15.937 1.00 98.25 402 ILE A C 1
ATOM 3020 O O . ILE A 1 402 ? -12.645 -6.521 15.076 1.00 98.25 402 ILE A O 1
ATOM 3024 N N . GLU A 1 403 ? -10.788 -6.232 16.299 1.00 97.88 403 GLU A N 1
ATOM 3025 C CA . GLU A 1 403 ? -10.338 -5.024 15.623 1.00 97.88 403 GLU A CA 1
ATOM 3026 C C . GLU A 1 403 ? -9.328 -5.358 14.530 1.00 97.88 403 GLU A C 1
ATOM 3028 O O . GLU A 1 403 ? -8.372 -6.107 14.738 1.00 97.88 403 GLU A O 1
ATOM 3033 N N . ILE A 1 404 ? -9.555 -4.777 13.355 1.00 97.38 404 ILE A N 1
ATOM 3034 C CA . ILE A 1 404 ? -8.763 -4.975 12.149 1.00 97.38 404 ILE A CA 1
ATOM 3035 C C . ILE A 1 404 ? -8.099 -3.648 11.812 1.00 97.38 404 ILE A C 1
ATOM 3037 O O . ILE A 1 404 ? -8.550 -2.895 10.947 1.00 97.38 404 ILE A O 1
ATOM 3041 N N . ARG A 1 405 ? -7.045 -3.338 12.563 1.00 90.50 405 ARG A N 1
ATOM 3042 C CA . ARG A 1 405 ? -6.286 -2.098 12.415 1.00 90.50 405 ARG A CA 1
ATOM 3043 C C . ARG A 1 405 ? -4.829 -2.278 12.835 1.00 90.50 405 ARG A C 1
ATOM 3045 O O . ARG A 1 405 ? -4.502 -3.279 13.476 1.00 90.50 405 ARG A O 1
ATOM 3052 N N . PRO A 1 406 ? -3.932 -1.337 12.497 1.00 85.50 406 PRO A N 1
ATOM 3053 C CA . PRO A 1 406 ? -2.538 -1.417 12.906 1.00 85.50 406 PRO A CA 1
ATOM 3054 C C . PRO A 1 406 ? -2.388 -1.586 14.423 1.00 85.50 406 PRO A C 1
ATOM 3056 O O . PRO A 1 406 ? -2.928 -0.802 15.206 1.00 85.50 406 PRO A O 1
ATOM 3059 N N . GLN A 1 407 ? -1.587 -2.574 14.836 1.00 83.19 407 GLN A N 1
ATOM 3060 C CA . GLN A 1 407 ? -1.358 -2.907 16.247 1.00 83.19 407 GLN A CA 1
ATOM 3061 C C . GLN A 1 407 ? -1.012 -1.688 17.133 1.00 83.19 407 GLN A C 1
ATOM 3063 O O . GLN A 1 407 ? -1.535 -1.613 18.244 1.00 83.19 407 GLN A O 1
ATOM 3068 N N . PRO A 1 408 ? -0.198 -0.699 16.691 1.00 80.88 408 PRO A N 1
ATOM 3069 C CA . PRO A 1 408 ? 0.075 0.488 17.503 1.00 80.88 408 PRO A CA 1
ATOM 3070 C C . PRO A 1 408 ? -1.171 1.315 17.848 1.00 80.88 408 PRO A C 1
ATOM 3072 O O . PRO A 1 408 ? -1.258 1.833 18.958 1.00 80.88 408 PRO A O 1
ATOM 3075 N N . GLN A 1 409 ? -2.138 1.418 16.930 1.00 81.12 409 GLN A N 1
ATOM 3076 C CA . GLN A 1 409 ? -3.394 2.135 17.165 1.00 81.12 409 GLN A CA 1
ATOM 3077 C C . GLN A 1 409 ? -4.320 1.345 18.095 1.00 81.12 409 GLN A C 1
ATOM 3079 O O . GLN A 1 409 ? -4.949 1.918 18.978 1.00 81.12 409 GLN A O 1
ATOM 3084 N N . TYR A 1 410 ? -4.364 0.018 17.939 1.00 84.81 410 TYR A N 1
ATOM 3085 C CA . TYR A 1 410 ? -5.064 -0.861 18.876 1.00 84.81 410 TYR A CA 1
ATOM 3086 C C . TYR A 1 410 ? -4.533 -0.707 20.307 1.00 84.81 410 TYR A C 1
ATOM 3088 O O . TYR A 1 410 ? -5.296 -0.499 21.251 1.00 84.81 410 TYR A O 1
ATOM 3096 N N . ASN A 1 411 ? -3.210 -0.706 20.469 1.00 76.62 411 ASN A N 1
ATOM 3097 C CA . ASN A 1 411 ? -2.570 -0.589 21.776 1.00 76.62 411 ASN A CA 1
ATOM 3098 C C . ASN A 1 411 ? -2.790 0.782 22.449 1.00 76.62 411 ASN A C 1
ATOM 3100 O O . ASN A 1 411 ? -2.711 0.868 23.674 1.00 76.62 411 ASN A O 1
ATOM 3104 N N . SER A 1 412 ? -3.035 1.857 21.686 1.00 76.31 412 SER A N 1
ATOM 3105 C CA . SER A 1 412 ? -3.248 3.206 22.238 1.00 76.31 412 SER A CA 1
ATOM 3106 C C . SER A 1 412 ? -4.685 3.476 22.697 1.00 76.31 412 SER A C 1
ATOM 3108 O O . SER A 1 412 ? -4.912 4.446 23.420 1.00 76.31 412 SER A O 1
ATOM 3110 N N . GLY A 1 413 ? -5.631 2.604 22.345 1.00 80.06 413 GLY A N 1
ATOM 3111 C CA . GLY A 1 413 ? -6.994 2.614 22.867 1.00 80.06 413 GLY A CA 1
ATOM 3112 C C . GLY A 1 413 ? -7.950 1.905 21.922 1.00 80.06 413 GLY A C 1
ATOM 3113 O O . GLY A 1 413 ? -8.124 2.371 20.803 1.00 80.06 413 GLY A O 1
ATOM 3114 N N . HIS A 1 414 ? -8.576 0.819 22.369 1.00 93.00 414 HIS A N 1
ATOM 3115 C CA . HIS A 1 414 ? -9.456 -0.082 21.617 1.00 93.00 414 HIS A CA 1
ATOM 3116 C C . HIS A 1 414 ? -10.803 -0.286 22.321 1.00 93.00 414 HIS A C 1
ATOM 3118 O O . HIS A 1 414 ? -11.000 0.121 23.464 1.00 93.00 414 HIS A O 1
ATOM 3124 N N . ILE A 1 415 ? -11.756 -0.904 21.637 1.00 96.94 415 ILE A N 1
ATOM 3125 C CA . ILE A 1 415 ? -13.060 -1.279 22.177 1.00 96.94 415 ILE A CA 1
ATOM 3126 C C . ILE A 1 415 ? -12.856 -2.319 23.293 1.00 96.94 415 ILE A C 1
ATOM 3128 O O . ILE A 1 415 ? -12.152 -3.308 23.080 1.00 96.94 415 ILE A O 1
ATOM 3132 N N . PRO A 1 416 ? -13.468 -2.143 24.480 1.00 95.69 416 PRO A N 1
ATOM 3133 C CA . PRO A 1 416 ? -13.318 -3.080 25.589 1.00 95.69 416 PRO A CA 1
ATOM 3134 C C . PRO A 1 416 ? -13.579 -4.539 25.206 1.00 95.69 416 PRO A C 1
ATOM 3136 O O . PRO A 1 416 ? -14.629 -4.872 24.660 1.00 95.69 416 PRO A O 1
ATOM 3139 N N . GLY A 1 417 ? -12.613 -5.409 25.516 1.00 92.81 417 GLY A N 1
ATOM 3140 C CA . GLY A 1 417 ? -12.678 -6.842 25.217 1.00 92.81 417 GLY A CA 1
ATOM 3141 C C . GLY A 1 417 ? -12.307 -7.229 23.781 1.00 92.81 417 GLY A C 1
ATOM 3142 O O . GLY A 1 417 ? -12.348 -8.417 23.460 1.00 92.81 417 GLY A O 1
ATOM 3143 N N . ALA A 1 418 ? -11.948 -6.271 22.919 1.00 96.69 418 ALA A N 1
ATOM 3144 C CA . ALA A 1 418 ? -11.565 -6.558 21.543 1.00 96.69 418 ALA A CA 1
ATOM 3145 C C . ALA A 1 418 ? -10.185 -7.210 21.444 1.00 96.69 418 ALA A C 1
ATOM 3147 O O . ALA A 1 418 ? -9.270 -6.807 22.154 1.00 96.69 418 ALA A O 1
ATOM 3148 N N . VAL A 1 419 ? -10.010 -8.155 20.521 1.00 95.94 419 VAL A N 1
ATOM 3149 C CA . VAL A 1 419 ? -8.700 -8.691 20.108 1.00 95.94 419 VAL A CA 1
ATOM 3150 C C . VAL A 1 419 ? -8.263 -8.059 18.787 1.00 95.94 419 VAL A C 1
ATOM 3152 O O . VAL A 1 419 ? -9.102 -7.730 17.955 1.00 95.94 419 VAL A O 1
ATOM 3155 N N . CYS A 1 420 ? -6.961 -7.890 18.567 1.00 95.19 420 CYS A N 1
ATOM 3156 C CA . CYS A 1 420 ? -6.434 -7.306 17.331 1.00 95.19 420 CYS A CA 1
ATOM 3157 C C . CYS A 1 420 ? -6.007 -8.390 16.337 1.00 95.19 420 CYS A C 1
ATOM 3159 O O . CYS A 1 420 ? -5.277 -9.313 16.701 1.00 95.19 420 CYS A O 1
ATOM 3161 N N . VAL A 1 421 ? -6.414 -8.260 15.072 1.00 95.50 421 VAL A N 1
ATOM 3162 C CA . VAL A 1 421 ? -6.020 -9.169 13.988 1.00 95.50 421 VAL A CA 1
ATOM 3163 C C . VAL A 1 421 ? -5.583 -8.372 12.765 1.00 95.50 421 VAL A C 1
ATOM 3165 O O . VAL A 1 421 ? -6.322 -7.539 12.250 1.00 95.50 421 VAL A O 1
ATOM 3168 N N . SER A 1 422 ? -4.395 -8.686 12.242 1.00 94.19 422 SER A N 1
ATOM 3169 C CA . SER A 1 422 ? -3.998 -8.248 10.902 1.00 94.19 422 SER A CA 1
ATOM 3170 C C . SER A 1 422 ? -4.612 -9.181 9.850 1.00 94.19 422 SER A C 1
ATOM 3172 O O . SER A 1 422 ? -4.453 -10.401 9.984 1.00 94.19 422 SER A O 1
ATOM 3174 N N . PRO A 1 423 ? -5.235 -8.665 8.773 1.00 93.44 423 PRO A N 1
ATOM 3175 C CA . PRO A 1 423 ? -5.732 -9.503 7.681 1.00 93.44 423 PRO A CA 1
ATOM 3176 C C . PRO A 1 423 ? -4.635 -10.372 7.054 1.00 93.44 423 PRO A C 1
ATOM 3178 O O . PRO A 1 423 ? -4.904 -11.491 6.620 1.00 93.44 423 PRO A O 1
ATOM 3181 N N . GLU A 1 424 ? -3.383 -9.901 7.056 1.00 92.81 424 GLU A N 1
ATOM 3182 C CA . GLU A 1 424 ? -2.245 -10.659 6.523 1.00 92.81 424 GLU A CA 1
ATOM 3183 C C . GLU A 1 424 ? -1.964 -11.940 7.303 1.00 92.81 424 GLU A C 1
ATOM 3185 O O . GLU A 1 424 ? -1.507 -12.922 6.720 1.00 92.81 424 GLU A O 1
ATOM 3190 N N . ASN A 1 425 ? -2.304 -11.980 8.595 1.00 93.06 425 ASN A N 1
ATOM 3191 C CA . ASN A 1 425 ? -2.141 -13.191 9.395 1.00 93.06 425 ASN A CA 1
ATOM 3192 C C . ASN A 1 425 ? -3.017 -14.328 8.852 1.00 93.06 425 ASN A C 1
ATOM 3194 O O . ASN A 1 425 ? -2.652 -15.492 8.988 1.00 93.06 425 ASN A O 1
ATOM 3198 N N . LEU A 1 426 ? -4.152 -14.006 8.222 1.00 95.62 426 LEU A N 1
ATOM 3199 C CA . LEU A 1 426 ? -5.096 -14.971 7.651 1.00 95.62 426 LEU A CA 1
ATOM 3200 C C . LEU A 1 426 ? -4.747 -15.350 6.209 1.00 95.62 426 LEU A C 1
ATOM 3202 O O . LEU A 1 426 ? -5.390 -16.232 5.640 1.00 95.62 426 LEU A O 1
ATOM 3206 N N . ARG A 1 427 ? -3.724 -14.722 5.616 1.00 96.00 427 ARG A N 1
ATOM 3207 C CA . ARG A 1 427 ? -3.293 -14.955 4.236 1.00 96.00 427 ARG A CA 1
ATOM 3208 C C . ARG A 1 427 ? -1.956 -15.678 4.148 1.00 96.00 427 ARG A C 1
ATOM 3210 O O . ARG A 1 427 ? -1.189 -15.762 5.107 1.00 96.00 427 ARG A O 1
ATOM 3217 N N . GLY A 1 428 ? -1.672 -16.271 2.997 1.00 94.44 428 GLY A N 1
ATOM 3218 C CA . GLY A 1 428 ? -0.400 -16.935 2.738 1.00 94.44 428 GLY A CA 1
ATOM 3219 C C . GLY A 1 428 ? -0.283 -17.473 1.320 1.00 94.44 428 GLY A C 1
ATOM 3220 O O . GLY A 1 428 ? -1.060 -17.115 0.438 1.00 94.44 428 GLY A O 1
ATOM 3221 N N . VAL A 1 429 ? 0.707 -18.341 1.115 1.00 94.75 429 VAL A N 1
ATOM 3222 C CA . VAL A 1 429 ? 0.886 -19.066 -0.145 1.00 94.75 429 VAL A CA 1
ATOM 3223 C C . VAL A 1 429 ? 0.045 -20.339 -0.104 1.00 94.75 429 VAL A C 1
ATOM 3225 O O . VAL A 1 429 ? 0.288 -21.214 0.726 1.00 94.75 429 VAL A O 1
ATOM 3228 N N . VAL A 1 430 ? -0.935 -20.455 -0.998 1.00 92.69 430 VAL A N 1
ATOM 3229 C CA . VAL A 1 430 ? -1.805 -21.633 -1.121 1.00 92.69 430 VAL A CA 1
ATOM 3230 C C . VAL A 1 430 ? -1.721 -22.139 -2.554 1.00 92.69 430 VAL A C 1
ATOM 3232 O O . VAL A 1 430 ? -1.979 -21.399 -3.496 1.00 92.69 430 VAL A O 1
ATOM 3235 N N . GLY A 1 431 ? -1.304 -23.395 -2.739 1.00 87.75 431 GLY A N 1
ATOM 3236 C CA . GLY A 1 431 ? -1.177 -23.984 -4.079 1.00 87.75 431 GLY A CA 1
ATOM 3237 C C . GLY A 1 431 ? -0.191 -23.255 -5.006 1.00 87.75 431 GLY A C 1
ATOM 3238 O O . GLY A 1 431 ? -0.361 -23.300 -6.219 1.00 87.75 431 GLY A O 1
ATOM 3239 N N . GLY A 1 432 ? 0.813 -22.568 -4.446 1.00 89.69 432 GLY A N 1
ATOM 3240 C CA . GLY A 1 432 ? 1.786 -21.764 -5.199 1.00 89.69 432 GLY A CA 1
ATOM 3241 C C . GLY A 1 432 ? 1.336 -20.332 -5.512 1.00 89.69 432 GLY A C 1
ATOM 3242 O O . GLY A 1 432 ? 2.108 -19.584 -6.104 1.00 89.69 432 GLY A O 1
ATOM 3243 N N . VAL A 1 433 ? 0.132 -19.930 -5.093 1.00 92.06 433 VAL A N 1
ATOM 3244 C CA . VAL A 1 433 ? -0.386 -18.565 -5.256 1.00 92.06 433 VAL A CA 1
ATOM 3245 C C . VAL A 1 433 ? -0.251 -17.806 -3.939 1.00 92.06 433 VAL A C 1
ATOM 3247 O O . VAL A 1 433 ? -0.742 -18.258 -2.903 1.00 92.06 433 VAL A O 1
ATOM 3250 N N . SER A 1 434 ? 0.431 -16.662 -3.972 1.00 91.69 434 SER A N 1
ATOM 3251 C CA . SER A 1 434 ? 0.612 -15.774 -2.817 1.00 91.69 434 SER A CA 1
ATOM 3252 C C . SER A 1 434 ? -0.656 -14.987 -2.480 1.00 91.69 434 SER A C 1
ATOM 3254 O O . SER A 1 434 ? -1.522 -14.793 -3.327 1.00 91.69 434 SER A O 1
ATOM 3256 N N . SER A 1 435 ? -0.731 -14.482 -1.245 1.00 94.44 435 SER A N 1
ATOM 3257 C CA . SER A 1 435 ? -1.814 -13.603 -0.770 1.00 94.44 435 SER A CA 1
ATOM 3258 C C . SER A 1 435 ? -3.220 -14.216 -0.835 1.00 94.44 435 SER A C 1
ATOM 3260 O O . SER A 1 435 ? -4.203 -13.482 -0.831 1.00 94.44 435 SER A O 1
ATOM 3262 N N . MET A 1 436 ? -3.311 -15.545 -0.824 1.00 95.94 436 MET A N 1
ATOM 3263 C CA . MET A 1 436 ? -4.560 -16.300 -0.713 1.00 95.94 436 MET A CA 1
ATOM 3264 C C . MET A 1 436 ? -5.007 -16.384 0.741 1.00 95.94 436 MET A C 1
ATOM 3266 O O . MET A 1 436 ? -4.165 -16.527 1.635 1.00 95.94 436 MET A O 1
ATOM 3270 N N . LEU A 1 437 ? -6.315 -16.382 0.995 1.00 96.88 437 LEU A N 1
ATOM 3271 C CA . LEU A 1 437 ? -6.834 -16.700 2.322 1.00 96.88 437 LEU A CA 1
ATOM 3272 C C . LEU A 1 437 ? -6.484 -18.160 2.673 1.00 96.88 437 LEU A C 1
ATOM 3274 O O . LEU A 1 437 ? -6.584 -19.063 1.838 1.00 96.88 437 LEU A O 1
ATOM 3278 N N . LYS A 1 438 ? -6.037 -18.407 3.909 1.00 96.19 438 LYS A N 1
ATOM 3279 C CA . LYS A 1 438 ? -5.574 -19.735 4.337 1.00 96.19 438 LYS A CA 1
ATOM 3280 C C . LYS A 1 438 ? -6.701 -20.790 4.271 1.00 96.19 438 LYS A C 1
ATOM 3282 O O . LYS A 1 438 ? -7.887 -20.446 4.316 1.00 96.19 438 LYS A O 1
ATOM 3287 N N . PRO A 1 439 ? -6.354 -22.088 4.178 1.00 94.94 439 PRO A N 1
ATOM 3288 C CA . PRO A 1 439 ? -7.326 -23.176 4.271 1.00 94.94 439 PRO A CA 1
ATOM 3289 C C . PRO A 1 439 ? -8.056 -23.208 5.622 1.00 94.94 439 PRO A C 1
ATOM 3291 O O . PRO A 1 439 ? -7.494 -22.816 6.645 1.00 94.94 439 PRO A O 1
ATOM 3294 N N . ALA A 1 440 ? -9.276 -23.760 5.634 1.00 96.12 440 ALA A N 1
ATOM 3295 C CA . ALA A 1 440 ? -10.168 -23.770 6.799 1.00 96.12 440 ALA A CA 1
ATOM 3296 C C . ALA A 1 440 ? -9.529 -24.330 8.083 1.00 96.12 440 ALA A C 1
ATOM 3298 O O . ALA A 1 440 ? -9.754 -23.780 9.154 1.00 96.12 440 ALA A O 1
ATOM 3299 N N . HIS A 1 441 ? -8.690 -25.368 7.990 1.00 94.94 441 HIS A N 1
ATOM 3300 C CA . HIS A 1 441 ? -8.022 -25.940 9.166 1.00 94.94 441 HIS A CA 1
ATOM 3301 C C . HIS A 1 441 ? -7.051 -24.955 9.838 1.00 94.94 441 HIS A C 1
ATOM 3303 O O . HIS A 1 441 ? -7.054 -24.853 11.056 1.00 94.94 441 HIS A O 1
ATOM 3309 N N . LEU A 1 442 ? -6.275 -24.174 9.075 1.00 96.12 442 LEU A N 1
ATOM 3310 C CA . LEU A 1 442 ? -5.380 -23.161 9.653 1.00 96.12 442 LEU A CA 1
ATOM 3311 C C . LEU A 1 442 ? -6.163 -21.980 10.229 1.00 96.12 442 LEU A C 1
ATOM 3313 O O . LEU A 1 442 ? -5.794 -21.443 11.268 1.00 96.12 442 LEU A O 1
ATOM 3317 N N . LEU A 1 443 ? -7.248 -21.580 9.562 1.00 97.25 443 LEU A N 1
ATOM 3318 C CA . LEU A 1 443 ? -8.126 -20.525 10.066 1.00 97.25 443 LEU A CA 1
ATOM 3319 C C . LEU A 1 443 ? -8.808 -20.944 11.376 1.00 97.25 443 LEU A C 1
ATOM 3321 O O . LEU A 1 443 ? -8.887 -20.136 12.296 1.00 97.25 443 LEU A O 1
ATOM 3325 N N . ALA A 1 444 ? -9.243 -22.203 11.489 1.00 96.69 444 ALA A N 1
ATOM 3326 C CA . ALA A 1 444 ? -9.822 -22.746 12.715 1.00 96.69 444 ALA A CA 1
ATOM 3327 C C . ALA A 1 444 ? -8.821 -22.724 13.883 1.00 96.69 444 ALA A C 1
ATOM 3329 O O . ALA A 1 444 ? -9.191 -22.315 14.980 1.00 96.69 444 ALA A O 1
ATOM 3330 N N . GLU A 1 445 ? -7.548 -23.066 13.657 1.00 95.56 445 GLU A N 1
ATOM 3331 C CA . GLU A 1 445 ? -6.492 -22.940 14.680 1.00 95.56 445 GLU A CA 1
ATOM 3332 C C . GLU A 1 445 ? -6.297 -21.480 15.120 1.00 95.56 445 GLU A C 1
ATOM 3334 O O . GLU A 1 445 ? -6.252 -21.176 16.309 1.00 95.56 445 GLU A O 1
ATOM 3339 N N . MET A 1 446 ? -6.269 -20.536 14.176 1.00 95.56 446 MET A N 1
ATOM 3340 C CA . MET A 1 446 ? -6.141 -19.112 14.506 1.00 95.56 446 MET A CA 1
ATOM 3341 C C . MET A 1 446 ? -7.334 -18.585 15.313 1.00 95.56 446 MET A C 1
ATOM 3343 O O . MET A 1 446 ? -7.153 -17.837 16.271 1.00 95.56 446 MET A O 1
ATOM 3347 N N . VAL A 1 447 ? -8.552 -18.989 14.949 1.00 96.25 447 VAL A N 1
ATOM 3348 C CA . VAL A 1 447 ? -9.776 -18.659 15.694 1.00 96.25 447 VAL A CA 1
ATOM 3349 C C . VAL A 1 447 ? -9.788 -19.324 17.071 1.00 96.25 447 VAL A C 1
ATOM 3351 O O . VAL A 1 447 ? -10.263 -18.717 18.033 1.00 96.25 447 VAL A O 1
ATOM 3354 N N . SER A 1 448 ? -9.179 -20.506 17.194 1.00 95.94 448 SER A N 1
ATOM 3355 C CA . SER A 1 448 ? -9.035 -21.208 18.469 1.00 95.94 448 SER A CA 1
ATOM 3356 C C . SER A 1 448 ? -8.177 -20.432 19.464 1.00 95.94 448 SER A C 1
ATOM 3358 O O . SER A 1 448 ? -8.571 -20.257 20.619 1.00 95.94 448 SER A O 1
ATOM 3360 N N . LEU A 1 449 ? -7.050 -19.884 18.995 1.00 95.31 449 LEU A N 1
ATOM 3361 C CA . LEU A 1 449 ? -6.155 -19.030 19.786 1.00 95.31 449 LEU A CA 1
ATOM 3362 C C . LEU A 1 449 ? -6.819 -17.722 20.239 1.00 95.31 449 LEU A C 1
ATOM 3364 O O . LEU A 1 449 ? -6.408 -17.141 21.239 1.00 95.31 449 LEU A O 1
ATOM 3368 N N . MET A 1 450 ? -7.862 -17.272 19.533 1.00 95.12 450 MET A N 1
ATOM 3369 C CA . MET A 1 450 ? -8.678 -16.117 19.923 1.00 95.12 450 MET A CA 1
ATOM 3370 C C . MET A 1 450 ? -9.787 -16.469 20.929 1.00 95.12 450 MET A C 1
ATOM 3372 O O . MET A 1 450 ? -10.542 -15.586 21.337 1.00 95.12 450 MET A O 1
ATOM 3376 N N . GLY A 1 451 ? -9.903 -17.737 21.342 1.00 94.44 451 GLY A N 1
ATOM 3377 C CA . GLY A 1 451 ? -10.891 -18.188 22.327 1.00 94.44 451 GLY A CA 1
ATOM 3378 C C . GLY A 1 451 ? -12.341 -18.118 21.846 1.00 94.44 451 GLY A C 1
ATOM 3379 O O . GLY A 1 451 ? -13.266 -18.142 22.660 1.00 94.44 451 GLY A O 1
ATOM 3380 N N . ILE A 1 452 ? -12.546 -18.004 20.532 1.00 96.31 452 ILE A N 1
ATOM 3381 C CA . ILE A 1 452 ? -13.865 -17.861 19.916 1.00 96.31 452 ILE A CA 1
ATOM 3382 C C . ILE A 1 452 ? -14.528 -19.232 19.827 1.00 96.31 452 ILE A C 1
ATOM 3384 O O . ILE A 1 452 ? -13.906 -20.219 19.433 1.00 96.31 452 ILE A O 1
ATOM 3388 N N . ARG A 1 453 ? -15.817 -19.292 20.159 1.00 95.69 453 ARG A N 1
ATOM 3389 C CA . ARG A 1 453 ? -16.640 -20.505 20.060 1.00 95.69 453 ARG A CA 1
ATOM 3390 C C . ARG A 1 453 ? -17.567 -20.440 18.845 1.00 95.69 453 ARG A C 1
ATOM 3392 O O . ARG A 1 453 ? -17.950 -19.348 18.442 1.00 95.69 453 ARG A O 1
ATOM 3399 N N . PRO A 1 454 ? -18.025 -21.579 18.294 1.00 95.12 454 PRO A N 1
ATOM 3400 C CA . PRO A 1 454 ? -18.989 -21.591 17.186 1.00 95.12 454 PRO A CA 1
ATOM 3401 C C . PRO A 1 454 ? -20.306 -20.851 17.462 1.00 95.12 454 PRO A C 1
ATOM 3403 O O . PRO A 1 454 ? -20.967 -20.409 16.531 1.00 95.12 454 PRO A O 1
ATOM 3406 N N . THR A 1 455 ? -20.693 -20.730 18.734 1.00 94.81 455 THR A N 1
ATOM 3407 C CA . THR A 1 455 ? -21.920 -20.052 19.181 1.00 94.81 455 THR A CA 1
ATOM 3408 C C . THR A 1 455 ? -21.742 -18.555 19.423 1.00 94.81 455 THR A C 1
ATOM 3410 O O . THR A 1 455 ? -22.747 -17.853 19.563 1.00 94.81 455 THR A O 1
ATOM 3413 N N . ASP A 1 456 ? -20.492 -18.088 19.521 1.00 97.00 456 ASP A N 1
ATOM 3414 C CA . ASP A 1 456 ? -20.181 -16.690 19.804 1.00 97.00 456 ASP A CA 1
ATOM 3415 C C . ASP A 1 456 ? -20.642 -15.803 18.642 1.00 97.00 456 ASP A C 1
ATOM 3417 O O . ASP A 1 456 ? -20.716 -16.224 17.494 1.00 97.00 456 ASP A O 1
ATOM 3421 N N . THR A 1 457 ? -20.961 -14.555 18.955 1.00 97.56 457 THR A N 1
ATOM 3422 C CA . THR A 1 457 ? -21.205 -13.489 17.992 1.00 97.56 457 THR A CA 1
ATOM 3423 C C . THR A 1 457 ? -19.925 -12.695 17.796 1.00 97.56 457 THR A C 1
ATOM 3425 O O . THR A 1 457 ? -19.439 -12.074 18.739 1.00 97.56 457 THR A O 1
ATOM 3428 N N . VAL A 1 458 ? -19.393 -12.680 16.579 1.00 98.25 458 VAL A N 1
ATOM 3429 C CA . VAL A 1 458 ? -18.143 -11.998 16.238 1.00 98.25 458 VAL A CA 1
ATOM 3430 C C . VAL A 1 458 ? -18.428 -10.663 15.553 1.00 98.25 458 VAL A C 1
ATOM 3432 O O . VAL A 1 458 ? -18.986 -10.613 14.459 1.00 98.25 458 VAL A O 1
ATOM 3435 N N . VAL A 1 459 ? -18.006 -9.561 16.167 1.00 98.44 459 VAL A N 1
ATOM 3436 C CA . VAL A 1 459 ? -18.098 -8.221 15.579 1.00 98.44 459 VAL A CA 1
ATOM 3437 C C . VAL A 1 459 ? -16.724 -7.781 15.091 1.00 98.44 459 VAL A C 1
ATOM 3439 O O . VAL A 1 459 ? -15.790 -7.633 15.875 1.00 98.44 459 VAL A O 1
ATOM 3442 N N . LEU A 1 460 ? -16.616 -7.581 13.782 1.00 98.56 460 LEU A N 1
ATOM 3443 C CA . LEU A 1 460 ? -15.412 -7.190 13.064 1.00 98.56 460 LEU A CA 1
ATOM 3444 C C . LEU A 1 460 ? -15.386 -5.672 12.909 1.00 98.56 460 LEU A C 1
ATOM 3446 O O . LEU A 1 460 ? -16.294 -5.078 12.330 1.00 98.56 460 LEU A O 1
ATOM 3450 N N . VAL A 1 461 ? -14.340 -5.042 13.418 1.00 98.25 461 VAL A N 1
ATOM 3451 C CA . VAL A 1 461 ? -14.219 -3.590 13.507 1.00 98.25 461 VAL A CA 1
ATOM 3452 C C . VAL A 1 461 ? -13.057 -3.139 12.620 1.00 98.25 461 VAL A C 1
ATOM 3454 O O . VAL A 1 461 ? -11.907 -3.180 13.061 1.00 98.25 461 VAL A O 1
ATOM 3457 N N . PRO A 1 462 ? -13.321 -2.759 11.357 1.00 96.38 462 PRO A N 1
ATOM 3458 C CA . PRO A 1 462 ? -12.299 -2.180 10.493 1.00 96.38 462 PRO A CA 1
ATOM 3459 C C . PRO A 1 462 ? -11.932 -0.762 10.952 1.00 96.38 462 PRO A C 1
ATOM 3461 O O . PRO A 1 462 ? -12.691 -0.114 11.679 1.00 96.38 462 PRO A O 1
ATOM 3464 N N . ASP A 1 463 ? -10.780 -0.277 10.493 1.00 88.81 463 ASP A N 1
ATOM 3465 C CA . ASP A 1 463 ? -10.419 1.142 10.571 1.00 88.81 463 ASP A CA 1
ATOM 3466 C C . ASP A 1 463 ? -11.014 1.922 9.380 1.00 88.81 463 ASP A C 1
ATOM 3468 O O . ASP A 1 463 ? -12.235 1.990 9.233 1.00 88.81 463 ASP A O 1
ATOM 3472 N N . ASP A 1 464 ? -10.182 2.475 8.496 1.00 81.00 464 ASP A N 1
ATOM 3473 C CA . ASP A 1 464 ? -10.595 3.216 7.299 1.00 81.00 464 ASP A CA 1
ATOM 3474 C C . ASP A 1 464 ? -10.934 2.300 6.106 1.00 81.00 464 ASP A C 1
ATOM 3476 O O . ASP A 1 464 ? -11.762 2.645 5.253 1.00 81.00 464 ASP A O 1
ATOM 3480 N N . LYS A 1 465 ? -10.305 1.119 6.055 1.00 89.62 465 LYS A N 1
ATOM 3481 C CA . LYS A 1 465 ? -10.417 0.124 4.980 1.00 89.62 465 LYS A CA 1
ATOM 3482 C C . LYS A 1 465 ? -11.436 -0.955 5.315 1.00 89.62 465 LYS A C 1
ATOM 3484 O O . LYS A 1 465 ? -11.128 -1.962 5.950 1.00 89.62 465 LYS A O 1
ATOM 3489 N N . LEU A 1 466 ? -12.655 -0.786 4.809 1.00 94.12 466 LEU A N 1
ATOM 3490 C CA . LEU A 1 466 ? -13.729 -1.767 4.977 1.00 94.12 466 LEU A CA 1
ATOM 3491 C C . LEU A 1 466 ? -13.339 -3.162 4.455 1.00 94.12 466 LEU A C 1
ATOM 3493 O O . LEU A 1 466 ? -13.686 -4.173 5.071 1.00 94.12 466 LEU A O 1
ATOM 3497 N N . GLN A 1 467 ? -12.594 -3.223 3.348 1.00 96.06 467 GLN A N 1
ATOM 3498 C CA . GLN A 1 467 ? -12.158 -4.479 2.749 1.00 96.06 467 GLN A CA 1
ATOM 3499 C C . GLN A 1 467 ? -11.331 -5.351 3.708 1.00 96.06 467 GLN A C 1
ATOM 3501 O O . GLN A 1 467 ? -11.500 -6.569 3.688 1.00 96.06 467 GLN A O 1
ATOM 3506 N N . ASP A 1 468 ? -10.556 -4.752 4.617 1.00 96.88 468 ASP A N 1
ATOM 3507 C CA . ASP A 1 468 ? -9.765 -5.479 5.616 1.00 96.88 468 ASP A CA 1
ATOM 3508 C C . ASP A 1 468 ? -10.690 -6.256 6.571 1.00 96.88 468 ASP A C 1
ATOM 3510 O O . ASP A 1 468 ? -10.507 -7.454 6.796 1.00 96.88 468 ASP A O 1
ATOM 3514 N N . GLY A 1 469 ? -11.752 -5.606 7.063 1.00 97.31 469 GLY A N 1
ATOM 3515 C CA . GLY A 1 469 ? -12.781 -6.248 7.886 1.00 97.31 469 GLY A CA 1
ATOM 3516 C C . GLY A 1 469 ? -13.555 -7.329 7.126 1.00 97.31 469 GLY A C 1
ATOM 3517 O O . GLY A 1 469 ? -13.795 -8.412 7.657 1.00 97.31 469 GLY A O 1
ATOM 3518 N N . THR A 1 470 ? -13.897 -7.083 5.858 1.00 98.00 470 THR A N 1
ATOM 3519 C CA . THR A 1 470 ? -14.618 -8.073 5.034 1.00 98.00 470 THR A CA 1
ATOM 3520 C C . THR A 1 470 ? -13.763 -9.291 4.692 1.00 98.00 470 THR A C 1
ATOM 3522 O O . THR A 1 470 ? -14.296 -10.390 4.585 1.00 98.00 470 THR A O 1
ATOM 3525 N N . LEU A 1 471 ? -12.441 -9.148 4.576 1.00 98.25 471 LEU A N 1
ATOM 3526 C CA . LEU A 1 471 ? -11.544 -10.279 4.352 1.00 98.25 471 LEU A CA 1
ATOM 3527 C C . LEU A 1 471 ? -11.469 -11.182 5.584 1.00 98.25 471 LEU A C 1
ATOM 3529 O O . LEU A 1 471 ? -11.510 -12.405 5.455 1.00 98.25 471 LEU A O 1
ATOM 3533 N N . VAL A 1 472 ? -11.425 -10.590 6.781 1.00 98.31 472 VAL A N 1
ATOM 3534 C CA . VAL A 1 472 ? -11.571 -11.352 8.028 1.00 98.31 472 VAL A CA 1
ATOM 3535 C C . VAL A 1 472 ? -12.950 -12.022 8.077 1.00 98.31 472 VAL A C 1
ATOM 3537 O O . VAL A 1 472 ? -13.048 -13.190 8.444 1.00 98.31 472 VAL A O 1
ATOM 3540 N N . ALA A 1 473 ? -14.006 -11.350 7.611 1.00 98.12 473 ALA A N 1
ATOM 3541 C CA . ALA A 1 473 ? -15.345 -11.933 7.501 1.00 98.12 473 ALA A CA 1
ATOM 3542 C C . ALA A 1 473 ? -15.378 -13.169 6.581 1.00 98.12 473 ALA A C 1
ATOM 3544 O O . ALA A 1 473 ? -16.010 -14.170 6.915 1.00 98.12 473 ALA A O 1
ATOM 3545 N N . MET A 1 474 ? -14.633 -13.152 5.469 1.00 98.00 474 MET A N 1
ATOM 3546 C CA . MET A 1 474 ? -14.478 -14.323 4.594 1.00 98.00 474 MET A CA 1
ATOM 3547 C C . MET A 1 474 ? -13.791 -15.497 5.298 1.00 98.00 474 MET A C 1
ATOM 3549 O O . MET A 1 474 ? -14.126 -16.647 5.019 1.00 98.00 474 MET A O 1
ATOM 3553 N N . ALA A 1 475 ? -12.878 -15.239 6.239 1.00 97.69 475 ALA A N 1
ATOM 3554 C CA . ALA A 1 475 ? -12.278 -16.290 7.059 1.00 97.69 475 ALA A CA 1
ATOM 3555 C C . ALA A 1 475 ? -13.315 -16.975 7.957 1.00 97.69 475 ALA A C 1
ATOM 3557 O O . ALA A 1 475 ? -13.365 -18.203 7.991 1.00 97.69 475 ALA A O 1
ATOM 3558 N N . PHE A 1 476 ? -14.181 -16.193 8.612 1.00 97.88 476 PHE A N 1
ATOM 3559 C CA . PHE A 1 476 ? -15.294 -16.714 9.413 1.00 97.88 476 PHE A CA 1
ATOM 3560 C C . PHE A 1 476 ? -16.302 -17.489 8.558 1.00 97.88 476 PHE A C 1
ATOM 3562 O O . PHE A 1 476 ? -16.683 -18.603 8.918 1.00 97.88 476 PHE A O 1
ATOM 3569 N N . ALA A 1 477 ? -16.652 -16.968 7.380 1.00 97.50 477 ALA A N 1
ATOM 3570 C CA . ALA A 1 477 ? -17.507 -17.672 6.429 1.00 97.50 477 ALA A CA 1
ATOM 3571 C C . ALA A 1 477 ? -16.895 -19.010 5.971 1.00 97.50 477 ALA A C 1
ATOM 3573 O O . ALA A 1 477 ? -17.594 -20.021 5.915 1.00 97.50 477 ALA A O 1
ATOM 3574 N N . ARG A 1 478 ? -15.587 -19.041 5.676 1.00 97.38 478 ARG A N 1
ATOM 3575 C CA . ARG A 1 478 ? -14.866 -20.243 5.221 1.00 97.38 478 ARG A CA 1
ATOM 3576 C C . ARG A 1 478 ? -14.813 -21.344 6.281 1.00 97.38 478 ARG A C 1
ATOM 3578 O O . ARG A 1 478 ? -14.839 -22.518 5.929 1.00 97.38 478 ARG A O 1
ATOM 3585 N N . ILE A 1 479 ? -14.759 -20.987 7.563 1.00 96.94 479 ILE A N 1
ATOM 3586 C CA . ILE A 1 479 ? -14.826 -21.956 8.672 1.00 96.94 479 ILE A CA 1
ATOM 3587 C C . ILE A 1 479 ? -16.266 -22.262 9.121 1.00 96.94 479 ILE A C 1
ATOM 3589 O O . ILE A 1 479 ? -16.459 -22.919 10.143 1.00 96.94 479 ILE A O 1
ATOM 3593 N N . GLY A 1 480 ? -17.278 -21.775 8.394 1.00 95.94 480 GLY A N 1
ATOM 3594 C CA . GLY A 1 480 ? -18.688 -22.025 8.695 1.00 95.94 480 GLY A CA 1
ATOM 3595 C C . GLY A 1 480 ? -19.204 -21.327 9.955 1.00 95.94 480 GLY A C 1
ATOM 3596 O O . GLY A 1 480 ? -20.176 -21.784 10.547 1.00 95.94 480 GLY A O 1
ATOM 3597 N N . HIS A 1 481 ? -18.562 -20.247 10.402 1.00 97.00 481 HIS A N 1
ATOM 3598 C CA . HIS A 1 481 ? -19.076 -19.436 11.501 1.00 97.00 481 HIS A CA 1
ATOM 3599 C C . HIS A 1 481 ? -20.232 -18.562 10.994 1.00 97.00 481 HIS A C 1
ATOM 3601 O O . HIS A 1 481 ? -20.057 -17.809 10.040 1.00 97.00 481 HIS A O 1
ATOM 3607 N N . GLU A 1 482 ? -21.415 -18.653 11.606 1.00 94.38 482 GLU A N 1
ATOM 3608 C CA . GLU A 1 482 ? -22.633 -18.007 11.081 1.00 94.38 482 GLU A CA 1
ATOM 3609 C C . GLU A 1 482 ? -22.921 -16.634 11.704 1.00 94.38 482 GLU A C 1
ATOM 3611 O O . GLU A 1 482 ? -23.520 -15.768 11.068 1.00 94.38 482 GLU A O 1
ATOM 3616 N N . ARG A 1 483 ? -22.490 -16.409 12.950 1.00 96.88 483 ARG A N 1
ATOM 3617 C CA . ARG A 1 483 ? -22.824 -15.209 13.730 1.00 96.88 483 ARG A CA 1
ATOM 3618 C C . ARG A 1 483 ? -21.700 -14.175 13.684 1.00 96.88 483 ARG A C 1
ATOM 3620 O O . ARG A 1 483 ? -21.134 -13.836 14.715 1.00 96.88 483 ARG A O 1
ATOM 3627 N N . PHE A 1 484 ? -21.375 -13.654 12.501 1.00 98.00 484 PHE A N 1
ATOM 3628 C CA . PHE A 1 484 ? -20.386 -12.575 12.359 1.00 98.00 484 PHE A CA 1
ATOM 3629 C C . PHE A 1 484 ? -20.944 -11.337 11.661 1.00 98.00 484 PHE A C 1
ATOM 3631 O O . PHE A 1 484 ? -21.797 -11.435 10.783 1.00 98.00 484 PHE A O 1
ATOM 3638 N N . GLY A 1 485 ? -20.427 -10.157 11.982 1.00 97.75 485 GLY A N 1
ATOM 3639 C CA . GLY A 1 485 ? -20.806 -8.940 11.273 1.00 97.75 485 GLY A CA 1
ATOM 3640 C C . GLY A 1 485 ? -19.783 -7.829 11.383 1.00 97.75 485 GLY A C 1
ATOM 3641 O O . GLY A 1 485 ? -18.866 -7.897 12.193 1.00 97.75 485 GLY A O 1
ATOM 3642 N N . ILE A 1 486 ? -19.930 -6.815 10.537 1.00 98.00 486 ILE A N 1
ATOM 3643 C CA . ILE A 1 486 ? -18.988 -5.700 10.423 1.00 98.00 486 ILE A CA 1
ATOM 3644 C C . ILE A 1 486 ? -19.574 -4.462 11.092 1.00 98.00 486 ILE A C 1
ATOM 3646 O O . ILE A 1 486 ? -20.726 -4.107 10.838 1.00 98.00 486 ILE A O 1
ATOM 3650 N N . LEU A 1 487 ? -18.780 -3.787 11.921 1.00 97.56 487 LEU A N 1
ATOM 3651 C CA . LEU A 1 487 ? -19.175 -2.538 12.556 1.00 97.56 487 LEU A CA 1
ATOM 3652 C C . LEU A 1 487 ? -19.324 -1.433 11.503 1.00 97.56 487 LEU A C 1
ATOM 3654 O O . LEU A 1 487 ? -18.354 -1.040 10.853 1.00 97.56 487 LEU A O 1
ATOM 3658 N N . ASN A 1 488 ? -20.542 -0.922 11.340 1.00 94.31 488 ASN A N 1
ATOM 3659 C CA . ASN A 1 488 ? -20.849 0.108 10.360 1.00 94.31 488 ASN A CA 1
ATOM 3660 C C . ASN A 1 488 ? -20.151 1.428 10.724 1.00 94.31 488 ASN A C 1
ATOM 3662 O O . ASN A 1 488 ? -20.412 2.001 11.783 1.00 94.31 488 ASN A O 1
ATOM 3666 N N . GLY A 1 489 ? -19.269 1.912 9.847 1.00 91.62 489 GLY A N 1
ATOM 3667 C CA . GLY A 1 489 ? -18.417 3.079 10.101 1.00 91.62 489 GLY A CA 1
ATOM 3668 C C . GLY A 1 489 ? -17.130 2.784 10.882 1.00 91.62 489 GLY A C 1
ATOM 3669 O O . GLY A 1 489 ? -16.369 3.712 11.159 1.00 91.62 489 GLY A O 1
ATOM 3670 N N . GLY A 1 490 ? -16.882 1.517 11.234 1.00 95.38 490 GLY A N 1
ATOM 3671 C CA . GLY A 1 490 ? -15.636 1.071 11.853 1.00 95.38 490 GLY A CA 1
ATOM 3672 C C . GLY A 1 490 ? -15.299 1.760 13.178 1.00 95.38 490 GLY A C 1
ATOM 3673 O O . GLY A 1 490 ? -16.157 2.318 13.871 1.00 95.38 490 GLY A O 1
ATOM 3674 N N . PHE A 1 491 ? -14.016 1.719 13.534 1.00 94.69 491 PHE A N 1
ATOM 3675 C CA . PHE A 1 491 ? -13.504 2.338 14.758 1.00 94.69 491 PHE A CA 1
ATOM 3676 C C . PHE A 1 491 ? -13.641 3.872 14.748 1.00 94.69 491 PHE A C 1
ATOM 3678 O O . PHE A 1 491 ? -13.901 4.483 15.783 1.00 94.69 491 PHE A O 1
ATOM 3685 N N . GLN A 1 492 ? -13.552 4.510 13.576 1.00 91.00 492 GLN A N 1
ATOM 3686 C CA . GLN A 1 492 ? -13.673 5.968 13.456 1.00 91.00 492 GLN A CA 1
ATOM 3687 C C . GLN A 1 492 ? -15.052 6.468 13.904 1.00 91.00 492 GLN A C 1
ATOM 3689 O O . GLN A 1 492 ? -15.148 7.404 14.700 1.00 91.00 492 GLN A O 1
ATOM 3694 N N . ARG A 1 493 ? -16.136 5.798 13.483 1.00 92.19 493 ARG A N 1
ATOM 3695 C CA . ARG A 1 493 ? -17.487 6.138 13.957 1.00 92.19 493 ARG A CA 1
ATOM 3696 C C . ARG A 1 493 ? -17.658 5.874 15.452 1.00 92.19 493 ARG A C 1
ATOM 3698 O O . ARG A 1 493 ? -18.317 6.658 16.130 1.00 92.19 493 ARG A O 1
ATOM 3705 N N . TRP A 1 494 ? -17.054 4.806 15.976 1.00 93.62 494 TRP A N 1
ATOM 3706 C CA . TRP A 1 494 ? -17.085 4.493 17.409 1.00 93.62 494 TRP A CA 1
ATOM 3707 C C . TRP A 1 494 ? -16.531 5.643 18.265 1.00 93.62 494 TRP A C 1
ATOM 3709 O O . TRP A 1 494 ? -17.166 6.056 19.239 1.00 93.62 494 TRP A O 1
ATOM 3719 N N . ILE A 1 495 ? -15.385 6.201 17.863 1.00 91.00 495 ILE A N 1
ATOM 3720 C CA . ILE A 1 495 ? -14.753 7.344 18.533 1.00 91.00 495 ILE A CA 1
ATOM 3721 C C . ILE A 1 495 ? -15.570 8.626 18.369 1.00 91.00 495 ILE A C 1
ATOM 3723 O O . ILE A 1 495 ? -15.778 9.340 19.351 1.00 91.00 495 ILE A O 1
ATOM 3727 N N . LEU A 1 496 ? -16.071 8.911 17.163 1.00 86.88 496 LEU A N 1
ATOM 3728 C CA . LEU A 1 496 ? -16.895 10.100 16.906 1.00 86.88 496 LEU A CA 1
ATOM 3729 C C . LEU A 1 496 ? -18.180 10.110 17.740 1.00 86.88 496 LEU A C 1
ATOM 3731 O O . LEU A 1 496 ? -18.588 11.153 18.248 1.00 86.88 496 LEU A O 1
ATOM 3735 N N . GLU A 1 497 ? -18.782 8.940 17.954 1.00 87.50 497 GLU A N 1
ATOM 3736 C CA . GLU A 1 497 ? -19.940 8.767 18.836 1.00 87.50 497 GLU A CA 1
ATOM 3737 C C . GLU A 1 497 ? -19.571 8.747 20.335 1.00 87.50 497 GLU A C 1
ATOM 3739 O O . GLU A 1 497 ? -20.432 8.491 21.178 1.00 87.50 497 GLU A O 1
ATOM 3744 N N . LYS A 1 498 ? -18.308 9.042 20.685 1.00 87.62 498 LYS A N 1
ATOM 3745 C CA . LYS A 1 498 ? -17.777 9.138 22.057 1.00 87.62 498 LYS A CA 1
ATOM 3746 C C . LYS A 1 498 ? -18.022 7.875 22.887 1.00 87.62 498 LYS A C 1
ATOM 3748 O O . LYS A 1 498 ? -18.343 7.949 24.075 1.00 87.62 498 LYS A O 1
ATOM 3753 N N . ARG A 1 499 ? -17.895 6.707 22.256 1.00 90.56 499 ARG A N 1
ATOM 3754 C CA . ARG A 1 499 ? -18.124 5.413 22.907 1.00 90.56 499 ARG A CA 1
ATOM 3755 C C . ARG A 1 499 ? -16.894 4.945 23.697 1.00 90.56 499 ARG A C 1
ATOM 3757 O O . ARG A 1 499 ? -15.783 5.395 23.415 1.00 90.56 499 ARG A O 1
ATOM 3764 N N . PRO A 1 500 ? -17.069 4.054 24.694 1.00 92.12 500 PRO A N 1
ATOM 3765 C CA . PRO A 1 500 ? -15.978 3.641 25.573 1.00 92.12 500 PRO A CA 1
ATOM 3766 C C . PRO A 1 500 ? -14.807 3.006 24.821 1.00 92.12 500 PRO A C 1
ATOM 3768 O O . PRO A 1 500 ? -15.003 2.180 23.931 1.00 92.12 500 PRO A O 1
ATOM 3771 N N . VAL A 1 501 ? -13.592 3.346 25.240 1.00 91.19 501 VAL A N 1
ATOM 3772 C CA . VAL A 1 501 ? -12.346 2.698 24.820 1.00 91.19 501 VAL A CA 1
ATOM 3773 C C . VAL A 1 501 ? -11.506 2.357 26.043 1.00 91.19 501 VAL A C 1
ATOM 3775 O O . VAL A 1 501 ? -11.639 2.985 27.092 1.00 91.19 501 VAL A O 1
ATOM 3778 N N . THR A 1 502 ? -10.646 1.359 25.911 1.00 89.38 502 THR A N 1
ATOM 3779 C CA . THR A 1 502 ? -9.717 0.899 26.939 1.00 89.38 502 THR A CA 1
ATOM 3780 C C . THR A 1 502 ? -8.347 0.617 26.334 1.00 89.38 502 THR A C 1
ATOM 3782 O O . THR A 1 502 ? -8.199 0.488 25.123 1.00 89.38 502 THR A O 1
ATOM 3785 N N . THR A 1 503 ? -7.335 0.512 27.184 1.00 87.31 503 THR A N 1
ATOM 3786 C CA . THR A 1 503 ? -6.011 -0.019 26.830 1.00 87.31 503 THR A CA 1
ATOM 3787 C C . THR A 1 503 ? -5.749 -1.376 27.489 1.00 87.31 503 THR A C 1
ATOM 3789 O O . THR A 1 503 ? -4.662 -1.930 27.346 1.00 87.31 503 THR A O 1
ATOM 3792 N N . GLU A 1 504 ? -6.715 -1.898 28.248 1.00 87.56 504 GLU A N 1
ATOM 3793 C CA . GLU A 1 504 ? -6.622 -3.191 28.923 1.00 87.56 504 GLU A CA 1
ATOM 3794 C C . GLU A 1 504 ? -6.811 -4.334 27.923 1.00 87.56 504 GLU A C 1
ATOM 3796 O O . GLU A 1 504 ? -7.895 -4.521 27.375 1.00 87.56 504 GLU A O 1
ATOM 3801 N N . LEU A 1 505 ? -5.751 -5.119 27.711 1.00 86.50 505 LEU A 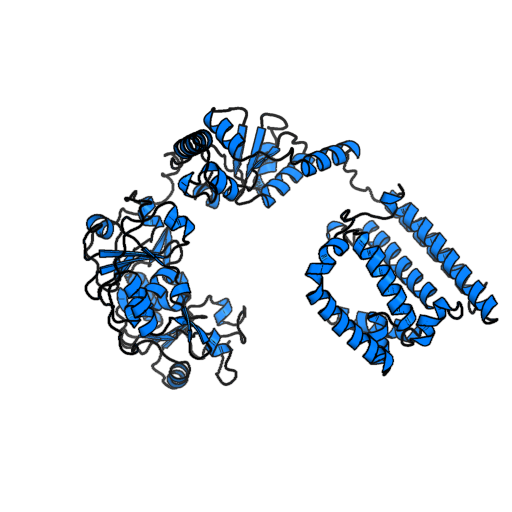N 1
ATOM 3802 C CA . LEU A 1 505 ? -5.791 -6.269 26.812 1.00 86.50 505 LEU A CA 1
ATOM 3803 C C . LEU A 1 505 ? -6.713 -7.369 27.366 1.00 86.50 505 LEU A C 1
ATOM 3805 O O . LEU A 1 505 ? -6.616 -7.701 28.555 1.00 86.50 505 LEU A O 1
ATOM 3809 N N . PRO A 1 506 ? -7.563 -7.988 26.527 1.00 88.88 506 PRO A N 1
ATOM 3810 C CA . PRO A 1 506 ? -8.419 -9.075 26.975 1.00 88.88 506 PRO A CA 1
ATOM 3811 C C . PRO A 1 506 ? -7.589 -10.305 27.355 1.00 88.88 506 PRO A C 1
ATOM 3813 O O . PRO A 1 506 ? -6.640 -10.682 26.667 1.00 88.88 506 PRO A O 1
ATOM 3816 N N . GLN A 1 507 ? -7.992 -10.979 28.431 1.00 88.31 507 GLN A N 1
ATOM 3817 C CA . GLN A 1 507 ? -7.499 -12.318 28.744 1.00 88.31 507 GLN A CA 1
ATOM 3818 C C . GLN A 1 507 ? -8.248 -13.328 27.876 1.00 88.31 507 GLN A C 1
ATOM 3820 O O . GLN A 1 507 ? -9.452 -13.532 28.041 1.00 88.31 507 GLN A O 1
ATOM 3825 N N . VAL A 1 508 ? -7.534 -13.943 26.938 1.00 90.56 508 VAL A N 1
ATOM 3826 C CA . VAL A 1 508 ? -8.095 -14.922 26.008 1.00 90.56 508 VAL A CA 1
ATOM 3827 C C . VAL A 1 508 ? -7.722 -16.323 26.472 1.00 90.56 508 VAL A C 1
ATOM 3829 O O . VAL A 1 508 ? -6.545 -16.654 26.594 1.00 90.56 508 VAL A O 1
ATOM 3832 N N . GLN A 1 509 ? -8.732 -17.155 26.719 1.00 91.06 509 GLN A N 1
ATOM 3833 C CA . GLN A 1 509 ? -8.541 -18.585 26.922 1.00 91.06 509 GLN A CA 1
ATOM 3834 C C . GLN A 1 509 ? -8.801 -19.304 25.602 1.00 91.06 509 GLN A C 1
ATOM 3836 O O . GLN A 1 509 ? -9.883 -19.165 25.034 1.00 91.06 509 GLN A O 1
ATOM 3841 N N . GLU A 1 510 ? -7.819 -20.071 25.137 1.00 93.00 510 GLU A N 1
ATOM 3842 C CA . GLU A 1 510 ? -7.933 -20.860 23.912 1.00 93.00 510 GLU A CA 1
ATOM 3843 C C . GLU A 1 510 ? -9.158 -21.788 23.953 1.00 93.00 510 GLU A C 1
ATOM 3845 O O . GLU A 1 510 ? -9.466 -22.412 24.974 1.00 93.00 510 GLU A O 1
ATOM 3850 N N . PHE A 1 511 ? -9.847 -21.901 22.819 1.00 94.56 511 PHE A N 1
ATOM 3851 C CA . PHE A 1 511 ? -10.945 -22.839 22.626 1.00 94.56 511 PHE A CA 1
ATOM 3852 C C . PHE A 1 511 ? -10.746 -23.590 21.318 1.00 94.56 511 PHE A C 1
ATOM 3854 O O . PHE A 1 511 ? -10.633 -22.964 20.277 1.00 94.56 511 PHE A O 1
ATOM 3861 N N . ARG A 1 512 ? -10.772 -24.925 21.327 1.00 96.00 512 ARG A N 1
ATOM 3862 C CA . ARG A 1 512 ? -10.600 -25.708 20.096 1.00 96.00 512 ARG A CA 1
ATOM 3863 C C . ARG A 1 512 ? -11.806 -25.554 19.160 1.00 96.00 512 ARG A C 1
ATOM 3865 O O . ARG A 1 512 ? -12.837 -26.198 19.358 1.00 96.00 512 ARG A O 1
ATOM 3872 N N . TYR A 1 513 ? -11.655 -24.740 18.121 1.00 96.50 513 TYR A N 1
ATOM 3873 C CA . TYR A 1 513 ? -12.663 -24.518 17.092 1.00 96.50 513 TYR A CA 1
ATOM 3874 C C . TYR A 1 513 ? -12.734 -25.720 16.125 1.00 96.50 513 TYR A C 1
ATOM 3876 O O . TYR A 1 513 ? -11.694 -26.234 15.705 1.00 96.50 513 TYR A O 1
ATOM 3884 N N . PRO A 1 514 ? -13.933 -26.206 15.751 1.00 94.88 514 PRO A N 1
ATOM 3885 C CA . PRO A 1 514 ? -14.073 -27.334 14.835 1.00 94.88 514 PRO A CA 1
ATOM 3886 C C . PRO A 1 514 ? -13.592 -26.991 13.419 1.00 94.88 514 PRO A C 1
ATOM 3888 O O . PRO A 1 514 ? -13.896 -25.931 12.876 1.00 94.88 514 PRO A O 1
ATOM 3891 N N . VAL A 1 515 ? -12.883 -27.925 12.786 1.00 92.44 515 VAL A N 1
ATOM 3892 C CA . VAL A 1 515 ? -12.450 -27.772 11.392 1.00 92.44 515 VAL A CA 1
ATOM 3893 C C . VAL A 1 515 ? -13.639 -27.995 10.460 1.00 92.44 515 VAL A C 1
ATOM 3895 O O . VAL A 1 515 ? -14.216 -29.082 10.425 1.00 92.44 515 VAL A O 1
ATOM 3898 N N . ALA A 1 516 ? -13.984 -26.970 9.685 1.00 88.56 516 ALA A N 1
ATOM 3899 C CA . ALA A 1 516 ? -15.010 -27.055 8.655 1.00 88.56 516 ALA A CA 1
ATOM 3900 C C . ALA A 1 516 ? -14.502 -27.775 7.388 1.00 88.56 516 ALA A C 1
ATOM 3902 O O . ALA A 1 516 ? -13.298 -27.747 7.098 1.00 88.56 516 ALA A O 1
ATOM 3903 N N . PRO A 1 517 ? -15.400 -28.395 6.598 1.00 90.69 517 PRO A N 1
ATOM 3904 C CA . PRO A 1 517 ? -15.072 -28.828 5.242 1.00 90.69 517 PRO A CA 1
ATOM 3905 C C . PRO A 1 517 ? -14.694 -27.626 4.349 1.00 90.69 517 PRO A C 1
ATOM 3907 O O . PRO A 1 517 ? -14.953 -26.480 4.722 1.00 90.69 517 PRO A O 1
ATOM 3910 N N . PRO A 1 518 ? -14.093 -27.861 3.165 1.00 88.50 518 PRO A N 1
ATOM 3911 C CA . PRO A 1 518 ? -13.851 -26.801 2.190 1.00 88.50 518 PRO A CA 1
ATOM 3912 C C . PRO A 1 518 ? -15.126 -26.008 1.889 1.00 88.50 518 PRO A C 1
ATOM 3914 O O . PRO A 1 518 ? -16.205 -26.589 1.754 1.00 88.50 518 PRO A O 1
ATOM 3917 N N . ASP A 1 519 ? -14.994 -24.689 1.778 1.00 94.81 519 ASP A N 1
ATOM 3918 C CA . ASP A 1 519 ? -16.134 -23.829 1.492 1.00 94.81 519 ASP A CA 1
ATOM 3919 C C . ASP A 1 519 ? -16.650 -24.014 0.054 1.00 94.81 519 ASP A C 1
ATOM 3921 O O . ASP A 1 519 ? -15.918 -24.410 -0.853 1.00 94.81 519 ASP A O 1
ATOM 3925 N N . GLY A 1 520 ? -17.942 -23.742 -0.145 1.00 95.44 520 GLY A N 1
ATOM 3926 C CA . GLY A 1 520 ? -18.603 -23.883 -1.445 1.00 95.44 520 GLY A CA 1
ATOM 3927 C C . GLY A 1 520 ? -18.610 -22.615 -2.304 1.00 95.44 520 GLY A C 1
ATOM 3928 O O . GLY A 1 520 ? -19.161 -22.646 -3.401 1.00 95.44 520 GLY A O 1
ATOM 3929 N N . PHE A 1 521 ? -18.059 -21.499 -1.816 1.00 97.25 521 PHE A N 1
ATOM 3930 C CA . PHE A 1 521 ? -18.135 -20.201 -2.497 1.00 97.25 521 PHE A CA 1
ATOM 3931 C C . PHE A 1 521 ? -16.814 -19.782 -3.152 1.00 97.25 521 PHE A C 1
ATOM 3933 O O . PHE A 1 521 ? -16.827 -18.943 -4.051 1.00 97.25 521 PHE A O 1
ATOM 3940 N N . THR A 1 522 ? -15.676 -20.343 -2.743 1.00 97.62 522 THR A N 1
ATOM 3941 C CA . THR A 1 522 ? -14.367 -20.061 -3.335 1.00 97.62 522 THR A CA 1
ATOM 3942 C C . THR A 1 522 ? -14.199 -20.869 -4.618 1.00 97.62 522 THR A C 1
ATOM 3944 O O . THR A 1 522 ? -14.328 -22.093 -4.618 1.00 97.62 522 THR A O 1
ATOM 3947 N N . VAL A 1 523 ? -13.880 -20.196 -5.722 1.00 97.75 523 VAL A N 1
ATOM 3948 C CA . VAL A 1 523 ? -13.651 -20.842 -7.023 1.00 97.75 523 VAL A CA 1
ATOM 3949 C C . VAL A 1 523 ? -12.181 -20.808 -7.419 1.00 97.75 523 VAL A C 1
ATOM 3951 O O . VAL A 1 523 ? -11.443 -19.885 -7.093 1.00 97.75 523 VAL A O 1
ATOM 3954 N N . THR A 1 524 ? -11.756 -21.831 -8.152 1.00 97.06 524 THR A N 1
ATOM 3955 C CA . THR A 1 524 ? -10.422 -21.932 -8.758 1.00 97.06 524 THR A CA 1
ATOM 3956 C C . THR A 1 524 ? -10.394 -21.294 -10.145 1.00 97.06 524 THR A C 1
ATOM 3958 O O . THR A 1 524 ? -11.429 -21.214 -10.811 1.00 97.06 524 THR A O 1
ATOM 3961 N N . TYR A 1 525 ? -9.205 -20.952 -10.656 1.00 97.25 525 TYR A N 1
ATOM 3962 C CA . TYR A 1 525 ? -9.066 -20.438 -12.027 1.00 97.25 525 TYR A CA 1
ATOM 3963 C C . TYR A 1 525 ? -9.690 -21.362 -13.089 1.00 97.25 525 TYR A C 1
ATOM 3965 O O . TYR A 1 525 ? -10.212 -20.881 -14.090 1.00 97.25 525 TYR A O 1
ATOM 3973 N N . ARG A 1 526 ? -9.687 -22.691 -12.878 1.00 97.19 526 ARG A N 1
ATOM 3974 C CA . ARG A 1 526 ? -10.300 -23.658 -13.808 1.00 97.19 526 ARG A CA 1
ATOM 3975 C C . ARG A 1 526 ? -11.817 -23.519 -13.854 1.00 97.19 526 ARG A C 1
ATOM 3977 O O . ARG A 1 526 ? -12.391 -23.537 -14.935 1.00 97.19 526 ARG A O 1
ATOM 3984 N N . GLN A 1 527 ? -12.450 -23.341 -12.696 1.00 97.44 527 GLN A N 1
ATOM 3985 C CA . GLN A 1 527 ? -13.896 -23.119 -12.604 1.00 97.44 527 GLN A CA 1
ATOM 3986 C C . GLN A 1 527 ? -14.289 -21.755 -13.183 1.00 97.44 527 GLN A C 1
ATOM 3988 O O . GLN A 1 527 ? -15.346 -21.635 -13.805 1.00 97.44 527 GLN A O 1
ATOM 3993 N N . VAL A 1 528 ? -13.437 -20.736 -13.024 1.00 98.00 528 VAL A N 1
ATOM 3994 C CA . VAL A 1 528 ? -13.625 -19.431 -13.677 1.00 98.00 528 VAL A CA 1
ATOM 3995 C C . VAL A 1 528 ? -13.520 -19.578 -15.200 1.00 98.00 528 VAL A C 1
ATOM 3997 O O . VAL A 1 528 ? -14.433 -19.165 -15.906 1.00 98.00 528 VAL A O 1
ATOM 4000 N N . LEU A 1 529 ? -12.481 -20.252 -15.707 1.00 97.50 529 LEU A N 1
ATOM 4001 C CA . LEU A 1 529 ? -12.291 -20.529 -17.137 1.00 97.50 529 LEU A CA 1
ATOM 4002 C C . LEU A 1 529 ? -13.452 -21.325 -17.747 1.00 97.50 529 LEU A C 1
ATOM 4004 O O . LEU A 1 529 ? -13.893 -21.031 -18.855 1.00 97.50 529 LEU A O 1
ATOM 4008 N N . GLU A 1 530 ? -13.959 -22.333 -17.040 1.00 96.44 530 GLU A N 1
ATOM 4009 C CA . GLU A 1 530 ? -15.136 -23.090 -17.470 1.00 96.44 530 GLU A CA 1
ATOM 4010 C C . GLU A 1 530 ? -16.382 -22.201 -17.529 1.00 96.44 530 GLU A C 1
ATOM 4012 O O . GLU A 1 530 ? -17.166 -22.291 -18.473 1.00 96.44 530 GLU A O 1
ATOM 4017 N N . SER A 1 531 ? -16.526 -21.287 -16.567 1.00 95.38 531 SER A N 1
ATOM 4018 C CA . SER A 1 531 ? -17.660 -20.367 -16.506 1.00 95.38 531 SER A CA 1
ATOM 4019 C C . SER A 1 531 ? -17.677 -19.346 -17.647 1.00 95.38 531 SER A C 1
ATOM 4021 O O . SER A 1 531 ? -18.757 -18.885 -17.996 1.00 95.38 531 SER A O 1
ATOM 4023 N N . LEU A 1 532 ? -16.539 -19.068 -18.298 1.00 94.31 532 LEU A N 1
ATOM 4024 C CA . LEU A 1 532 ? -16.495 -18.244 -19.518 1.00 94.31 532 LEU A CA 1
ATOM 4025 C C . LEU A 1 532 ? -17.294 -18.846 -20.682 1.00 94.31 532 LEU A C 1
ATOM 4027 O O . LEU A 1 532 ? -17.682 -18.134 -21.601 1.00 94.31 532 LEU A O 1
ATOM 4031 N N . LYS A 1 533 ? -17.542 -20.161 -20.660 1.00 91.12 533 LYS A N 1
ATOM 4032 C CA . LYS A 1 533 ? -18.332 -20.854 -21.687 1.00 91.12 533 LYS A CA 1
ATOM 4033 C C . LYS A 1 533 ? -19.836 -20.797 -21.414 1.00 91.12 533 LYS A C 1
ATOM 4035 O O . LYS A 1 533 ? -20.618 -21.172 -22.283 1.00 91.12 533 LYS A O 1
ATOM 4040 N N . ALA A 1 534 ? -20.243 -20.388 -20.212 1.00 90.81 534 ALA A N 1
ATOM 4041 C CA . ALA A 1 534 ? -21.635 -20.364 -19.791 1.00 90.81 534 ALA A CA 1
ATOM 4042 C C . ALA A 1 534 ? -22.221 -18.953 -19.993 1.00 90.81 534 ALA A C 1
ATOM 4044 O O . ALA A 1 534 ? -21.803 -18.033 -19.288 1.00 90.81 534 ALA A O 1
ATOM 4045 N N . PRO A 1 535 ? -23.204 -18.767 -20.896 1.00 81.44 535 PRO A N 1
ATOM 4046 C CA . PRO A 1 535 ? -23.709 -17.438 -21.263 1.00 81.44 535 PRO A CA 1
ATOM 4047 C C . PRO A 1 535 ? -24.396 -16.697 -20.106 1.00 81.44 535 PRO A C 1
ATOM 4049 O O . PRO A 1 535 ? -24.441 -15.471 -20.109 1.00 81.44 535 PRO A O 1
ATOM 4052 N N . ASP A 1 536 ? -24.882 -17.428 -19.100 1.00 89.12 536 ASP A N 1
ATOM 4053 C CA . ASP A 1 536 ? -25.622 -16.872 -17.963 1.00 89.12 536 ASP A CA 1
ATOM 4054 C C . ASP A 1 536 ? -24.736 -16.561 -16.740 1.00 89.12 536 ASP A C 1
ATOM 4056 O O . ASP A 1 536 ? -25.254 -16.265 -15.660 1.00 89.12 536 ASP A O 1
ATOM 4060 N N . THR A 1 537 ? -23.404 -16.659 -16.867 1.00 95.75 537 THR A N 1
ATOM 4061 C CA . THR A 1 537 ? -22.486 -16.294 -15.775 1.00 95.75 537 THR A CA 1
ATOM 4062 C C . THR A 1 537 ? -22.046 -14.842 -15.890 1.00 95.75 537 THR A C 1
ATOM 4064 O O . THR A 1 537 ? -21.550 -14.416 -16.928 1.00 95.75 537 THR A O 1
ATOM 4067 N N . VAL A 1 538 ? -22.145 -14.099 -14.789 1.00 97.94 538 VAL A N 1
ATOM 4068 C CA . VAL A 1 538 ? -21.586 -12.750 -14.674 1.00 97.94 538 VAL A CA 1
ATOM 4069 C C . VAL A 1 538 ? -20.270 -12.813 -13.906 1.00 97.94 538 VAL A C 1
ATOM 4071 O O . VAL A 1 538 ? -20.207 -13.353 -12.805 1.00 97.94 538 VAL A O 1
ATOM 4074 N N . ILE A 1 539 ? -19.209 -12.243 -14.467 1.00 98.38 539 ILE A N 1
ATOM 4075 C CA . ILE A 1 539 ? -17.943 -12.037 -13.759 1.00 98.38 539 ILE A CA 1
ATOM 4076 C C . ILE A 1 539 ? -17.822 -10.546 -13.460 1.00 98.38 539 ILE A C 1
ATOM 4078 O O . ILE A 1 539 ? -18.004 -9.729 -14.358 1.00 98.38 539 ILE A O 1
ATOM 4082 N N . ILE A 1 540 ? -17.545 -10.189 -12.208 1.00 98.62 540 ILE A N 1
ATOM 4083 C CA . ILE A 1 540 ? -17.374 -8.804 -11.765 1.00 98.62 540 ILE A CA 1
ATOM 4084 C C . ILE A 1 540 ? -15.912 -8.593 -11.377 1.00 98.62 540 ILE A C 1
ATOM 4086 O O . ILE A 1 540 ? -15.410 -9.231 -10.447 1.00 98.62 540 ILE A O 1
ATOM 4090 N N . ASP A 1 541 ? -15.255 -7.674 -12.079 1.00 98.56 541 ASP A N 1
ATOM 4091 C CA . ASP A 1 541 ? -13.914 -7.197 -11.760 1.00 98.56 541 ASP A CA 1
ATOM 4092 C C . ASP A 1 541 ? -14.018 -5.913 -10.939 1.00 98.56 541 ASP A C 1
ATOM 4094 O O . ASP A 1 541 ? -14.427 -4.866 -11.453 1.00 98.56 541 ASP A O 1
ATOM 4098 N N . VAL A 1 542 ? -13.640 -5.990 -9.663 1.00 98.50 542 VAL A N 1
ATOM 4099 C CA . VAL A 1 542 ? -13.783 -4.865 -8.728 1.00 98.50 542 VAL A CA 1
ATOM 4100 C C . VAL A 1 542 ? -12.540 -3.989 -8.606 1.00 98.50 542 VAL A C 1
ATOM 4102 O O . VAL A 1 542 ? -12.445 -3.165 -7.694 1.00 98.50 542 VAL A O 1
ATOM 4105 N N . ARG A 1 543 ? -11.558 -4.159 -9.497 1.00 98.12 543 ARG A N 1
ATOM 4106 C CA . ARG A 1 543 ? -10.377 -3.286 -9.551 1.00 98.12 543 ARG A CA 1
ATOM 4107 C C . ARG A 1 543 ? -10.742 -1.894 -10.090 1.00 98.12 543 ARG A C 1
ATOM 4109 O O . ARG A 1 543 ? -11.733 -1.763 -10.812 1.00 98.12 543 ARG A O 1
ATOM 4116 N N . PRO A 1 544 ? -9.933 -0.859 -9.790 1.00 96.88 544 PRO A N 1
ATOM 4117 C CA . PRO A 1 544 ? -10.032 0.427 -10.476 1.00 96.88 544 PRO A CA 1
ATOM 4118 C C . PRO A 1 544 ? -9.956 0.260 -11.999 1.00 96.88 544 PRO A C 1
ATOM 4120 O O . PRO A 1 544 ? -9.268 -0.637 -12.501 1.00 96.88 544 PRO A O 1
ATOM 4123 N N . THR A 1 545 ? -10.665 1.121 -12.727 1.00 96.06 545 THR A N 1
ATOM 4124 C CA . THR A 1 545 ? -10.868 0.986 -14.174 1.00 96.06 545 THR A CA 1
ATOM 4125 C C . THR A 1 545 ? -9.553 0.959 -14.954 1.00 96.06 545 THR A C 1
ATOM 4127 O O . THR A 1 545 ? -9.437 0.181 -15.896 1.00 96.06 545 THR A O 1
ATOM 4130 N N . GLU A 1 546 ? -8.522 1.698 -14.529 1.00 95.56 546 GLU A N 1
ATOM 4131 C CA . GLU A 1 546 ? -7.224 1.706 -15.217 1.00 95.56 546 GLU A CA 1
ATOM 4132 C C . GLU A 1 546 ? -6.515 0.338 -15.228 1.00 95.56 546 GLU A C 1
ATOM 4134 O O . GLU A 1 546 ? -5.746 0.047 -16.147 1.00 95.56 546 GLU A O 1
ATOM 4139 N N . PHE A 1 547 ? -6.779 -0.523 -14.239 1.00 94.38 547 PHE A N 1
ATOM 4140 C CA . PHE A 1 547 ? -6.257 -1.892 -14.212 1.00 94.38 547 PHE A CA 1
ATOM 4141 C C . PHE A 1 547 ? -7.081 -2.830 -15.088 1.00 94.38 547 PHE A C 1
ATOM 4143 O O . PHE A 1 547 ? -6.520 -3.721 -15.724 1.00 94.38 547 PHE A O 1
ATOM 4150 N N . TYR A 1 548 ? -8.401 -2.627 -15.116 1.00 96.31 548 TYR A N 1
ATOM 4151 C CA . TYR A 1 548 ? -9.322 -3.393 -15.950 1.00 96.31 548 TYR A CA 1
ATOM 4152 C C . TYR A 1 548 ? -9.020 -3.192 -17.441 1.00 96.31 548 TYR A C 1
ATOM 4154 O O . TYR A 1 548 ? -8.884 -4.172 -18.168 1.00 96.31 548 TYR A O 1
ATOM 4162 N N . THR A 1 549 ? -8.804 -1.948 -17.881 1.00 94.56 549 THR A N 1
ATOM 4163 C CA . THR A 1 549 ? -8.476 -1.626 -19.285 1.00 94.56 549 THR A CA 1
ATOM 4164 C C . THR A 1 549 ? -7.016 -1.915 -19.664 1.00 94.56 549 THR A C 1
ATOM 4166 O O . THR A 1 549 ? -6.579 -1.594 -20.767 1.00 94.56 549 THR A O 1
ATOM 4169 N N . GLY A 1 550 ? -6.195 -2.389 -18.719 1.00 92.31 550 GLY A N 1
ATOM 4170 C CA . GLY A 1 550 ? -4.762 -2.613 -18.929 1.00 92.31 550 GLY A CA 1
ATOM 4171 C C . GLY A 1 550 ? -3.913 -1.347 -19.116 1.00 92.31 550 GLY A C 1
ATOM 4172 O O . GLY A 1 550 ? -2.757 -1.461 -19.517 1.00 92.31 550 GLY A O 1
ATOM 4173 N N . GLN A 1 551 ? -4.438 -0.153 -18.807 1.00 92.50 551 GLN A N 1
ATOM 4174 C CA . GLN A 1 551 ? -3.661 1.098 -18.839 1.00 92.50 551 GLN A CA 1
ATOM 4175 C C . GLN A 1 551 ? -2.591 1.113 -17.744 1.00 92.50 551 GLN A C 1
ATOM 4177 O O . GLN A 1 551 ? -1.469 1.570 -17.964 1.00 92.50 551 GLN A O 1
ATOM 4182 N N . LYS A 1 552 ? -2.938 0.583 -16.569 1.00 91.12 552 LYS A N 1
ATOM 4183 C CA . LYS A 1 552 ? -2.024 0.363 -15.455 1.00 91.12 552 LYS A CA 1
ATOM 4184 C C . LYS A 1 552 ? -1.765 -1.132 -15.294 1.00 91.12 552 LYS A C 1
ATOM 4186 O O . LYS A 1 552 ? -2.697 -1.929 -15.203 1.00 91.12 552 LYS A O 1
ATOM 4191 N N . VAL A 1 553 ? -0.489 -1.512 -15.240 1.00 91.31 553 VAL A N 1
ATOM 4192 C CA . VAL A 1 553 ? -0.058 -2.913 -15.161 1.00 91.31 553 VAL A CA 1
ATOM 4193 C C . VAL A 1 553 ? 0.871 -3.094 -13.966 1.00 91.31 553 VAL A C 1
ATOM 4195 O O . VAL A 1 553 ? 1.964 -2.538 -13.934 1.00 91.31 553 VAL A O 1
ATOM 4198 N N . GLU A 1 554 ? 0.420 -3.875 -12.987 1.00 88.50 554 GLU A N 1
ATOM 4199 C CA . GLU A 1 554 ? 1.197 -4.256 -11.792 1.00 88.50 554 GLU A CA 1
ATOM 4200 C C . GLU A 1 554 ? 1.416 -5.777 -11.693 1.00 88.50 554 GLU A C 1
ATOM 4202 O O . GLU A 1 554 ? 2.120 -6.245 -10.806 1.00 88.50 554 GLU A O 1
ATOM 4207 N N . GLU A 1 555 ? 0.826 -6.552 -12.606 1.00 91.62 555 GLU A N 1
ATOM 4208 C CA . GLU A 1 555 ? 0.934 -8.013 -12.670 1.00 91.62 555 GLU A CA 1
ATOM 4209 C C . GLU A 1 555 ? 1.587 -8.437 -13.995 1.00 91.62 555 GLU A C 1
ATOM 4211 O O . GLU A 1 555 ? 1.832 -7.608 -14.869 1.00 91.62 555 GLU A O 1
ATOM 4216 N N . ALA A 1 556 ? 1.843 -9.737 -14.179 1.00 91.12 556 ALA A N 1
ATOM 4217 C CA . ALA A 1 556 ? 2.533 -10.265 -15.365 1.00 91.12 556 ALA A CA 1
ATOM 4218 C C . ALA A 1 556 ? 1.888 -9.865 -16.710 1.00 91.12 556 ALA A C 1
ATOM 4220 O O . ALA A 1 556 ? 2.568 -9.824 -17.736 1.00 91.12 556 ALA A O 1
ATOM 4221 N N . ARG A 1 557 ? 0.578 -9.586 -16.712 1.00 95.00 557 ARG A N 1
ATOM 4222 C CA . ARG A 1 557 ? -0.198 -9.129 -17.870 1.00 95.00 557 ARG A CA 1
ATOM 4223 C C . ARG A 1 557 ? -1.192 -8.044 -17.443 1.00 95.00 557 ARG A C 1
ATOM 4225 O O . ARG A 1 557 ? -1.789 -8.136 -16.367 1.00 95.00 557 ARG A O 1
ATOM 4232 N N . GLY A 1 558 ? -1.358 -7.027 -18.289 1.00 94.44 558 GLY A N 1
ATOM 4233 C CA . GLY A 1 558 ? -2.440 -6.042 -18.182 1.00 94.44 558 GLY A CA 1
ATOM 4234 C C . GLY A 1 558 ? -3.760 -6.592 -18.724 1.00 94.44 558 GLY A C 1
ATOM 4235 O O . GLY A 1 558 ? -3.747 -7.619 -19.400 1.00 94.44 558 GLY A O 1
ATOM 4236 N N . GLY A 1 559 ? -4.867 -5.921 -18.409 1.00 95.69 559 GLY A N 1
ATOM 4237 C CA . GLY A 1 559 ? -6.207 -6.289 -18.868 1.00 95.69 559 GLY A CA 1
ATOM 4238 C C . GLY A 1 559 ? -7.048 -6.960 -17.789 1.00 95.69 559 GLY A C 1
ATOM 4239 O O . GLY A 1 559 ? -6.779 -6.828 -16.588 1.00 95.69 559 GLY A O 1
ATOM 4240 N N . HIS A 1 560 ? -8.070 -7.691 -18.219 1.00 97.56 560 HIS A N 1
ATOM 4241 C CA . HIS A 1 560 ? -9.048 -8.364 -17.370 1.00 97.56 560 HIS A CA 1
ATOM 4242 C C . HIS A 1 560 ? -9.469 -9.737 -17.921 1.00 97.56 560 HIS A C 1
ATOM 4244 O O . HIS A 1 560 ? -9.074 -10.162 -19.010 1.00 97.56 560 HIS A O 1
ATOM 4250 N N . ILE A 1 561 ? -10.243 -10.470 -17.113 1.00 98.06 561 ILE A N 1
ATOM 4251 C CA . ILE A 1 561 ? -10.803 -11.773 -17.487 1.00 98.06 561 ILE A CA 1
ATOM 4252 C C . ILE A 1 561 ? -11.889 -11.548 -18.549 1.00 98.06 561 ILE A C 1
ATOM 4254 O O . ILE A 1 561 ? -12.785 -10.748 -18.289 1.00 98.06 561 ILE A O 1
ATOM 4258 N N . PRO A 1 562 ? -11.872 -12.258 -19.692 1.00 96.88 562 PRO A N 1
ATOM 4259 C CA . PRO A 1 562 ? -12.825 -12.032 -20.775 1.00 96.88 562 PRO A CA 1
ATOM 4260 C C . PRO A 1 562 ? -14.290 -11.983 -20.335 1.00 96.88 562 PRO A C 1
ATOM 4262 O O . PRO A 1 562 ? -14.741 -12.823 -19.554 1.00 96.88 562 PRO A O 1
ATOM 4265 N N . GLY A 1 563 ? -15.035 -10.997 -20.832 1.00 94.50 563 GLY A N 1
ATOM 4266 C CA . GLY A 1 563 ? -16.450 -10.796 -20.513 1.00 94.50 563 GLY A CA 1
ATOM 4267 C C . GLY A 1 563 ? -16.740 -10.250 -19.108 1.00 94.50 563 GLY A C 1
ATOM 4268 O O . GLY A 1 563 ? -17.910 -9.998 -18.795 1.00 94.50 563 GLY A O 1
ATOM 4269 N N . ALA A 1 564 ? -15.724 -10.030 -18.263 1.00 97.38 564 ALA A N 1
ATOM 4270 C CA . ALA A 1 564 ? -15.917 -9.447 -16.939 1.00 97.38 564 ALA A CA 1
ATOM 4271 C C . ALA A 1 564 ? -16.446 -8.007 -17.024 1.00 97.38 564 ALA A C 1
ATOM 4273 O O . ALA A 1 564 ? -16.027 -7.207 -17.861 1.00 97.38 564 ALA A O 1
ATOM 4274 N N . LYS A 1 565 ? -17.372 -7.664 -16.127 1.00 97.50 565 LYS A N 1
ATOM 4275 C CA . LYS A 1 565 ? -17.919 -6.317 -15.952 1.00 97.50 565 LYS A CA 1
ATOM 4276 C C . LYS A 1 565 ? -17.119 -5.586 -14.881 1.00 97.50 565 LYS A C 1
ATOM 4278 O O . LYS A 1 565 ? -17.005 -6.081 -13.761 1.00 97.50 565 LYS A O 1
ATOM 4283 N N . ASN A 1 566 ? -16.577 -4.414 -15.209 1.00 97.94 566 ASN A N 1
ATOM 4284 C CA . ASN A 1 566 ? -15.865 -3.600 -14.230 1.00 97.94 566 ASN A CA 1
ATOM 4285 C C . ASN A 1 566 ? -16.849 -2.878 -13.303 1.00 97.94 566 ASN A C 1
ATOM 4287 O O . ASN A 1 566 ? -17.746 -2.181 -13.772 1.00 97.94 566 ASN A O 1
ATOM 4291 N N . ARG A 1 567 ? -16.656 -3.039 -11.994 1.00 97.75 567 ARG A N 1
ATOM 4292 C CA . ARG A 1 567 ? -17.320 -2.248 -10.958 1.00 97.75 567 ARG A CA 1
ATOM 4293 C C . ARG A 1 567 ? -16.367 -2.077 -9.772 1.00 97.75 567 ARG A C 1
ATOM 4295 O O . ARG A 1 567 ? -16.363 -2.935 -8.891 1.00 97.75 567 ARG A O 1
ATOM 4302 N N . PRO A 1 568 ? -15.546 -1.016 -9.742 1.00 98.00 568 PRO A N 1
ATOM 4303 C CA . PRO A 1 568 ? -14.628 -0.745 -8.644 1.00 98.00 568 PRO A CA 1
ATOM 4304 C C . PRO A 1 568 ? -15.278 -0.866 -7.257 1.00 98.00 568 PRO A C 1
ATOM 4306 O O . PRO A 1 568 ? -16.329 -0.285 -6.996 1.00 98.00 568 PRO A O 1
ATOM 4309 N N . TYR A 1 569 ? -14.620 -1.577 -6.334 1.00 96.69 569 TYR A N 1
ATOM 4310 C CA . TYR A 1 569 ? -15.116 -1.785 -4.960 1.00 96.69 569 TYR A CA 1
ATOM 4311 C C . TYR A 1 569 ? -15.369 -0.469 -4.199 1.00 96.69 569 TYR A C 1
ATOM 4313 O O . TYR A 1 569 ? -16.195 -0.412 -3.288 1.00 96.69 569 TYR A O 1
ATOM 4321 N N . THR A 1 570 ? -14.673 0.608 -4.573 1.00 95.62 570 THR A N 1
ATOM 4322 C CA . THR A 1 570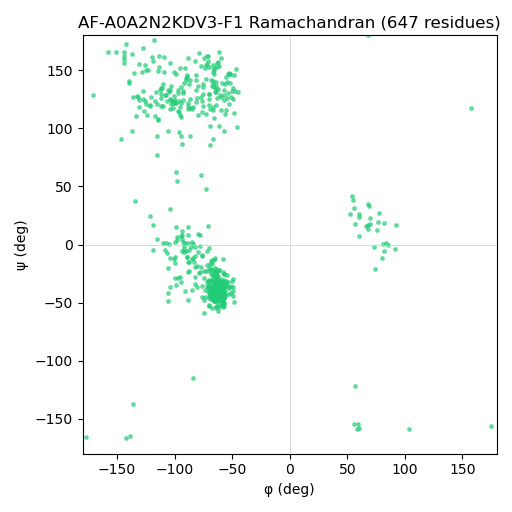 ? -14.851 1.953 -4.008 1.00 95.62 570 THR A CA 1
ATOM 4323 C C . THR A 1 570 ? -16.257 2.502 -4.234 1.00 95.62 570 THR A C 1
ATOM 4325 O O . THR A 1 570 ? -16.708 3.347 -3.468 1.00 95.62 570 THR A O 1
ATOM 4328 N N . GLU A 1 571 ? -16.985 1.999 -5.230 1.00 95.69 571 GLU A N 1
ATOM 4329 C CA . GLU A 1 571 ? -18.361 2.404 -5.494 1.00 95.69 571 GLU A CA 1
ATOM 4330 C C . GLU A 1 571 ? -19.390 1.811 -4.519 1.00 95.69 571 GLU A C 1
ATOM 4332 O O . GLU A 1 571 ? -20.555 2.214 -4.570 1.00 95.69 571 GLU A O 1
ATOM 4337 N N . ASP A 1 572 ? -19.005 0.857 -3.661 1.00 96.25 572 ASP A N 1
ATOM 4338 C CA . ASP A 1 572 ? -19.887 0.267 -2.641 1.00 96.25 572 ASP A CA 1
ATOM 4339 C C . ASP A 1 572 ? -19.970 1.102 -1.355 1.00 96.25 572 ASP A C 1
ATOM 4341 O O . ASP A 1 572 ? -20.856 0.895 -0.519 1.00 96.25 572 ASP A O 1
ATOM 4345 N N . VAL A 1 573 ? -19.043 2.045 -1.188 1.00 94.69 573 VAL A N 1
ATOM 4346 C CA . VAL A 1 573 ? -18.880 2.831 0.034 1.00 94.69 573 VAL A CA 1
ATOM 4347 C C . VAL A 1 573 ? -19.083 4.320 -0.216 1.00 94.69 573 VAL A C 1
ATOM 4349 O O . VAL A 1 573 ? -18.968 4.826 -1.331 1.00 94.69 573 VAL A O 1
ATOM 4352 N N . SER A 1 574 ? -19.409 5.029 0.853 1.00 89.81 574 SER A N 1
ATOM 4353 C CA . SER A 1 574 ? -19.450 6.486 0.928 1.00 89.81 574 SER A CA 1
ATOM 4354 C C . SER A 1 574 ? -18.638 6.937 2.134 1.00 89.81 574 SER A C 1
ATOM 4356 O O . SER A 1 574 ? -18.588 6.228 3.142 1.00 89.81 574 SER A O 1
ATOM 4358 N N . ARG A 1 575 ? -18.022 8.114 2.044 1.00 85.12 575 ARG A N 1
ATOM 4359 C CA . ARG A 1 575 ? -17.210 8.684 3.118 1.00 85.12 575 ARG A CA 1
ATOM 4360 C C . ARG A 1 575 ? -17.840 9.978 3.623 1.00 85.12 575 ARG A C 1
ATOM 4362 O O . ARG A 1 575 ? -18.190 10.835 2.818 1.00 85.12 575 ARG A O 1
ATOM 4369 N N . ILE A 1 576 ? -17.980 10.102 4.941 1.00 78.50 576 ILE A N 1
ATOM 4370 C CA . ILE A 1 576 ? -18.399 11.334 5.624 1.00 78.50 576 ILE A CA 1
ATOM 4371 C C . ILE A 1 576 ? -17.307 11.668 6.643 1.00 78.50 576 ILE A C 1
ATOM 4373 O O . ILE A 1 576 ? -17.090 10.905 7.587 1.00 78.50 576 ILE A O 1
ATOM 4377 N N . GLY A 1 577 ? -16.563 12.753 6.409 1.00 78.19 577 GLY A N 1
ATOM 4378 C CA . GLY A 1 577 ? -15.330 13.050 7.145 1.00 78.19 577 GLY A CA 1
ATOM 4379 C C . GLY A 1 577 ? -14.329 11.891 7.038 1.00 78.19 577 GLY A C 1
ATOM 4380 O O . GLY A 1 577 ? -13.974 11.455 5.943 1.00 78.19 577 GLY A O 1
ATOM 4381 N N . ASN A 1 578 ? -13.921 11.324 8.175 1.00 76.44 578 ASN A N 1
ATOM 4382 C CA . ASN A 1 578 ? -13.057 10.133 8.239 1.00 76.44 578 ASN A CA 1
ATOM 4383 C C . ASN A 1 578 ? -13.804 8.801 8.371 1.00 76.44 578 ASN A C 1
ATOM 4385 O O . ASN A 1 578 ? -13.174 7.762 8.554 1.00 76.44 578 ASN A O 1
ATOM 4389 N N . VAL A 1 579 ? -15.133 8.803 8.272 1.00 85.06 579 VAL A N 1
ATOM 4390 C CA . VAL A 1 579 ? -15.936 7.588 8.408 1.00 85.06 579 VAL A CA 1
ATOM 4391 C C . VAL A 1 579 ? -16.268 7.020 7.038 1.00 85.06 579 VAL A C 1
ATOM 4393 O O . VAL A 1 579 ? -17.024 7.622 6.275 1.00 85.06 579 VAL A O 1
ATOM 4396 N N . THR A 1 580 ? -15.750 5.828 6.752 1.00 90.12 580 THR A N 1
ATOM 4397 C CA . THR A 1 580 ? -16.146 5.022 5.592 1.00 90.12 580 THR A CA 1
ATOM 4398 C C . THR A 1 580 ? -17.335 4.139 5.967 1.00 90.12 580 THR A C 1
ATOM 4400 O O . THR A 1 580 ? -17.244 3.324 6.884 1.00 90.12 580 THR A O 1
ATOM 4403 N N . MET A 1 581 ? -18.453 4.268 5.252 1.00 89.75 581 MET A N 1
ATOM 4404 C CA . MET A 1 581 ? -19.654 3.447 5.445 1.00 89.75 581 MET A CA 1
ATOM 4405 C C . MET A 1 581 ? -20.082 2.788 4.143 1.00 89.75 581 MET A C 1
ATOM 4407 O O . MET A 1 581 ? -19.837 3.312 3.057 1.00 89.75 581 MET A O 1
ATOM 4411 N N . ILE A 1 582 ? -20.774 1.658 4.261 1.00 93.44 582 ILE A N 1
ATOM 4412 C CA . ILE A 1 582 ? -21.483 1.064 3.128 1.00 93.44 582 ILE A CA 1
ATOM 4413 C C . ILE A 1 582 ? -22.606 2.017 2.719 1.00 93.44 582 ILE A C 1
ATOM 4415 O O . ILE A 1 582 ? -23.312 2.559 3.573 1.00 93.44 582 ILE A O 1
ATOM 4419 N N . LYS A 1 583 ? -22.759 2.235 1.412 1.00 94.12 583 LYS A N 1
ATOM 4420 C CA . LYS A 1 583 ? -23.849 3.053 0.876 1.00 94.12 583 LYS A CA 1
ATOM 4421 C C . LYS A 1 583 ? -25.224 2.481 1.246 1.00 94.12 583 LYS A C 1
ATOM 4423 O O . LYS A 1 583 ? -25.340 1.288 1.537 1.00 94.12 583 LYS A O 1
ATOM 4428 N N . PRO A 1 584 ? -26.298 3.290 1.187 1.00 93.31 584 PRO A N 1
ATOM 4429 C CA . PRO A 1 584 ? -27.651 2.797 1.415 1.00 93.31 584 PRO A CA 1
ATOM 4430 C C . PRO A 1 584 ? -27.960 1.549 0.574 1.00 93.31 584 PRO A C 1
ATOM 4432 O O . PRO A 1 584 ? -27.721 1.522 -0.635 1.00 93.31 584 PRO A O 1
ATOM 4435 N N . LEU A 1 585 ? -28.525 0.516 1.207 1.00 94.56 585 LEU A N 1
ATOM 4436 C CA . LEU A 1 585 ? -28.753 -0.781 0.555 1.00 94.56 585 LEU A CA 1
ATOM 4437 C C . LEU A 1 585 ? -29.654 -0.681 -0.682 1.00 94.56 585 LEU A C 1
ATOM 4439 O O . LEU A 1 585 ? -29.494 -1.463 -1.613 1.00 94.56 585 LEU A O 1
ATOM 4443 N N . GLU A 1 586 ? -30.572 0.286 -0.720 1.00 95.25 586 GLU A N 1
ATOM 4444 C CA . GLU A 1 586 ? -31.419 0.541 -1.888 1.00 95.25 586 GLU A CA 1
ATOM 4445 C C . GLU A 1 586 ? -30.610 1.046 -3.095 1.00 95.25 586 GLU A C 1
ATOM 4447 O O . GLU A 1 586 ? -30.846 0.603 -4.220 1.00 95.25 586 GLU A O 1
ATOM 4452 N N . GLU A 1 587 ? -29.634 1.934 -2.874 1.00 96.25 587 GLU A N 1
ATOM 4453 C CA . GLU A 1 587 ? -28.738 2.430 -3.927 1.00 96.25 587 GLU A CA 1
ATOM 4454 C C . GLU A 1 587 ? -27.889 1.283 -4.479 1.00 96.25 587 GLU A C 1
ATOM 4456 O O . GLU A 1 587 ? -27.829 1.078 -5.691 1.00 96.25 587 GLU A O 1
ATOM 4461 N N . LEU A 1 588 ? -27.308 0.476 -3.587 1.00 97.12 588 LEU A N 1
ATOM 4462 C CA . LEU A 1 588 ? -26.513 -0.687 -3.972 1.00 97.12 588 LEU A CA 1
ATOM 4463 C C . LEU A 1 588 ? -27.360 -1.733 -4.704 1.00 97.12 588 LEU A C 1
ATOM 4465 O O . LEU A 1 588 ? -26.936 -2.248 -5.735 1.00 97.12 588 LEU A O 1
ATOM 4469 N N . ALA A 1 589 ? -28.576 -2.018 -4.232 1.00 96.81 589 ALA A N 1
ATOM 4470 C CA . ALA A 1 589 ? -29.486 -2.947 -4.899 1.00 96.81 589 ALA A CA 1
ATOM 4471 C C . ALA A 1 589 ? -29.803 -2.504 -6.335 1.00 96.81 589 ALA A C 1
ATOM 4473 O O . ALA A 1 589 ? -29.759 -3.332 -7.245 1.00 96.81 589 ALA A O 1
ATOM 4474 N N . LYS A 1 590 ? -30.072 -1.207 -6.547 1.00 96.62 590 LYS A N 1
ATOM 4475 C CA . LYS A 1 590 ? -30.291 -0.634 -7.884 1.00 96.62 590 LYS A CA 1
ATOM 4476 C C . LYS A 1 590 ? -29.040 -0.745 -8.752 1.00 96.62 590 LYS A C 1
ATOM 4478 O O . LYS A 1 590 ? -29.150 -1.177 -9.894 1.00 96.62 590 LYS A O 1
ATOM 4483 N N . ALA A 1 591 ? -27.866 -0.414 -8.213 1.00 96.75 591 ALA A N 1
ATOM 4484 C CA . ALA A 1 591 ? -26.604 -0.487 -8.946 1.00 96.75 591 ALA A CA 1
ATOM 4485 C C . ALA A 1 591 ? -26.271 -1.921 -9.391 1.00 96.75 591 ALA A C 1
ATOM 4487 O O . ALA A 1 591 ? -25.969 -2.152 -10.560 1.00 96.75 591 ALA A O 1
ATOM 4488 N N . TYR A 1 592 ? -26.388 -2.906 -8.495 1.00 97.62 592 TYR A N 1
ATOM 4489 C CA . TYR A 1 592 ? -26.095 -4.301 -8.829 1.00 97.62 592 TYR A CA 1
ATOM 4490 C C . TYR A 1 592 ? -27.126 -4.926 -9.774 1.00 97.62 592 TYR A C 1
ATOM 4492 O O . TYR A 1 592 ? -26.742 -5.749 -10.599 1.00 97.62 592 TYR A O 1
ATOM 4500 N N . ALA A 1 593 ? -28.396 -4.508 -9.727 1.00 96.38 593 ALA A N 1
ATOM 4501 C CA . ALA A 1 593 ? -29.425 -4.984 -10.658 1.00 96.38 593 ALA A CA 1
ATOM 4502 C C . ALA A 1 593 ? -29.152 -4.601 -12.129 1.00 96.38 593 ALA A C 1
ATOM 4504 O O . ALA A 1 593 ? -29.666 -5.254 -13.034 1.00 96.38 593 ALA A O 1
ATOM 4505 N N . LEU A 1 594 ? -28.328 -3.574 -12.383 1.00 96.25 594 LEU A N 1
ATOM 4506 C CA . LEU A 1 594 ? -27.884 -3.204 -13.737 1.00 96.25 594 LEU A CA 1
ATOM 4507 C C . LEU A 1 594 ? -26.830 -4.164 -14.307 1.00 96.25 594 LEU A C 1
ATOM 4509 O O . LEU A 1 594 ? -26.647 -4.229 -15.520 1.00 96.25 594 LEU A O 1
ATOM 4513 N N . ILE A 1 595 ? -26.118 -4.882 -13.435 1.00 95.88 595 ILE A N 1
ATOM 4514 C CA . ILE A 1 595 ? -24.994 -5.755 -13.796 1.00 95.88 595 ILE A CA 1
ATOM 4515 C C . ILE A 1 595 ? -25.414 -7.222 -13.718 1.00 95.88 595 ILE A C 1
ATOM 4517 O O . ILE A 1 595 ? -25.054 -8.023 -14.579 1.00 95.88 595 ILE A O 1
ATOM 4521 N N . VAL A 1 596 ? -26.177 -7.574 -12.683 1.00 96.69 596 VAL A N 1
ATOM 4522 C CA . VAL A 1 596 ? -26.602 -8.937 -12.384 1.00 96.69 596 VAL A CA 1
ATOM 4523 C C . VAL A 1 596 ? -28.130 -9.013 -12.474 1.00 96.69 596 VAL A C 1
ATOM 4525 O O . VAL A 1 596 ? -28.814 -8.461 -11.611 1.00 96.69 596 VAL A O 1
ATOM 4528 N N . PRO A 1 597 ? -28.689 -9.710 -13.483 1.00 93.06 597 PRO A N 1
ATOM 4529 C CA . PRO A 1 597 ? -30.130 -9.721 -13.743 1.00 93.06 597 PRO A CA 1
ATOM 4530 C C . PRO A 1 597 ? -30.996 -10.188 -12.568 1.00 93.06 597 PRO A C 1
ATOM 4532 O O . PRO A 1 597 ? -32.090 -9.670 -12.357 1.00 93.06 597 PRO A O 1
ATOM 4535 N N . THR A 1 598 ? -30.538 -11.191 -11.811 1.00 94.94 598 THR A N 1
ATOM 4536 C CA . THR A 1 598 ? -31.280 -11.751 -10.673 1.00 94.94 598 THR A CA 1
ATOM 4537 C C . THR A 1 598 ? -30.339 -12.148 -9.537 1.00 94.94 598 THR A C 1
ATOM 4539 O O . THR A 1 598 ? -29.166 -12.441 -9.757 1.00 94.94 598 THR A O 1
ATOM 4542 N N . ARG A 1 599 ? -30.863 -12.276 -8.312 1.00 94.12 599 ARG A N 1
ATOM 4543 C CA . ARG A 1 599 ? -30.091 -12.768 -7.150 1.00 94.12 599 ARG A CA 1
ATOM 4544 C C . ARG A 1 599 ? -29.639 -14.234 -7.277 1.00 94.12 599 ARG A C 1
ATOM 4546 O O . ARG A 1 599 ? -28.827 -14.696 -6.473 1.00 94.12 599 ARG A O 1
ATOM 4553 N N . GLN A 1 600 ? -30.175 -14.965 -8.256 1.00 95.81 600 GLN A N 1
ATOM 4554 C CA . GLN A 1 600 ? -29.875 -16.366 -8.563 1.00 95.81 600 GLN A CA 1
ATOM 4555 C C . GLN A 1 600 ? -28.891 -16.515 -9.733 1.00 95.81 600 GLN A C 1
ATOM 4557 O O . GLN A 1 600 ? -28.385 -17.616 -9.968 1.00 95.81 600 GLN A O 1
ATOM 4562 N N . THR A 1 601 ? -28.598 -15.429 -10.454 1.00 96.38 601 THR A N 1
ATOM 4563 C CA . THR A 1 601 ? -27.621 -15.429 -11.543 1.00 96.38 601 THR A CA 1
ATOM 4564 C C . THR A 1 601 ? -26.253 -15.829 -11.000 1.00 96.38 601 THR A C 1
ATOM 4566 O O . THR A 1 601 ? -25.777 -15.255 -10.015 1.00 96.38 601 THR A O 1
ATOM 4569 N N . LYS A 1 602 ? -25.617 -16.813 -11.647 1.00 97.62 602 LYS A N 1
ATOM 4570 C CA . LYS A 1 602 ? -24.272 -17.262 -11.282 1.00 97.62 602 LYS A CA 1
ATOM 4571 C C . LYS A 1 602 ? -23.316 -16.086 -11.422 1.00 97.62 602 LYS A C 1
ATOM 4573 O O . LYS A 1 602 ? -23.126 -15.581 -12.524 1.00 97.62 602 LYS A O 1
ATOM 4578 N N . THR A 1 603 ? -22.732 -15.653 -10.313 1.00 98.50 603 THR A N 1
ATOM 4579 C CA . THR A 1 603 ? -21.878 -14.466 -10.287 1.00 98.50 603 THR A CA 1
ATOM 4580 C C . THR A 1 603 ? -20.539 -14.789 -9.644 1.00 98.50 603 THR A C 1
ATOM 4582 O O . THR A 1 603 ? -20.506 -15.394 -8.577 1.00 98.50 603 THR A O 1
ATOM 4585 N N . ILE A 1 604 ? -19.434 -14.396 -10.273 1.00 98.69 604 ILE A N 1
ATOM 4586 C CA . ILE A 1 604 ? -18.074 -14.554 -9.743 1.00 98.69 604 ILE A CA 1
ATOM 4587 C C . ILE A 1 604 ? -17.477 -13.164 -9.536 1.00 98.69 604 ILE A C 1
ATOM 4589 O O . ILE A 1 604 ? -17.384 -12.392 -10.483 1.00 98.69 604 ILE A O 1
ATOM 4593 N N . VAL A 1 605 ? -17.043 -12.851 -8.318 1.00 98.62 605 VAL A N 1
ATOM 4594 C CA . VAL A 1 605 ? -16.394 -11.573 -7.994 1.00 98.62 605 VAL A CA 1
ATOM 4595 C C . VAL A 1 605 ? -14.898 -11.795 -7.813 1.00 98.62 605 VAL A C 1
ATOM 4597 O O . VAL A 1 605 ? -14.482 -12.717 -7.103 1.00 98.62 605 VAL A O 1
ATOM 4600 N N . HIS A 1 606 ? -14.085 -10.941 -8.431 1.00 98.62 606 HIS A N 1
ATOM 4601 C CA . HIS A 1 606 ? -12.634 -10.974 -8.288 1.00 98.62 606 HIS A CA 1
ATOM 4602 C C . HIS A 1 606 ? -12.018 -9.573 -8.290 1.00 98.62 606 HIS A C 1
ATOM 4604 O O . HIS A 1 606 ? -12.625 -8.593 -8.713 1.00 98.62 606 HIS A O 1
ATOM 4610 N N . CYS A 1 607 ? -10.780 -9.485 -7.807 1.00 97.56 607 CYS A N 1
ATOM 4611 C CA . CYS A 1 607 ? -9.946 -8.294 -7.933 1.00 97.56 607 CYS A CA 1
ATOM 4612 C C . CYS A 1 607 ? -8.521 -8.710 -8.320 1.00 97.56 607 CYS A C 1
ATOM 4614 O O . CYS A 1 607 ? -8.359 -9.597 -9.157 1.00 97.56 607 CYS A O 1
ATOM 4616 N N . ARG A 1 608 ? -7.490 -8.107 -7.711 1.00 96.38 608 ARG A N 1
ATOM 4617 C CA . ARG A 1 608 ? -6.088 -8.522 -7.851 1.00 96.38 608 ARG A CA 1
ATOM 4618 C C . ARG A 1 608 ? -5.776 -9.808 -7.072 1.00 96.38 608 ARG A C 1
ATOM 4620 O O . ARG A 1 608 ? -5.433 -10.802 -7.694 1.00 96.38 608 ARG A O 1
ATOM 4627 N N . THR A 1 609 ? -5.986 -9.800 -5.753 1.00 95.44 609 THR A N 1
ATOM 4628 C CA . THR A 1 609 ? -5.622 -10.885 -4.811 1.00 95.44 609 THR A CA 1
ATOM 4629 C C . THR A 1 609 ? -6.756 -11.213 -3.824 1.00 95.44 609 THR A C 1
ATOM 4631 O O . THR A 1 609 ? -6.534 -11.327 -2.620 1.00 95.44 609 THR A O 1
ATOM 4634 N N . GLY A 1 610 ? -8.010 -11.173 -4.282 1.00 94.94 610 GLY A N 1
ATOM 4635 C CA . GLY A 1 610 ? -9.189 -11.506 -3.465 1.00 94.94 610 GLY A CA 1
ATOM 4636 C C . GLY A 1 610 ? -9.602 -10.460 -2.417 1.00 94.94 610 GLY A C 1
ATOM 4637 O O . GLY A 1 610 ? -10.770 -10.412 -2.044 1.00 94.94 610 GLY A O 1
ATOM 4638 N N . HIS A 1 611 ? -8.693 -9.573 -1.998 1.00 96.50 611 HIS A N 1
ATOM 4639 C CA . HIS A 1 611 ? -8.898 -8.632 -0.891 1.00 96.50 611 HIS A CA 1
ATOM 4640 C C . HIS A 1 611 ? -10.036 -7.627 -1.116 1.00 96.50 611 HIS A C 1
ATOM 4642 O O . HIS A 1 611 ? -10.963 -7.546 -0.335 1.00 96.50 611 HIS A O 1
ATOM 4648 N N . GLN A 1 612 ? -9.999 -6.846 -2.193 1.00 97.69 612 GLN A N 1
ATOM 4649 C CA . GLN A 1 612 ? -11.086 -5.899 -2.493 1.00 97.69 612 GLN A CA 1
ATOM 4650 C C . GLN A 1 612 ? -12.378 -6.635 -2.877 1.00 97.69 612 GLN A C 1
ATOM 4652 O O . GLN A 1 612 ? -13.475 -6.176 -2.574 1.00 97.69 612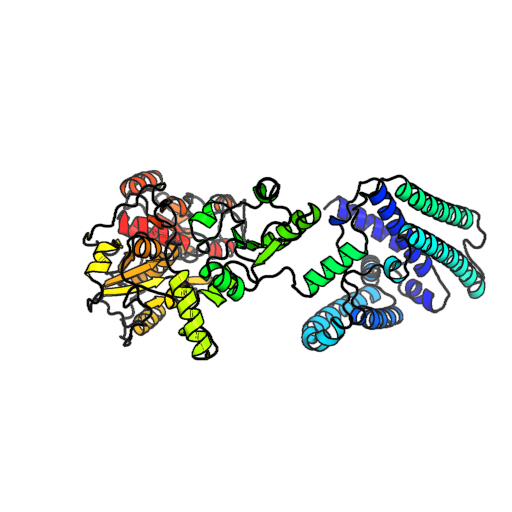 GLN A O 1
ATOM 4657 N N . ALA A 1 613 ? -12.249 -7.811 -3.499 1.00 98.31 613 ALA A N 1
ATOM 4658 C CA . ALA A 1 613 ? -13.381 -8.647 -3.875 1.00 98.31 613 ALA A CA 1
ATOM 4659 C C . ALA A 1 613 ? -14.158 -9.178 -2.663 1.00 98.31 613 ALA A C 1
ATOM 4661 O O . ALA A 1 613 ? -15.364 -9.380 -2.790 1.00 98.31 613 ALA A O 1
ATOM 4662 N N . SER A 1 614 ? -13.527 -9.347 -1.491 1.00 98.38 614 SER A N 1
ATOM 4663 C CA . SER A 1 614 ? -14.253 -9.730 -0.273 1.00 98.38 614 SER A CA 1
ATOM 4664 C C . SER A 1 614 ? -15.276 -8.676 0.147 1.00 98.38 614 SER A C 1
ATOM 4666 O O . SER A 1 614 ? -16.325 -9.038 0.672 1.00 98.38 614 SER A O 1
ATOM 4668 N N . GLN A 1 615 ? -15.025 -7.391 -0.134 1.00 98.38 615 GLN A N 1
ATOM 4669 C CA . GLN A 1 615 ? -15.964 -6.316 0.186 1.00 98.38 615 GLN A CA 1
ATOM 4670 C C . GLN A 1 615 ? -17.235 -6.420 -0.652 1.00 98.38 615 GLN A C 1
ATOM 4672 O O . GLN A 1 615 ? -18.335 -6.507 -0.107 1.00 98.38 615 GLN A O 1
ATOM 4677 N N . THR A 1 616 ? -17.084 -6.468 -1.972 1.00 98.44 616 THR A N 1
ATOM 4678 C CA . THR A 1 616 ? -18.219 -6.613 -2.886 1.00 98.44 616 THR A CA 1
ATOM 4679 C C . THR A 1 616 ? -18.937 -7.946 -2.672 1.00 98.44 616 THR A C 1
ATOM 4681 O O . THR A 1 616 ? -20.167 -7.982 -2.651 1.00 98.44 616 THR A O 1
ATOM 4684 N N . TYR A 1 617 ? -18.199 -9.033 -2.412 1.00 98.62 617 TYR A N 1
ATOM 4685 C CA . TYR A 1 617 ? -18.804 -10.311 -2.043 1.00 98.62 617 TYR A CA 1
ATOM 4686 C C . TYR A 1 617 ? -19.655 -10.183 -0.773 1.00 98.62 617 TYR A C 1
ATOM 4688 O O . TYR A 1 617 ? -20.800 -10.631 -0.765 1.00 98.62 617 TYR A O 1
ATOM 4696 N N . PHE A 1 618 ? -19.143 -9.533 0.278 1.00 98.44 618 PHE A N 1
ATOM 4697 C CA . PHE A 1 618 ? -19.875 -9.327 1.528 1.00 98.44 618 PHE A CA 1
ATOM 4698 C C . PHE A 1 618 ? -21.168 -8.529 1.309 1.00 98.44 618 PHE A C 1
ATOM 4700 O O . PHE A 1 618 ? -22.238 -8.947 1.756 1.00 98.44 618 PHE A O 1
ATOM 4707 N N . VAL A 1 619 ? -21.087 -7.423 0.562 1.00 98.31 619 VAL A N 1
ATOM 4708 C CA . VAL A 1 619 ? -22.242 -6.584 0.203 1.00 98.31 619 VAL A CA 1
ATOM 4709 C C . VAL A 1 619 ? -23.296 -7.402 -0.542 1.00 98.31 619 VAL A C 1
ATOM 4711 O O . VAL A 1 619 ? -24.454 -7.461 -0.127 1.00 98.31 619 VAL A O 1
ATOM 4714 N N . MET A 1 620 ? -22.907 -8.077 -1.623 1.00 98.50 620 MET A N 1
ATOM 4715 C CA . MET A 1 620 ? -23.843 -8.830 -2.451 1.00 98.50 620 MET A CA 1
ATOM 4716 C C . MET A 1 620 ? -24.435 -10.029 -1.699 1.00 98.50 620 MET A C 1
ATOM 4718 O O . MET A 1 620 ? -25.651 -10.229 -1.718 1.00 98.50 620 MET A O 1
ATOM 4722 N N . ARG A 1 621 ? -23.605 -10.822 -1.012 1.00 97.88 621 ARG A N 1
ATOM 4723 C CA . ARG A 1 621 ? -24.035 -12.059 -0.348 1.00 97.88 621 ARG A CA 1
ATOM 4724 C C . ARG A 1 621 ? -24.908 -11.788 0.867 1.00 97.88 621 ARG A C 1
ATOM 4726 O O . ARG A 1 621 ? -25.993 -12.358 0.966 1.00 97.88 621 ARG A O 1
ATOM 4733 N N . TYR A 1 622 ? -24.425 -10.951 1.780 1.00 97.31 622 TYR A N 1
ATOM 4734 C CA . TYR A 1 622 ? -24.982 -10.836 3.127 1.00 97.31 622 TYR A CA 1
ATOM 4735 C C . TYR A 1 622 ? -25.921 -9.643 3.288 1.00 97.31 622 TYR A C 1
ATOM 4737 O O . TYR A 1 622 ? -26.865 -9.725 4.065 1.00 97.31 622 TYR A O 1
ATOM 4745 N N . LEU A 1 623 ? -25.726 -8.562 2.525 1.00 97.06 623 LEU A N 1
ATOM 4746 C CA . LEU A 1 623 ? -26.577 -7.370 2.636 1.00 97.06 623 LEU A CA 1
ATOM 4747 C C . LEU A 1 623 ? -27.668 -7.320 1.563 1.00 97.06 623 LEU A C 1
ATOM 4749 O O . LEU A 1 623 ? -28.778 -6.867 1.831 1.00 97.06 623 LEU A O 1
ATOM 4753 N N . LEU A 1 624 ? -27.371 -7.797 0.351 1.00 97.38 624 LEU A N 1
ATOM 4754 C CA . LEU A 1 624 ? -28.311 -7.765 -0.776 1.00 97.38 624 LEU A CA 1
ATOM 4755 C C . LEU A 1 624 ? -28.964 -9.119 -1.084 1.00 97.38 624 LEU A C 1
ATOM 4757 O O . LEU A 1 624 ? -29.932 -9.157 -1.850 1.00 97.38 624 LEU A O 1
ATOM 4761 N N . GLY A 1 625 ? -28.470 -10.216 -0.502 1.00 96.62 625 GLY A N 1
ATOM 4762 C CA . GLY A 1 625 ? -29.080 -11.545 -0.587 1.00 96.62 625 GLY A CA 1
ATOM 4763 C C . GLY A 1 625 ? -28.845 -12.299 -1.901 1.00 96.62 625 GLY A C 1
ATOM 4764 O O . GLY A 1 625 ? -29.678 -13.125 -2.280 1.00 96.62 625 GLY A O 1
ATOM 4765 N N . TYR A 1 626 ? -27.748 -12.037 -2.617 1.00 97.81 626 TYR A N 1
ATOM 4766 C CA . TYR A 1 626 ? -27.340 -12.860 -3.763 1.00 97.81 626 TYR A CA 1
ATOM 4767 C C . TYR A 1 626 ? -26.980 -14.274 -3.286 1.00 97.81 626 TYR A C 1
ATOM 4769 O O . TYR A 1 626 ? -26.260 -14.442 -2.304 1.00 97.81 626 TYR A O 1
ATOM 4777 N N . GLN A 1 627 ? -27.511 -15.308 -3.943 1.00 94.94 627 GLN A N 1
ATOM 4778 C CA . GLN A 1 627 ? -27.375 -16.697 -3.479 1.00 94.94 627 GLN A CA 1
ATOM 4779 C C . GLN A 1 627 ? -26.349 -17.500 -4.271 1.00 94.94 627 GLN A C 1
ATOM 4781 O O . GLN A 1 627 ? -25.621 -18.299 -3.690 1.00 94.94 627 GLN A O 1
ATOM 4786 N N . ASN A 1 628 ? -26.269 -17.262 -5.579 1.00 96.69 628 ASN A N 1
ATOM 4787 C CA . ASN A 1 628 ? -25.380 -17.975 -6.493 1.00 96.69 628 ASN A CA 1
ATOM 4788 C C . ASN A 1 628 ? -24.102 -17.160 -6.755 1.00 96.69 628 ASN A C 1
ATOM 4790 O O . ASN A 1 628 ? -23.792 -16.805 -7.893 1.00 96.69 628 ASN A O 1
ATOM 4794 N N . LEU A 1 629 ? -23.422 -16.780 -5.669 1.00 98.31 629 LEU A N 1
ATOM 4795 C CA . LEU A 1 629 ? -22.278 -15.873 -5.676 1.00 98.31 629 LEU A CA 1
ATOM 4796 C C . LEU A 1 629 ? -21.002 -16.612 -5.274 1.00 98.31 629 LEU A C 1
ATOM 4798 O O . LEU A 1 629 ? -20.972 -17.300 -4.256 1.00 98.31 629 LEU A O 1
ATOM 4802 N N . PHE A 1 630 ? -19.945 -16.407 -6.048 1.00 98.56 630 PHE A N 1
ATOM 4803 C CA . PHE A 1 630 ? -18.647 -17.034 -5.868 1.00 98.56 630 PHE A CA 1
ATOM 4804 C C . PHE A 1 630 ? -17.542 -15.986 -5.768 1.00 98.56 630 PHE A C 1
ATOM 4806 O O . PHE A 1 630 ? -17.614 -14.912 -6.370 1.00 98.56 630 PHE A O 1
ATOM 4813 N N . TRP A 1 631 ? -16.494 -16.324 -5.030 1.00 98.56 631 TRP A N 1
ATOM 4814 C CA . TRP A 1 631 ? -15.326 -15.488 -4.811 1.00 98.56 631 TRP A CA 1
ATOM 4815 C C . TRP A 1 631 ? -14.092 -16.144 -5.423 1.00 98.56 631 TRP A C 1
ATOM 4817 O O . TRP A 1 631 ? -13.718 -17.261 -5.062 1.00 98.56 631 TRP A O 1
ATOM 4827 N N . TYR A 1 632 ? -13.451 -15.451 -6.360 1.00 98.50 632 TYR A N 1
ATOM 4828 C CA . TYR A 1 632 ? -12.170 -15.885 -6.907 1.00 98.50 632 TYR A CA 1
ATOM 4829 C C . TYR A 1 632 ? -11.031 -15.220 -6.121 1.00 98.50 632 TYR A C 1
ATOM 4831 O O . TYR A 1 632 ? -10.541 -14.151 -6.485 1.00 98.50 632 TYR A O 1
ATOM 4839 N N . ASP A 1 633 ? -10.648 -15.869 -5.017 1.00 97.75 633 ASP A N 1
ATOM 4840 C CA . ASP A 1 633 ? -9.632 -15.425 -4.042 1.00 97.75 633 ASP A CA 1
ATOM 4841 C C . ASP A 1 633 ? -8.272 -15.140 -4.710 1.00 97.75 633 ASP A C 1
ATOM 4843 O O . ASP A 1 633 ? -7.674 -14.085 -4.514 1.00 97.75 633 ASP A O 1
ATOM 4847 N N . ALA A 1 634 ? -7.837 -16.015 -5.621 1.00 96.81 634 ALA A N 1
ATOM 4848 C CA . ALA A 1 634 ? -6.555 -15.878 -6.318 1.00 96.81 634 ALA A CA 1
ATOM 4849 C C . ALA A 1 634 ? -6.504 -14.687 -7.293 1.00 96.81 634 ALA A C 1
ATOM 4851 O O . ALA A 1 634 ? -5.430 -14.152 -7.580 1.00 96.81 634 ALA A O 1
ATOM 4852 N N . GLY A 1 635 ? -7.675 -14.265 -7.780 1.00 97.06 635 GLY A N 1
ATOM 4853 C CA . GLY A 1 635 ? -7.870 -13.057 -8.568 1.00 97.06 635 GLY A CA 1
ATOM 4854 C C . GLY A 1 635 ? -7.022 -12.949 -9.840 1.00 97.06 635 GLY A C 1
ATOM 4855 O O . GLY A 1 635 ? -6.618 -13.934 -10.469 1.00 97.06 635 GLY A O 1
ATOM 4856 N N . TRP A 1 636 ? -6.790 -11.699 -10.242 1.00 97.44 636 TRP A N 1
ATOM 4857 C CA . TRP A 1 636 ? -6.000 -11.352 -11.417 1.00 97.44 636 TRP A CA 1
ATOM 4858 C C . TRP A 1 636 ? -4.536 -11.766 -11.286 1.00 97.44 636 TRP A C 1
ATOM 4860 O O . TRP A 1 636 ? -3.944 -12.105 -12.300 1.00 97.44 636 TRP A O 1
ATOM 4870 N N . SER A 1 637 ? -3.948 -11.792 -10.086 1.00 95.38 637 SER A N 1
ATOM 4871 C CA . SER A 1 637 ? -2.540 -12.179 -9.924 1.00 95.38 637 SER A CA 1
ATOM 4872 C C . SER A 1 637 ? -2.288 -13.619 -10.393 1.00 95.38 637 SER A C 1
ATOM 4874 O O . SER A 1 637 ? -1.380 -13.852 -11.193 1.00 95.38 637 SER A O 1
ATOM 4876 N N . GLU A 1 638 ? -3.129 -14.589 -9.997 1.00 96.94 638 GLU A N 1
ATOM 4877 C CA . GLU A 1 638 ? -3.035 -15.952 -10.547 1.00 96.94 638 GLU A CA 1
ATOM 4878 C C . GLU A 1 638 ? -3.355 -15.960 -12.044 1.00 96.94 638 GLU A C 1
ATOM 4880 O O . GLU A 1 638 ? -2.593 -16.523 -12.834 1.00 96.94 638 GLU A O 1
ATOM 4885 N N . TRP A 1 639 ? -4.457 -15.323 -12.447 1.00 97.75 639 TRP A N 1
ATOM 4886 C CA . TRP A 1 639 ? -4.899 -15.352 -13.840 1.00 97.75 639 TRP A CA 1
ATOM 4887 C C . TRP A 1 639 ? -3.832 -14.793 -14.789 1.00 97.75 639 TRP A C 1
ATOM 4889 O O . TRP A 1 639 ? -3.460 -15.440 -15.764 1.00 97.75 639 TRP A O 1
ATOM 4899 N N . ALA A 1 640 ? -3.271 -13.626 -14.479 1.00 95.88 640 ALA A N 1
ATOM 4900 C CA . ALA A 1 640 ? -2.244 -12.947 -15.257 1.00 95.88 640 ALA A CA 1
ATOM 4901 C C . ALA A 1 640 ? -0.936 -13.744 -15.328 1.00 95.88 640 ALA A C 1
ATOM 4903 O O . ALA A 1 640 ? -0.277 -13.705 -16.364 1.00 95.88 640 ALA A O 1
ATOM 4904 N N . SER A 1 641 ? -0.580 -14.494 -14.282 1.00 95.12 641 SER A N 1
ATOM 4905 C CA . SER A 1 641 ? 0.627 -15.335 -14.269 1.00 95.12 641 SER A CA 1
ATOM 4906 C C . SER A 1 641 ? 0.549 -16.557 -15.199 1.00 95.12 641 SER A C 1
ATOM 4908 O O . SER A 1 641 ? 1.579 -17.078 -15.625 1.00 95.12 641 SER A O 1
ATOM 4910 N N . ARG A 1 642 ? -0.666 -17.004 -15.539 1.00 95.50 642 ARG A N 1
ATOM 4911 C CA . ARG A 1 642 ? -0.936 -18.194 -16.360 1.00 95.50 642 ARG A CA 1
ATOM 4912 C C . ARG A 1 642 ? -1.107 -17.823 -17.828 1.00 95.50 642 ARG A C 1
ATOM 4914 O O . ARG A 1 642 ? -2.202 -17.459 -18.258 1.00 95.50 642 ARG A O 1
ATOM 4921 N N . SER A 1 643 ? -0.027 -17.890 -18.603 1.00 94.44 643 SER A N 1
ATOM 4922 C CA . SER A 1 643 ? -0.003 -17.456 -20.008 1.00 94.44 643 SER A CA 1
ATOM 4923 C C . SER A 1 643 ? -1.018 -18.175 -20.905 1.00 94.44 643 SER A C 1
ATOM 4925 O O . SER A 1 643 ? -1.431 -17.612 -21.916 1.00 94.44 643 SER A O 1
ATOM 4927 N N . GLU A 1 644 ? -1.459 -19.373 -20.521 1.00 95.75 644 GLU A N 1
ATOM 4928 C CA . GLU A 1 644 ? -2.479 -20.163 -21.208 1.00 95.75 644 GLU A CA 1
ATOM 4929 C C . GLU A 1 644 ? -3.909 -19.612 -21.073 1.00 95.75 644 GLU A C 1
ATOM 4931 O O . GLU A 1 644 ? -4.791 -20.003 -21.839 1.00 95.75 644 GLU A O 1
ATOM 4936 N N . LEU A 1 645 ? -4.165 -18.725 -20.104 1.00 97.38 645 LEU A N 1
ATOM 4937 C CA . LEU A 1 645 ? -5.496 -18.168 -19.863 1.00 97.38 645 LEU A CA 1
ATOM 4938 C C . LEU A 1 645 ? -5.758 -16.924 -20.727 1.00 97.38 645 LEU A C 1
ATOM 4940 O O . LEU A 1 645 ? -4.851 -16.098 -20.889 1.00 97.38 645 LEU A O 1
ATOM 4944 N N . PRO A 1 646 ? -6.986 -16.753 -21.255 1.00 97.06 646 PRO A N 1
ATOM 4945 C CA . PRO A 1 646 ? -7.326 -15.641 -22.138 1.00 97.06 646 PRO A CA 1
ATOM 4946 C C . PRO A 1 646 ? -7.423 -14.308 -21.380 1.00 97.06 646 PRO A C 1
ATOM 4948 O O . PRO A 1 646 ? -7.699 -14.287 -20.181 1.00 97.06 646 PRO A O 1
ATOM 4951 N N . VAL A 1 647 ? -7.205 -13.197 -22.085 1.00 96.25 647 VAL A N 1
ATOM 4952 C CA . VAL A 1 647 ? -7.204 -11.828 -21.539 1.00 96.25 647 VAL A CA 1
ATOM 4953 C C . VAL A 1 647 ? -7.900 -10.885 -22.521 1.00 96.25 647 VAL A C 1
ATOM 4955 O O . VAL A 1 647 ? -7.671 -10.993 -23.725 1.00 96.25 647 VAL A O 1
ATOM 4958 N N . GLU A 1 648 ? -8.711 -9.965 -22.001 1.00 94.81 648 GLU A N 1
ATOM 4959 C CA . GLU A 1 648 ? -9.295 -8.829 -22.731 1.00 94.81 648 GLU A CA 1
ATOM 4960 C C . GLU A 1 648 ? -8.722 -7.504 -22.195 1.00 94.81 648 GLU A C 1
ATOM 4962 O O . GLU A 1 648 ? -8.295 -7.439 -21.041 1.00 94.81 648 GLU A O 1
ATOM 4967 N N . ASN A 1 649 ? -8.686 -6.463 -23.035 1.00 83.44 649 ASN A N 1
ATOM 4968 C CA . ASN A 1 649 ? -8.224 -5.112 -22.685 1.00 83.44 649 ASN A CA 1
ATOM 4969 C C . ASN A 1 649 ? -9.298 -4.079 -23.000 1.00 83.44 649 ASN A C 1
ATOM 4971 O O . ASN A 1 649 ? -9.879 -4.183 -24.106 1.00 83.44 649 ASN A O 1
#

pLDDT: mean 87.72, std 11.74, range [34.38, 98.69]

Sequence (649 aa):
MLVAFAIGMAFGLSLEQAGFGSSRRLASIFYFRDMTVLKVMFTALLVAMLGLQYAQGLGLIDQGQLFFMPSIYGAQIVGGLLFGVGFVMGGWCPGTAAVGLASGRLDALVFLAGAGIGSVLFNEMFGIVKGFYTWGDRGVQFAWQALDLSAALFGLLLVLVAVACFWGAEYMEKRVQGTGRYWRSPFLRSFSTAMVLLALGSMALQSITPGEKVSDTPARSATFLEQIESAEDHMEPEEVADRLMQGDKGLMLVDIRPAEEYALSHIAGAVNIPLSDLPAALSGNKGQGTIVLYSNGMTHPAQARDALARMGHTNIYILTDGLVGFVDRILKPASLRAEPLSAARTEKINAWRKHFAAPASPAEAAAEGSLPISQPTPPVWPGLVEPAWLSQNLGSPEVRVIEIRPQPQYNSGHIPGAVCVSPENLRGVVGGVSSMLKPAHLLAEMVSLMGIRPTDTVVLVPDDKLQDGTLVAMAFARIGHERFGILNGGFQRWILEKRPVTTELPQVQEFRYPVAPPDGFTVTYRQVLESLKAPDTVIIDVRPTEFYTGQKVEEARGGHIPGAKNRPYTEDVSRIGNVTMIKPLEELAKAYALIVPTRQTKTIVHCRTGHQASQTYFVMRYLLGYQNLFWYDAGWSEWASRSELPVEN